Protein 4NPL (pdb70)

Radius of gyration: 24.99 Å; Cα contacts (8 Å, |Δi|>4): 958; chains: 2; bounding box: 68×62×47 Å

GO terms:
  GO:0035515 oxidative RNA demethylase activity (F, IDA)

Secondary structure (DSSP, 8-state):
-TTHHHHHHHHHHHHHHTEEEE--S-HHHHHHHHHHHHHHHHHHHTT-S-GGGEEEETTEEEEEES--B----BPPTTSSBPPPHHHIIIIIHHHHHTTSS-TT---EEEEEEE-TT--EEEE---TTTB-S-EEEEEESS-EEEEES--EETTTTEEPPPSEEEEE-TT-EEEE-HHHHHSS-EEE-GGG-SS-EEEEEEE-B-TT--B---/-HHHHHHHHTTEEEE--S-HHHHHHHHHHHHHHHHHHHTT-S-GGGEEEETTEEEEEES--EE----EEPPTTSSBPPPHHHIIIIIHHHHHTTSS-TT---EEEEEEEPTT--EEEE---TTTB-S-EEEEEESS-EEEEES--EETTTTEEPPPSEEEEE-TT-EEEE-HHHHHSS-EEE-GGG-SS-EEEEEEE-B-TT--B-

Structure (mmCIF, N/CA/C/O backbone):
data_4NPL
#
_entry.id   4NPL
#
_cell.length_a   65.948
_cell.length_b   68.595
_cell.length_c   114.909
_cell.angle_alpha   90.00
_cell.angle_beta   90.00
_cell.angle_gamma   90.00
#
_symmetry.space_group_name_H-M   'P 21 21 21'
#
loop_
_entity.id
_entity.type
_entity.pdbx_description
1 polymer 'RNA demethylase ALKBH5'
2 non-polymer 'MANGANESE (II) ION'
3 non-polymer '2-OXOGLUTARIC ACID'
4 water water
#
loop_
_atom_site.group_PDB
_atom_site.id
_atom_site.type_symbol
_atom_site.label_atom_id
_atom_site.label_alt_id
_atom_site.label_comp_id
_atom_site.label_asym_id
_atom_site.label_entity_id
_atom_site.label_seq_id
_atom_site.pdbx_PDB_ins_code
_atom_site.Cartn_x
_atom_site.Cartn_y
_atom_site.Cartn_z
_atom_site.occupancy
_atom_site.B_iso_or_equiv
_atom_site.auth_seq_id
_atom_site.auth_comp_id
_atom_site.auth_asym_id
_atom_site.auth_atom_id
_atom_site.pdbx_PDB_model_num
ATOM 1 N N . GLU A 1 2 ? -10.945 11.956 -29.067 1.00 52.41 2 GLU A N 1
ATOM 2 C CA . GLU A 1 2 ? -11.517 10.690 -29.510 1.00 48.81 2 GLU A CA 1
ATOM 3 C C . GLU A 1 2 ? -10.803 9.507 -28.853 1.00 46.60 2 GLU A C 1
ATOM 4 O O . GLU A 1 2 ? -9.653 9.613 -28.432 1.00 42.56 2 GLU A O 1
ATOM 10 N N . SER A 1 3 ? -11.511 8.389 -28.740 1.00 47.98 3 SER A N 1
ATOM 11 C CA . SER A 1 3 ? -10.889 7.113 -28.422 1.00 48.70 3 SER A CA 1
ATOM 12 C C . SER A 1 3 ? -10.860 6.279 -29.713 1.00 53.50 3 SER A C 1
ATOM 13 O O . SER A 1 3 ? -11.684 6.509 -30.598 1.00 63.08 3 SER A O 1
ATOM 16 N N . GLU A 1 4 ? -9.959 5.303 -29.842 1.00 45.99 4 GLU A N 1
ATOM 17 C CA . GLU A 1 4 ? -9.240 4.685 -28.737 1.00 42.23 4 GLU A CA 1
ATOM 18 C C . GLU A 1 4 ? -8.066 5.478 -28.162 1.00 37.18 4 GLU A C 1
ATOM 19 O O . GLU A 1 4 ? -7.500 5.058 -27.160 1.00 42.20 4 GLU A O 1
ATOM 25 N N . TYR A 1 5 ? -7.716 6.619 -28.762 1.00 30.16 5 TYR A N 1
ATOM 26 C CA . TYR A 1 5 ? -6.566 7.389 -28.279 1.00 24.51 5 TYR A CA 1
ATOM 27 C C . TYR A 1 5 ? -6.653 7.707 -26.784 1.00 25.30 5 TYR A C 1
ATOM 28 O O . TYR A 1 5 ? -5.762 7.357 -26.022 1.00 21.68 5 TYR A O 1
ATOM 37 N N . GLU A 1 6 ? -7.717 8.400 -26.390 1.00 24.81 6 GLU A N 1
ATOM 38 C CA . GLU A 1 6 ? -7.911 8.809 -25.005 1.00 25.78 6 GLU A CA 1
ATOM 39 C C . GLU A 1 6 ? -7.924 7.611 -24.061 1.00 22.48 6 GLU A C 1
ATOM 40 O O . GLU A 1 6 ? -7.297 7.633 -23.009 1.00 19.53 6 GLU A O 1
ATOM 46 N N . GLU A 1 7 ? -8.638 6.566 -24.457 1.00 24.13 7 GLU A N 1
ATOM 47 C CA . GLU A 1 7 ? -8.712 5.329 -23.692 1.00 24.66 7 GLU A CA 1
ATOM 48 C C . GLU A 1 7 ? -7.327 4.687 -23.518 1.00 22.51 7 GLU A C 1
ATOM 49 O O . GLU A 1 7 ? -6.951 4.270 -22.413 1.00 20.81 7 GLU A O 1
ATOM 55 N N . ARG A 1 8 ? -6.560 4.630 -24.603 1.00 17.32 8 ARG A N 1
ATOM 56 C CA . ARG A 1 8 ? -5.250 3.986 -24.556 1.00 17.92 8 ARG A CA 1
ATOM 57 C C . ARG A 1 8 ? -4.214 4.835 -23.830 1.00 20.11 8 ARG A C 1
ATOM 58 O O . ARG A 1 8 ? -3.361 4.295 -23.122 1.00 17.96 8 ARG A O 1
ATOM 66 N N . ARG A 1 9 ? -4.283 6.155 -24.003 1.00 15.69 9 ARG A N 1
ATOM 67 C CA . ARG A 1 9 ? -3.409 7.059 -23.254 1.00 17.04 9 ARG A CA 1
ATOM 68 C C . ARG A 1 9 ? -3.702 6.953 -21.767 1.00 14.44 9 ARG A C 1
ATOM 69 O O . ARG A 1 9 ? -2.793 6.898 -20.955 1.00 13.28 9 ARG A O 1
ATOM 77 N N . ASP A 1 10 ? -4.987 6.941 -21.424 1.00 14.69 10 ASP A N 1
ATOM 78 C CA . ASP A 1 10 ? -5.386 6.907 -20.023 1.00 16.32 10 ASP A CA 1
ATOM 79 C C . ASP A 1 10 ? -5.013 5.583 -19.383 1.00 15.14 10 ASP A C 1
ATOM 80 O O . ASP A 1 10 ? -4.598 5.553 -18.231 1.00 16.27 10 ASP A O 1
ATOM 85 N N . ALA A 1 11 ? -5.162 4.491 -20.133 1.00 12.95 11 ALA A N 1
ATOM 86 C CA . ALA A 1 11 ? -4.751 3.173 -19.663 1.00 14.88 11 ALA A CA 1
ATOM 87 C C . ALA A 1 11 ? -3.267 3.114 -19.333 1.00 15.59 11 ALA A C 1
ATOM 88 O O . ALA A 1 11 ? -2.889 2.588 -18.288 1.00 14.79 11 ALA A O 1
ATOM 90 N N . GLU A 1 12 ? -2.419 3.647 -20.204 1.00 11.36 12 GLU A N 1
ATOM 91 C CA . GLU A 1 12 ? -0.996 3.623 -19.880 1.00 11.32 12 GLU A CA 1
ATOM 92 C C . GLU A 1 12 ? -0.686 4.591 -18.744 1.00 16.36 12 GLU A C 1
ATOM 93 O O . GLU A 1 12 ? 0.154 4.310 -17.909 1.00 12.42 12 GLU A O 1
ATOM 99 N N . ALA A 1 13 ? -1.383 5.720 -18.700 1.00 14.45 13 ALA A N 1
ATOM 100 C CA . ALA A 1 13 ? -1.155 6.681 -17.620 1.00 12.58 13 ALA A CA 1
ATOM 101 C C . ALA A 1 13 ? -1.456 6.057 -16.255 1.00 13.15 13 ALA A C 1
ATOM 102 O O . ALA A 1 13 ? -0.748 6.325 -15.277 1.00 13.09 13 ALA A O 1
ATOM 104 N N . ARG A 1 14 ? -2.487 5.208 -16.198 1.00 16.64 14 ARG A N 1
ATOM 105 C CA . ARG A 1 14 ? -2.792 4.468 -14.966 1.00 11.54 14 ARG A CA 1
ATOM 106 C C . ARG A 1 14 ? -1.657 3.536 -14.578 1.00 10.59 14 ARG A C 1
ATOM 107 O O . ARG A 1 14 ? -1.350 3.379 -13.389 1.00 14.00 14 ARG A O 1
ATOM 115 N N . ARG A 1 15 ? -1.003 2.929 -15.571 1.00 11.54 15 ARG A N 1
ATOM 116 C CA . ARG A 1 15 ? 0.159 2.087 -15.294 1.00 10.83 15 ARG A CA 1
ATOM 117 C C . ARG A 1 15 ? 1.310 2.896 -14.710 1.00 9.42 15 ARG A C 1
ATOM 118 O O . ARG A 1 15 ? 1.968 2.469 -13.764 1.00 10.89 15 ARG A O 1
ATOM 126 N N . VAL A 1 16 ? 1.545 4.069 -15.286 1.00 11.04 16 VAL A N 1
ATOM 127 C CA . VAL A 1 16 ? 2.591 4.945 -14.791 1.00 11.67 16 VAL A CA 1
ATOM 128 C C . VAL A 1 16 ? 2.266 5.361 -13.365 1.00 13.61 16 VAL A C 1
ATOM 129 O O . VAL A 1 16 ? 3.116 5.287 -12.487 1.00 13.37 16 VAL A O 1
ATOM 133 N N . LYS A 1 17 ? 1.032 5.802 -13.130 1.00 11.74 17 LYS A N 1
ATOM 134 C CA . LYS A 1 17 ? 0.651 6.255 -11.792 1.00 12.10 17 LYS A CA 1
ATOM 135 C C . LYS A 1 17 ? 0.786 5.151 -10.745 1.00 12.30 17 LYS A C 1
ATOM 136 O O . LYS A 1 17 ? 1.059 5.437 -9.578 1.00 13.53 17 LYS A O 1
ATOM 142 N N . SER A 1 18 ? 0.618 3.894 -11.157 1.00 10.33 18 SER A N 1
ATOM 143 C CA . SER A 1 18 ? 0.726 2.774 -10.215 1.00 14.95 18 SER A CA 1
ATOM 144 C C . SER A 1 18 ? 2.128 2.672 -9.623 1.00 14.20 18 SER A C 1
ATOM 145 O O . SER A 1 18 ? 2.320 2.105 -8.554 1.00 14.55 18 SER A O 1
ATOM 148 N N . GLY A 1 19 ? 3.105 3.234 -10.319 1.00 12.77 19 GLY A N 1
ATOM 149 C CA . GLY A 1 19 ? 4.479 3.262 -9.835 1.00 11.74 19 GLY A CA 1
ATOM 150 C C . GLY A 1 19 ? 4.912 4.630 -9.326 1.00 8.89 19 GLY A C 1
ATOM 151 O O . GLY A 1 19 ? 6.114 4.915 -9.227 1.00 12.90 19 GLY A O 1
ATOM 152 N N . ILE A 1 20 ? 3.942 5.475 -8.989 1.00 9.20 20 ILE A N 1
ATOM 153 C CA . ILE A 1 20 ? 4.253 6.780 -8.404 1.00 9.38 20 ILE A CA 1
ATOM 154 C C . ILE A 1 20 ? 3.591 6.920 -7.043 1.00 14.73 20 ILE A C 1
ATOM 155 O O . ILE A 1 20 ? 2.377 6.760 -6.927 1.00 16.32 20 ILE A O 1
ATOM 160 N N . LYS A 1 21 ? 4.392 7.196 -6.017 1.00 10.90 21 LYS A N 1
ATOM 161 C CA . LYS A 1 21 ? 3.850 7.627 -4.733 1.00 13.10 21 LYS A CA 1
ATOM 162 C C . LYS A 1 21 ? 4.383 9.024 -4.440 1.00 13.53 21 LYS A C 1
ATOM 163 O O . LYS A 1 21 ? 5.542 9.327 -4.736 1.00 17.66 21 LYS A O 1
ATOM 169 N N . GLN A 1 22 ? 3.540 9.886 -3.884 1.00 10.47 22 GLN A N 1
ATOM 170 C CA . GLN A 1 22 ? 4.001 11.213 -3.519 1.00 12.86 22 GLN A CA 1
ATOM 171 C C . GLN A 1 22 ? 3.714 11.514 -2.065 1.00 16.44 22 GLN A C 1
ATOM 172 O O . GLN A 1 22 ? 2.739 11.022 -1.490 1.00 17.75 22 GLN A O 1
ATOM 178 N N . ALA A 1 23 ? 4.584 12.326 -1.483 1.00 14.80 23 ALA A N 1
ATOM 179 C CA . ALA A 1 23 ? 4.458 12.747 -0.094 1.00 16.62 23 ALA A CA 1
ATOM 180 C C . ALA A 1 23 ? 4.844 14.207 0.001 1.00 15.30 23 ALA A C 1
ATOM 181 O O . ALA A 1 23 ? 5.381 14.772 -0.948 1.00 15.23 23 ALA A O 1
ATOM 183 N N . SER A 1 24 ? 4.571 14.822 1.140 1.00 14.50 24 SER A N 1
ATOM 184 C CA . SER A 1 24 ? 5.048 16.178 1.368 1.00 14.67 24 SER A CA 1
ATOM 185 C C . SER A 1 24 ? 6.070 16.152 2.489 1.00 19.25 24 SER A C 1
ATOM 186 O O . SER A 1 24 ? 7.285 16.200 2.231 1.00 18.38 24 SER A O 1
ATOM 189 N N . ILE A 1 25 ? 5.568 16.050 3.720 1.00 13.60 25 ILE A N 1
ATOM 190 C CA . ILE A 1 25 ? 6.383 15.907 4.930 1.00 13.78 25 ILE A CA 1
ATOM 191 C C . ILE A 1 25 ? 7.137 17.195 5.268 1.00 15.21 25 ILE A C 1
ATOM 192 O O . ILE A 1 25 ? 6.940 17.775 6.343 1.00 16.38 25 ILE A O 1
ATOM 197 N N . PHE A 1 26 ? 7.983 17.662 4.356 1.00 14.57 26 PHE A N 1
ATOM 198 C CA . PHE A 1 26 ? 8.703 18.919 4.578 1.00 15.19 26 PHE A CA 1
ATOM 199 C C . PHE A 1 26 ? 7.770 20.134 4.577 1.00 15.94 26 PHE A C 1
ATOM 200 O O . PHE A 1 26 ? 6.997 20.335 3.645 1.00 16.09 26 PHE A O 1
ATOM 208 N N . THR A 1 27 ? 7.828 20.934 5.632 1.00 18.11 27 THR A N 1
ATOM 209 C CA . THR A 1 27 ? 7.124 22.218 5.617 1.00 18.85 27 THR A CA 1
ATOM 210 C C . THR A 1 27 ? 7.869 23.185 4.701 1.00 16.75 27 THR A C 1
ATOM 211 O O . THR A 1 27 ? 9.023 22.939 4.345 1.00 17.84 27 THR A O 1
ATOM 215 N N . LEU A 1 28 ? 7.229 24.287 4.314 1.00 19.14 28 LEU A N 1
ATOM 216 C CA . LEU A 1 28 ? 7.921 25.263 3.477 1.00 17.37 28 LEU A CA 1
ATOM 217 C C . LEU A 1 28 ? 9.105 25.894 4.208 1.00 17.70 28 LEU A C 1
ATOM 218 O O . LEU A 1 28 ? 10.129 26.196 3.591 1.00 18.47 28 LEU A O 1
ATOM 223 N N . GLU A 1 29 ? 8.986 26.077 5.519 1.00 18.19 29 GLU A N 1
ATOM 224 C CA . GLU A 1 29 ? 10.110 26.580 6.298 1.00 18.52 29 GLU A CA 1
ATOM 225 C C . GLU A 1 29 ? 11.267 25.566 6.297 1.00 19.74 29 GLU A C 1
ATOM 226 O O . GLU A 1 29 ? 12.439 25.942 6.183 1.00 20.36 29 GLU A O 1
ATOM 232 N N . GLU A 1 30 ? 10.938 24.281 6.386 1.00 19.00 30 GLU A N 1
ATOM 233 C CA . GLU A 1 30 ? 11.968 23.249 6.282 1.00 16.60 30 GLU A CA 1
ATOM 234 C C . GLU A 1 30 ? 12.560 23.232 4.868 1.00 22.05 30 GLU A C 1
ATOM 235 O O . GLU A 1 30 ? 13.759 22.980 4.696 1.00 20.12 30 GLU A O 1
ATOM 241 N N . CYS A 1 31 ? 11.747 23.555 3.861 1.00 21.29 31 CYS A N 1
ATOM 242 C CA . CYS A 1 31 ? 12.264 23.684 2.493 1.00 15.73 31 CYS A CA 1
ATOM 243 C C . CYS A 1 31 ? 13.239 24.840 2.329 1.00 19.75 31 CYS A C 1
ATOM 244 O O . CYS A 1 31 ? 14.273 24.694 1.673 1.00 17.63 31 CYS A O 1
ATOM 247 N N . ALA A 1 32 ? 12.920 25.991 2.918 1.00 21.11 32 ALA A N 1
ATOM 248 C CA . ALA A 1 32 ? 13.801 27.135 2.794 1.00 17.31 32 ALA A CA 1
ATOM 249 C C . ALA A 1 32 ? 15.166 26.812 3.403 1.00 18.25 32 ALA A C 1
ATOM 250 O O . ALA A 1 32 ? 16.192 27.267 2.912 1.00 19.80 32 ALA A O 1
ATOM 252 N N . ARG A 1 33 ? 15.171 26.004 4.460 1.00 18.03 33 ARG A N 1
ATOM 253 C CA . ARG A 1 33 ? 16.418 25.639 5.132 1.00 18.75 33 ARG A CA 1
ATOM 254 C C . ARG A 1 33 ? 17.287 24.776 4.232 1.00 23.44 33 ARG A C 1
ATOM 255 O O . ARG A 1 33 ? 18.491 24.999 4.116 1.00 23.22 33 ARG A O 1
ATOM 263 N N . ILE A 1 34 ? 16.669 23.780 3.613 1.00 15.88 34 ILE A N 1
ATOM 264 C CA . ILE A 1 34 ? 17.365 22.919 2.668 1.00 14.95 34 ILE A CA 1
ATOM 265 C C . ILE A 1 34 ? 17.817 23.716 1.447 1.00 16.98 34 ILE A C 1
ATOM 266 O O . ILE A 1 34 ? 18.916 23.505 0.929 1.00 16.80 34 ILE A O 1
ATOM 271 N N . GLU A 1 35 ? 16.976 24.642 1.002 1.00 16.25 35 GLU A N 1
ATOM 272 C CA . GLU A 1 35 ? 17.314 25.495 -0.140 1.00 15.54 35 GLU A CA 1
ATOM 273 C C . GLU A 1 35 ? 18.569 26.320 0.138 1.00 18.28 35 GLU A C 1
ATOM 274 O O . GLU A 1 35 ? 19.391 26.539 -0.754 1.00 15.86 35 GLU A O 1
ATOM 280 N N . ALA A 1 36 ? 18.726 26.764 1.380 1.00 16.96 36 ALA A N 1
ATOM 281 C CA . ALA A 1 36 ? 19.937 27.494 1.749 1.00 21.67 36 ALA A CA 1
ATOM 282 C C . ALA A 1 36 ? 21.172 26.598 1.645 1.00 19.74 36 ALA A C 1
ATOM 283 O O . ALA A 1 36 ? 22.252 27.052 1.266 1.00 16.95 36 ALA A O 1
ATOM 285 N N . LYS A 1 37 ? 21.021 25.328 1.990 1.00 16.88 37 LYS A N 1
ATOM 286 C CA . LYS A 1 37 ? 22.135 24.396 1.847 1.00 17.98 37 LYS A CA 1
ATOM 287 C C . LYS A 1 37 ? 22.443 24.111 0.380 1.00 17.81 37 LYS A C 1
ATOM 288 O O . LYS A 1 37 ? 23.608 23.941 0.010 1.00 14.89 37 LYS A O 1
ATOM 294 N N . ILE A 1 38 ? 21.403 24.043 -0.451 1.00 15.62 38 ILE A N 1
ATOM 295 C CA . ILE A 1 38 ? 21.619 23.825 -1.879 1.00 14.57 38 ILE A CA 1
ATOM 296 C C . ILE A 1 38 ? 22.394 24.996 -2.467 1.00 16.01 38 ILE A C 1
ATOM 297 O O . ILE A 1 38 ? 23.344 24.807 -3.240 1.00 17.08 38 ILE A O 1
ATOM 302 N N . ASP A 1 39 ? 22.030 26.209 -2.061 1.00 15.28 39 ASP A N 1
ATOM 303 C CA . ASP A 1 39 ? 22.772 27.379 -2.511 1.00 16.82 39 ASP A CA 1
ATOM 304 C C . ASP A 1 39 ? 24.238 27.280 -2.079 1.00 16.48 39 ASP A C 1
ATOM 305 O O . ASP A 1 39 ? 25.123 27.706 -2.814 1.00 17.77 39 ASP A O 1
ATOM 310 N N . GLU A 1 40 ? 24.499 26.715 -0.903 1.00 17.69 40 GLU A N 1
ATOM 311 C CA . GLU A 1 40 ? 25.882 26.587 -0.414 1.00 15.57 40 GLU A CA 1
ATOM 312 C C . GLU A 1 40 ? 26.697 25.641 -1.292 1.00 17.89 40 GLU A C 1
ATOM 313 O O . GLU A 1 40 ? 27.887 25.858 -1.533 1.00 17.40 40 GLU A O 1
ATOM 319 N N . VAL A 1 41 ? 26.042 24.589 -1.763 1.00 14.99 41 VAL A N 1
ATOM 320 C CA . VAL A 1 41 ? 26.676 23.624 -2.652 1.00 15.24 41 VAL A CA 1
ATOM 321 C C . VAL A 1 41 ? 27.044 24.283 -3.979 1.00 15.72 41 VAL A C 1
ATOM 322 O O . VAL A 1 41 ? 28.145 24.096 -4.493 1.00 15.31 41 VAL A O 1
ATOM 326 N N . VAL A 1 42 ? 26.109 25.049 -4.535 1.00 16.85 42 VAL A N 1
ATOM 327 C CA . VAL A 1 42 ? 26.347 25.778 -5.778 1.00 17.49 42 VAL A CA 1
ATOM 328 C C . VAL A 1 42 ? 27.541 26.717 -5.641 1.00 19.57 42 VAL A C 1
ATOM 329 O O . VAL A 1 42 ? 28.438 26.751 -6.499 1.00 18.15 42 VAL A O 1
ATOM 333 N N . ALA A 1 43 ? 27.556 27.472 -4.549 1.00 16.79 43 ALA A N 1
ATOM 334 C CA . ALA A 1 43 ? 28.661 28.401 -4.303 1.00 22.93 43 ALA A CA 1
ATOM 335 C C . ALA A 1 43 ? 30.009 27.679 -4.161 1.00 21.92 43 ALA A C 1
ATOM 336 O O . ALA A 1 43 ? 31.024 28.134 -4.691 1.00 21.77 43 ALA A O 1
ATOM 338 N N . LYS A 1 44 ? 30.013 26.557 -3.448 1.00 18.01 44 LYS A N 1
ATOM 339 C CA . LYS A 1 44 ? 31.233 25.791 -3.227 1.00 17.64 44 LYS A CA 1
ATOM 340 C C . LYS A 1 44 ? 31.779 25.237 -4.543 1.00 15.46 44 LYS A C 1
ATOM 341 O O . LYS A 1 44 ? 32.992 25.281 -4.796 1.00 17.77 44 LYS A O 1
ATOM 347 N N . ALA A 1 45 ? 30.874 24.728 -5.376 1.00 15.69 45 ALA A N 1
ATOM 348 C CA . ALA A 1 45 ? 31.233 24.244 -6.703 1.00 15.68 45 ALA A CA 1
ATOM 349 C C . ALA A 1 45 ? 31.794 25.358 -7.566 1.00 17.71 45 ALA A C 1
ATOM 350 O O . ALA A 1 45 ? 32.739 25.144 -8.329 1.00 21.65 45 ALA A O 1
ATOM 352 N N . ASP A 1 46 ? 31.208 26.545 -7.442 1.00 17.62 46 ASP A N 1
ATOM 353 C CA . ASP A 1 46 ? 31.626 27.694 -8.238 1.00 21.87 46 ASP A CA 1
ATOM 354 C C . ASP A 1 46 ? 33.043 28.108 -7.892 1.00 26.80 46 ASP A C 1
ATOM 355 O O . ASP A 1 46 ? 33.766 28.657 -8.728 1.00 26.55 46 ASP A O 1
ATOM 360 N N . LYS A 1 47 ? 33.432 27.847 -6.650 1.00 17.69 47 LYS A N 1
ATOM 361 C CA . LYS A 1 47 ? 34.776 28.169 -6.204 1.00 21.30 47 LYS A CA 1
ATOM 362 C C . LYS A 1 47 ? 35.757 27.039 -6.501 1.00 23.22 47 LYS A C 1
ATOM 363 O O . LYS A 1 47 ? 36.929 27.119 -6.130 1.00 27.79 47 LYS A O 1
ATOM 369 N N . GLY A 1 48 ? 35.278 25.992 -7.165 1.00 23.01 48 GLY A N 1
ATOM 370 C CA . GLY A 1 48 ? 36.133 24.891 -7.575 1.00 20.96 48 GLY A CA 1
ATOM 371 C C . GLY A 1 48 ? 36.655 24.056 -6.418 1.00 23.34 48 GLY A C 1
ATOM 372 O O . GLY A 1 48 ? 37.764 23.524 -6.473 1.00 25.38 48 GLY A O 1
ATOM 373 N N . LEU A 1 49 ? 35.838 23.913 -5.380 1.00 17.50 49 LEU A N 1
ATOM 374 C CA . LEU A 1 49 ? 36.263 23.254 -4.150 1.00 18.77 49 LEU A CA 1
ATOM 375 C C . LEU A 1 49 ? 35.858 21.786 -4.069 1.00 16.24 49 LEU A C 1
ATOM 376 O O . LEU A 1 49 ? 36.101 21.133 -3.059 1.00 19.15 49 LEU A O 1
ATOM 381 N N . TYR A 1 50 ? 35.224 21.279 -5.118 1.00 16.37 50 TYR A N 1
ATOM 382 C CA . TYR A 1 50 ? 34.835 19.870 -5.168 1.00 14.82 50 TYR A CA 1
ATOM 383 C C . TYR A 1 50 ? 35.765 19.064 -6.067 1.00 16.38 50 TYR A C 1
ATOM 384 O O . TYR A 1 50 ? 36.518 19.633 -6.856 1.00 16.65 50 TYR A O 1
ATOM 393 N N . ARG A 1 51 ? 35.694 17.741 -5.951 1.00 13.40 51 ARG A N 1
ATOM 394 C CA . ARG A 1 51 ? 36.289 16.856 -6.947 1.00 12.66 51 ARG A CA 1
ATOM 395 C C . ARG A 1 51 ? 35.669 17.127 -8.325 1.00 21.51 51 ARG A C 1
ATOM 396 O O . ARG A 1 51 ? 34.487 17.481 -8.432 1.00 17.60 51 ARG A O 1
ATOM 404 N N . GLU A 1 52 ? 36.476 16.962 -9.373 1.00 20.32 52 GLU A N 1
ATOM 405 C CA . GLU A 1 52 ? 36.048 17.220 -10.746 1.00 23.19 52 GLU A CA 1
ATOM 406 C C . GLU A 1 52 ? 34.701 16.590 -11.120 1.00 20.37 52 GLU A C 1
ATOM 407 O O . GLU A 1 52 ? 33.799 17.297 -11.572 1.00 19.56 52 GLU A O 1
ATOM 413 N N . HIS A 1 53 ? 34.550 15.281 -10.922 1.00 18.32 53 HIS A N 1
ATOM 414 C CA . HIS A 1 53 ? 33.364 14.571 -11.417 1.00 19.06 53 HIS A CA 1
ATOM 415 C C . HIS A 1 53 ? 32.103 14.849 -10.600 1.00 17.33 53 HIS A C 1
ATOM 416 O O . HIS A 1 53 ? 31.004 14.443 -10.975 1.00 17.59 53 HIS A O 1
ATOM 423 N N . THR A 1 54 ? 32.262 15.545 -9.485 1.00 17.65 54 THR A N 1
ATOM 424 C CA . THR A 1 54 ? 31.127 15.926 -8.660 1.00 14.90 54 THR A CA 1
ATOM 425 C C . THR A 1 54 ? 30.211 16.883 -9.417 1.00 14.96 54 THR A C 1
ATOM 426 O O . THR A 1 54 ? 28.990 16.841 -9.264 1.00 15.00 54 THR A O 1
ATOM 430 N N . VAL A 1 55 ? 30.805 17.742 -10.244 1.00 15.28 55 VAL A N 1
ATOM 431 C CA . VAL A 1 55 ? 30.062 18.829 -10.865 1.00 18.15 55 VAL A CA 1
ATOM 432 C C . VAL A 1 55 ? 29.974 18.688 -12.379 1.00 23.85 55 VAL A C 1
ATOM 433 O O . VAL A 1 55 ? 30.992 18.614 -13.062 1.00 21.41 55 VAL A O 1
ATOM 437 N N . ASP A 1 56 ? 28.751 18.641 -12.895 1.00 20.42 56 ASP A N 1
ATOM 438 C CA . ASP A 1 56 ? 28.529 18.583 -14.332 1.00 26.08 56 ASP A CA 1
ATOM 439 C C . ASP A 1 56 ? 27.707 19.792 -14.759 1.00 28.61 56 ASP A C 1
ATOM 440 O O . ASP A 1 56 ? 26.645 20.060 -14.198 1.00 27.90 56 ASP A O 1
ATOM 445 N N . ARG A 1 57 ? 28.208 20.532 -15.742 1.00 27.57 57 ARG A N 1
ATOM 446 C CA . ARG A 1 57 ? 27.573 21.779 -16.137 1.00 26.28 57 ARG A CA 1
ATOM 447 C C . ARG A 1 57 ? 27.016 21.720 -17.550 1.00 31.08 57 ARG A C 1
ATOM 448 O O . ARG A 1 57 ? 27.674 21.253 -18.478 1.00 35.54 57 ARG A O 1
ATOM 456 N N . ALA A 1 58 ? 25.782 22.190 -17.682 1.00 28.80 58 ALA A N 1
ATOM 457 C CA . ALA A 1 58 ? 25.075 22.253 -18.953 1.00 28.79 58 ALA A CA 1
ATOM 458 C C . ALA A 1 58 ? 24.458 23.650 -19.059 1.00 28.85 58 ALA A C 1
ATOM 459 O O . ALA A 1 58 ? 24.409 24.369 -18.059 1.00 30.24 58 ALA A O 1
ATOM 461 N N . PRO A 1 59 ? 24.024 24.063 -20.268 1.00 36.96 59 PRO A N 1
ATOM 462 C CA . PRO A 1 59 ? 23.550 25.441 -20.470 1.00 42.05 59 PRO A CA 1
ATOM 463 C C . PRO A 1 59 ? 22.634 26.013 -19.378 1.00 42.24 59 PRO A C 1
ATOM 464 O O . PRO A 1 59 ? 22.935 27.081 -18.842 1.00 50.70 59 PRO A O 1
ATOM 468 N N . LEU A 1 60 ? 21.553 25.321 -19.043 1.00 28.22 60 LEU A N 1
ATOM 469 C CA . LEU A 1 60 ? 20.600 25.856 -18.074 1.00 24.84 60 LEU A CA 1
ATOM 470 C C . LEU A 1 60 ? 20.406 24.916 -16.894 1.00 22.51 60 LEU A C 1
ATOM 471 O O . LEU A 1 60 ? 19.389 24.962 -16.203 1.00 22.71 60 LEU A O 1
ATOM 476 N N . ARG A 1 61 ? 21.406 24.079 -16.662 1.00 19.55 61 ARG A N 1
ATOM 477 C CA . ARG A 1 61 ? 21.283 23.019 -15.681 1.00 19.27 61 ARG A CA 1
ATOM 478 C C . ARG A 1 61 ? 22.641 22.554 -15.204 1.00 22.76 61 ARG A C 1
ATOM 479 O O . ARG A 1 61 ? 23.526 22.252 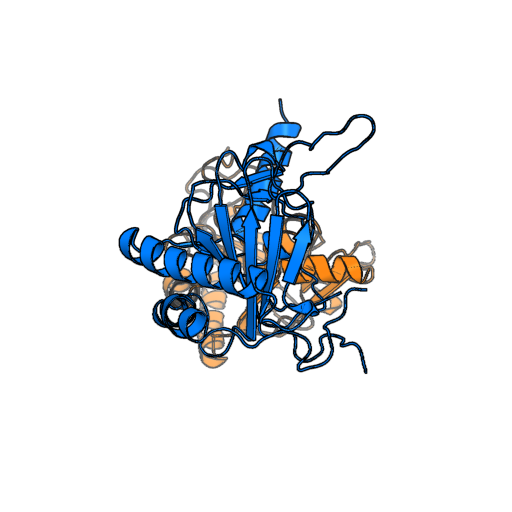-16.003 1.00 24.94 61 ARG A O 1
ATOM 487 N N . ASN A 1 62 ? 22.791 22.494 -13.892 1.00 18.64 62 ASN A N 1
ATOM 488 C CA . ASN A 1 62 ? 23.969 21.907 -13.290 1.00 19.45 62 ASN A CA 1
ATOM 489 C C . ASN A 1 62 ? 23.581 20.672 -12.504 1.00 18.59 62 ASN A C 1
ATOM 490 O O . ASN A 1 62 ? 22.517 20.635 -11.898 1.00 17.75 62 ASN A O 1
ATOM 495 N N . LYS A 1 63 ? 24.434 19.654 -12.525 1.00 16.86 63 LYS A N 1
ATOM 496 C CA . LYS A 1 63 ? 24.214 18.478 -11.689 1.00 15.85 63 LYS A CA 1
ATOM 497 C C . LYS A 1 63 ? 25.366 18.353 -10.706 1.00 18.89 63 LYS A C 1
ATOM 498 O O . LYS A 1 63 ? 26.519 18.609 -11.057 1.00 19.60 63 LYS A O 1
ATOM 504 N N . TYR A 1 64 ? 25.046 17.951 -9.483 1.00 13.63 64 TYR A N 1
ATOM 505 C CA . TYR A 1 64 ? 26.035 17.769 -8.430 1.00 13.81 64 TYR A CA 1
ATOM 506 C C . TYR A 1 64 ? 25.910 16.356 -7.886 1.00 15.08 64 TYR A C 1
ATOM 507 O O . TYR A 1 64 ? 24.909 16.024 -7.253 1.00 13.98 64 TYR A O 1
ATOM 516 N N . PHE A 1 65 ? 26.922 15.537 -8.146 1.00 11.36 65 PHE A N 1
ATOM 517 C CA . PHE A 1 65 ? 26.895 14.110 -7.808 1.00 13.54 65 PHE A CA 1
ATOM 518 C C . PHE A 1 65 ? 27.595 13.809 -6.490 1.00 14.98 65 PHE A C 1
ATOM 519 O O . PHE A 1 65 ? 28.780 14.138 -6.329 1.00 12.06 65 PHE A O 1
ATOM 527 N N . PHE A 1 66 ? 26.881 13.179 -5.555 1.00 11.22 66 PHE A N 1
ATOM 528 C CA . PHE A 1 66 ? 27.499 12.800 -4.286 1.00 12.45 66 PHE A CA 1
ATOM 529 C C . PHE A 1 66 ? 27.304 11.318 -3.983 1.00 12.54 66 PHE A C 1
ATOM 530 O O . PHE A 1 66 ? 26.268 10.728 -4.318 1.00 11.70 66 PHE A O 1
ATOM 538 N N . GLY A 1 67 ? 28.305 10.710 -3.346 1.00 12.12 67 GLY A N 1
ATOM 539 C CA . GLY A 1 67 ? 28.171 9.316 -2.962 1.00 15.47 67 GLY A CA 1
ATOM 540 C C . GLY A 1 67 ? 28.603 8.410 -4.094 1.00 15.16 67 GLY A C 1
ATOM 541 O O . GLY A 1 67 ? 29.550 7.645 -3.961 1.00 15.59 67 GLY A O 1
ATOM 542 N N . GLU A 1 68 ? 27.898 8.502 -5.217 1.00 18.69 68 GLU A N 1
ATOM 543 C CA . GLU A 1 68 ? 28.260 7.772 -6.422 1.00 18.71 68 GLU A CA 1
ATOM 544 C C . GLU A 1 68 ? 27.998 8.658 -7.636 1.00 22.28 68 GLU A C 1
ATOM 545 O O . GLU A 1 68 ? 27.080 9.478 -7.631 1.00 28.03 68 GLU A O 1
ATOM 551 N N . GLY A 1 69 ? 28.803 8.489 -8.673 1.00 29.24 69 GLY A N 1
ATOM 552 C CA . GLY A 1 69 ? 28.575 9.188 -9.923 1.00 32.75 69 GLY A CA 1
ATOM 553 C C . GLY A 1 69 ? 28.615 8.173 -11.044 1.00 28.85 69 GLY A C 1
ATOM 554 O O . GLY A 1 69 ? 29.131 7.077 -10.858 1.00 22.11 69 GLY A O 1
ATOM 555 N N . TYR A 1 70 ? 28.076 8.518 -12.205 1.00 33.21 70 TYR A N 1
ATOM 556 C CA . TYR A 1 70 ? 28.124 7.578 -13.314 1.00 34.04 70 TYR A CA 1
ATOM 557 C C . TYR A 1 70 ? 28.251 8.281 -14.650 1.00 38.18 70 TYR A C 1
ATOM 558 O O . TYR A 1 70 ? 27.665 9.345 -14.853 1.00 41.45 70 TYR A O 1
ATOM 567 N N . THR A 1 71 ? 29.040 7.665 -15.532 1.00 42.24 71 THR A N 1
ATOM 568 C CA . THR A 1 71 ? 29.332 8.135 -16.893 1.00 44.79 71 THR A CA 1
ATOM 569 C C . THR A 1 71 ? 29.068 9.617 -17.168 1.00 52.92 71 THR A C 1
ATOM 570 O O . THR A 1 71 ? 29.545 10.169 -18.161 1.00 58.54 71 THR A O 1
ATOM 574 N N . GLN A 1 83 ? 24.884 0.619 -20.840 1.00 33.86 83 GLN A N 1
ATOM 575 C CA . GLN A 1 83 ? 26.330 0.788 -20.919 1.00 33.98 83 GLN A CA 1
ATOM 576 C C . GLN A 1 83 ? 26.852 1.819 -19.914 1.00 33.38 83 GLN A C 1
ATOM 577 O O . GLN A 1 83 ? 28.049 2.091 -19.864 1.00 35.61 83 GLN A O 1
ATOM 583 N N . GLU A 1 84 ? 25.952 2.408 -19.130 1.00 29.41 84 GLU A N 1
ATOM 584 C CA . GLU A 1 84 ? 26.368 3.322 -18.074 1.00 24.98 84 GLU A CA 1
ATOM 585 C C . GLU A 1 84 ? 27.186 2.569 -17.031 1.00 20.12 84 GLU A C 1
ATOM 586 O O . GLU A 1 84 ? 26.965 1.383 -16.791 1.00 21.36 84 GLU A O 1
ATOM 592 N N . ARG A 1 85 ? 28.137 3.265 -16.423 1.00 19.63 85 ARG A N 1
ATOM 593 C CA . ARG A 1 85 ? 29.010 2.684 -15.413 1.00 21.22 85 ARG A CA 1
ATOM 594 C C . ARG A 1 85 ? 29.213 3.682 -14.281 1.00 23.58 85 ARG A C 1
ATOM 595 O O . ARG A 1 85 ? 29.266 4.885 -14.520 1.00 21.84 85 ARG A O 1
ATOM 603 N N . LEU A 1 86 ? 29.325 3.188 -13.054 1.00 20.65 86 LEU A N 1
ATOM 604 C CA . LEU A 1 86 ? 29.723 4.043 -11.934 1.00 16.04 86 LEU A CA 1
ATOM 605 C C . LEU A 1 86 ? 31.177 4.473 -12.078 1.00 16.30 86 LEU A C 1
ATOM 606 O O . LEU A 1 86 ? 31.991 3.721 -12.598 1.00 18.72 86 LEU A O 1
ATOM 611 N N . TYR A 1 87 ? 31.508 5.670 -11.601 1.00 18.16 87 TYR A N 1
ATOM 612 C CA . TYR A 1 87 ? 32.918 6.049 -11.458 1.00 18.83 87 TYR A CA 1
ATOM 613 C C . TYR A 1 87 ? 33.587 5.178 -10.398 1.00 21.48 87 TYR A C 1
ATOM 614 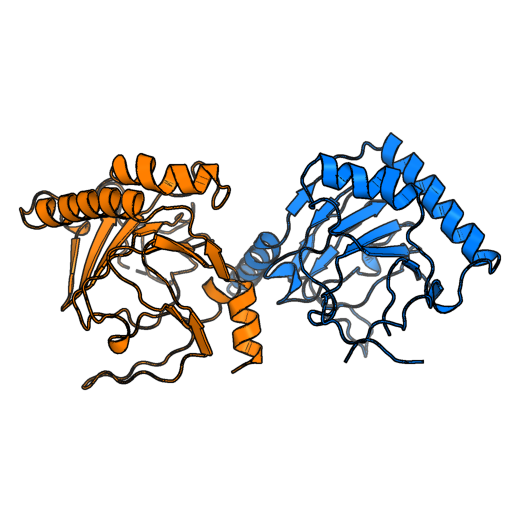O O . TYR A 1 87 ? 32.909 4.616 -9.535 1.00 20.81 87 TYR A O 1
ATOM 623 N N . SER A 1 88 ? 34.918 5.083 -10.441 1.00 22.50 88 SER A N 1
ATOM 624 C CA . SER A 1 88 ? 35.661 4.426 -9.362 1.00 22.40 88 SER A CA 1
ATOM 625 C C . SER A 1 88 ? 35.373 5.116 -8.034 1.00 18.22 88 SER A C 1
ATOM 626 O O . SER A 1 88 ? 34.978 6.283 -8.015 1.00 18.27 88 SER A O 1
ATOM 629 N N . LYS A 1 89 ? 35.532 4.393 -6.931 1.00 20.86 89 LYS A N 1
ATOM 630 C CA . LYS A 1 89 ? 35.244 4.954 -5.613 1.00 23.79 89 LYS A CA 1
ATOM 631 C C . LYS A 1 89 ? 36.146 6.157 -5.375 1.00 23.47 89 LYS A C 1
ATOM 632 O O . LYS A 1 89 ? 37.323 6.139 -5.751 1.00 24.82 89 LYS A O 1
ATOM 638 N N . GLY A 1 90 ? 35.580 7.207 -4.786 1.00 20.40 90 GLY A N 1
ATOM 639 C CA . GLY A 1 90 ? 36.347 8.391 -4.436 1.00 20.71 90 GLY A CA 1
ATOM 640 C C . GLY A 1 90 ? 36.508 9.416 -5.544 1.00 16.20 90 GLY A C 1
ATOM 641 O O . GLY A 1 90 ? 37.257 10.379 -5.393 1.00 16.98 90 GLY A O 1
ATOM 642 N N . GLU A 1 91 ? 35.809 9.217 -6.659 1.00 14.62 91 GLU A N 1
ATOM 643 C CA . GLU A 1 91 ? 35.875 10.153 -7.765 1.00 14.26 91 GLU A CA 1
ATOM 644 C C . GLU A 1 91 ? 34.917 11.314 -7.571 1.00 15.78 91 GLU A C 1
ATOM 645 O O . GLU A 1 91 ? 35.185 12.411 -8.045 1.00 18.18 91 GLU A O 1
ATOM 651 N N . VAL A 1 92 ? 33.800 11.069 -6.892 1.00 14.00 92 VAL A N 1
ATOM 652 C CA . VAL A 1 92 ? 32.878 12.150 -6.558 1.00 11.37 92 VAL A CA 1
ATOM 653 C C . VAL A 1 92 ? 32.897 12.406 -5.058 1.00 13.60 92 VAL A C 1
ATOM 654 O O . VAL A 1 92 ? 33.416 11.597 -4.290 1.00 13.85 92 VAL A O 1
ATOM 658 N N . ASP A 1 93 ? 32.326 13.531 -4.645 1.00 12.71 93 ASP A N 1
ATOM 659 C CA . ASP A 1 93 ? 32.318 13.911 -3.232 1.00 13.52 93 ASP A CA 1
ATOM 660 C C . ASP A 1 93 ? 31.329 13.095 -2.412 1.00 15.31 93 ASP A C 1
ATOM 661 O O . ASP A 1 93 ? 30.373 12.530 -2.941 1.00 17.71 93 ASP A O 1
ATOM 666 N N . ASP A 1 94 ? 31.574 13.026 -1.109 1.00 13.57 94 ASP A N 1
ATOM 667 C CA . ASP A 1 94 ? 30.684 12.308 -0.213 1.00 17.50 94 ASP A CA 1
ATOM 668 C C . ASP A 1 94 ? 29.368 13.072 -0.058 1.00 16.53 94 ASP A C 1
ATOM 669 O O . ASP A 1 94 ? 29.322 14.297 -0.221 1.00 15.20 94 ASP A O 1
ATOM 674 N N . ILE A 1 95 ? 28.296 12.342 0.235 1.00 13.23 95 ILE A N 1
ATOM 675 C CA . ILE A 1 95 ? 27.018 12.972 0.568 1.00 12.03 95 ILE A CA 1
ATOM 676 C C . ILE A 1 95 ? 27.223 13.936 1.735 1.00 14.00 95 ILE A C 1
ATOM 677 O O . ILE A 1 95 ? 27.722 13.541 2.788 1.00 16.87 95 ILE A O 1
ATOM 682 N N . PRO A 1 96 ? 26.875 15.217 1.541 1.00 14.98 96 PRO A N 1
ATOM 683 C CA . PRO A 1 96 ? 27.022 16.195 2.631 1.00 17.78 96 PRO A CA 1
ATOM 684 C C . PRO A 1 96 ? 26.222 15.804 3.871 1.00 20.10 96 PRO A C 1
ATOM 685 O O . PRO A 1 96 ? 25.151 15.202 3.752 1.00 16.16 96 PRO A O 1
ATOM 689 N N . ASP A 1 97 ? 26.741 16.139 5.052 1.00 17.15 97 ASP A N 1
ATOM 690 C CA . ASP A 1 97 ? 26.056 15.815 6.296 1.00 19.43 97 ASP A CA 1
ATOM 691 C C . ASP A 1 97 ? 24.623 16.350 6.314 1.00 17.44 97 ASP A C 1
ATOM 692 O O . ASP A 1 97 ? 23.720 15.678 6.811 1.00 17.79 97 ASP A O 1
ATOM 697 N N . TRP A 1 98 ? 24.402 17.536 5.754 1.00 17.81 98 TRP A N 1
ATOM 698 C CA . TRP A 1 98 ? 23.051 18.108 5.777 1.00 14.21 98 TRP A CA 1
ATOM 699 C C . TRP A 1 98 ? 22.065 17.318 4.931 1.00 14.17 98 TRP A C 1
ATOM 700 O O . TRP A 1 98 ? 20.871 17.314 5.223 1.00 16.92 98 TRP A O 1
ATOM 711 N N . VAL A 1 99 ? 22.538 16.656 3.880 1.00 13.09 99 VAL A N 1
ATOM 712 C CA . VAL A 1 99 ? 21.630 15.822 3.104 1.00 14.07 99 VAL A CA 1
ATOM 713 C C . VAL A 1 99 ? 21.156 14.662 3.984 1.00 17.28 99 VAL A C 1
ATOM 714 O O . VAL A 1 99 ? 19.980 14.312 3.971 1.00 13.42 99 VAL A O 1
ATOM 718 N N . HIS A 1 100 ? 22.062 14.082 4.769 1.00 18.43 100 HIS A N 1
ATOM 719 C CA . HIS A 1 100 ? 21.656 13.025 5.691 1.00 16.78 100 HIS A CA 1
ATOM 720 C C . HIS A 1 100 ? 20.703 13.570 6.744 1.00 21.83 100 HIS A C 1
ATOM 721 O O . HIS A 1 100 ? 19.619 13.041 6.939 1.00 23.71 100 HIS A O 1
ATOM 728 N N . GLU A 1 101 ? 21.125 14.634 7.422 1.00 17.34 101 GLU A N 1
ATOM 729 C CA . GLU A 1 101 ? 20.381 15.188 8.552 1.00 20.81 101 GLU A CA 1
ATOM 730 C C . GLU A 1 101 ? 19.008 15.754 8.187 1.00 21.51 101 GLU A C 1
ATOM 731 O O . GLU A 1 101 ? 18.018 15.481 8.870 1.00 24.87 101 GLU A O 1
ATOM 737 N N . LEU A 1 102 ? 18.947 16.548 7.124 1.00 15.55 102 LEU A N 1
ATOM 738 C CA . LEU A 1 102 ? 17.726 17.294 6.809 1.00 17.48 102 LEU A CA 1
ATOM 739 C C . LEU A 1 102 ? 16.789 16.589 5.838 1.00 18.79 102 LEU A C 1
ATOM 740 O O . LEU A 1 102 ? 15.609 16.933 5.764 1.00 18.38 102 LEU A O 1
ATOM 745 N N . VAL A 1 103 ? 17.321 15.656 5.057 1.00 14.27 103 VAL A N 1
ATOM 746 C CA . VAL A 1 103 ? 16.527 15.049 3.990 1.00 14.50 103 VAL A CA 1
ATOM 747 C C . VAL A 1 103 ? 16.411 13.538 4.178 1.00 16.20 103 VAL A C 1
ATOM 748 O O . VAL A 1 103 ? 15.314 13.035 4.452 1.00 16.77 103 VAL A O 1
ATOM 752 N N . ILE A 1 104 ? 17.524 12.811 4.071 1.00 14.03 104 ILE A N 1
ATOM 753 C CA . ILE A 1 104 ? 17.459 11.342 4.151 1.00 11.57 104 ILE A CA 1
ATOM 754 C C . ILE A 1 104 ? 16.895 10.869 5.488 1.00 16.02 104 ILE A C 1
ATOM 755 O O . ILE A 1 104 ? 16.001 10.018 5.527 1.00 15.73 104 ILE A O 1
ATOM 760 N N . ASP A 1 105 ? 17.381 11.431 6.588 1.00 15.33 105 ASP A N 1
ATOM 761 C CA . ASP A 1 105 ? 16.883 10.998 7.894 1.00 19.13 105 ASP A CA 1
ATOM 762 C C . ASP A 1 105 ? 15.379 11.232 8.052 1.00 19.59 105 ASP A C 1
ATOM 763 O O . ASP A 1 105 ? 14.688 10.396 8.649 1.00 22.90 105 ASP A O 1
ATOM 768 N N . ARG A 1 106 ? 14.873 12.347 7.516 1.00 18.42 106 ARG A N 1
ATOM 769 C CA . ARG A 1 106 ? 13.429 12.644 7.569 1.00 15.99 106 ARG A CA 1
ATOM 770 C C . ARG A 1 106 ? 12.612 11.575 6.858 1.00 17.09 106 ARG A C 1
ATOM 771 O O . ARG A 1 106 ? 11.573 11.132 7.358 1.00 18.84 106 ARG A O 1
ATOM 779 N N . LEU A 1 107 ? 13.065 11.193 5.667 1.00 14.75 107 LEU A N 1
ATOM 780 C CA . LEU A 1 107 ? 12.374 10.199 4.866 1.00 16.28 107 LEU A CA 1
ATOM 781 C C . LEU A 1 107 ? 12.444 8.818 5.518 1.00 16.89 107 LEU A C 1
ATOM 782 O O . LEU A 1 107 ? 11.505 8.030 5.427 1.00 17.72 107 LEU A O 1
ATOM 787 N N . VAL A 1 108 ? 13.560 8.527 6.182 1.00 15.91 108 VAL A N 1
ATOM 788 C CA . VAL A 1 108 ? 13.682 7.269 6.906 1.00 18.17 108 VAL A CA 1
ATOM 789 C C . VAL A 1 108 ? 12.721 7.217 8.093 1.00 16.94 108 VAL A C 1
ATOM 790 O O . VAL A 1 108 ? 12.027 6.217 8.290 1.00 22.02 108 VAL A O 1
ATOM 794 N N . THR A 1 109 ? 12.678 8.301 8.863 1.00 19.32 109 THR A N 1
ATOM 795 C CA . THR A 1 109 ? 11.796 8.399 10.028 1.00 22.37 109 THR A CA 1
ATOM 796 C C . THR A 1 109 ? 10.332 8.191 9.625 1.00 26.17 109 THR A C 1
ATOM 797 O O . THR A 1 109 ? 9.559 7.555 10.343 1.00 22.71 109 THR A O 1
ATOM 801 N N . HIS A 1 110 ? 9.969 8.707 8.457 1.00 24.18 110 HIS A N 1
ATOM 802 C CA . HIS A 1 110 ? 8.596 8.594 7.965 1.00 18.28 110 HIS A CA 1
ATOM 803 C C . HIS A 1 110 ? 8.341 7.338 7.148 1.00 20.87 110 HIS A C 1
ATOM 804 O O . HIS A 1 110 ? 7.260 7.171 6.576 1.00 22.82 110 HIS A O 1
ATOM 811 N N . GLY A 1 111 ? 9.329 6.452 7.104 1.00 18.56 111 GLY A N 1
ATOM 812 C CA . GLY A 1 111 ? 9.164 5.155 6.470 1.00 16.84 111 GLY A CA 1
ATOM 813 C C . GLY A 1 111 ? 9.071 5.152 4.953 1.00 17.81 111 GLY A C 1
ATOM 814 O O . GLY A 1 111 ? 8.601 4.179 4.358 1.00 20.66 111 GLY A O 1
ATOM 815 N N . VAL A 1 112 ? 9.537 6.228 4.319 1.00 15.35 112 VAL A N 1
ATOM 816 C CA . VAL A 1 112 ? 9.520 6.316 2.859 1.00 15.03 112 VAL A CA 1
ATOM 817 C C . VAL A 1 112 ? 10.591 5.402 2.267 1.00 17.86 112 VAL A C 1
ATOM 818 O O . VAL A 1 112 ? 10.366 4.731 1.264 1.00 17.00 112 VAL A O 1
ATOM 822 N N . ILE A 1 113 ? 11.741 5.373 2.929 1.00 20.49 113 ILE A N 1
ATOM 823 C CA . ILE A 1 113 ? 12.859 4.497 2.582 1.00 19.99 113 ILE A CA 1
ATOM 824 C C . ILE A 1 113 ? 13.441 3.909 3.859 1.00 17.63 113 ILE A C 1
ATOM 825 O O . ILE A 1 113 ? 13.319 4.505 4.934 1.00 18.15 113 ILE A O 1
ATOM 830 N N . PRO A 1 114 ? 14.076 2.736 3.757 1.00 19.86 114 PRO A N 1
ATOM 831 C CA . PRO A 1 114 ? 14.689 2.191 4.969 1.00 16.87 114 PRO A CA 1
ATOM 832 C C . PRO A 1 114 ? 16.029 2.846 5.280 1.00 16.08 114 PRO A C 1
ATOM 833 O O . PRO A 1 114 ? 16.661 3.432 4.401 1.00 16.46 114 PRO A O 1
ATOM 837 N N . GLU A 1 115 ? 16.444 2.752 6.536 1.00 18.55 115 GLU A N 1
ATOM 838 C CA . GLU A 1 115 ? 17.763 3.207 6.959 1.00 16.88 115 GLU A CA 1
ATOM 839 C C . GLU A 1 115 ? 18.874 2.505 6.175 1.00 20.33 115 GLU A C 1
ATOM 840 O O . GLU A 1 115 ? 18.853 1.286 6.018 1.00 22.32 115 GLU A O 1
ATOM 846 N N . GLY A 1 116 ? 19.832 3.279 5.671 1.00 18.99 116 GLY A N 1
ATOM 847 C CA . GLY A 1 116 ? 20.962 2.713 4.950 1.00 18.97 116 GLY A CA 1
ATOM 848 C C . GLY A 1 116 ? 20.715 2.418 3.480 1.00 17.30 116 GLY A C 1
ATOM 849 O O . GLY A 1 116 ? 21.587 1.893 2.796 1.00 24.24 116 GLY A O 1
ATOM 850 N N . PHE A 1 117 ? 19.526 2.746 2.991 1.00 14.29 117 PHE A N 1
ATOM 851 C CA . PHE A 1 117 ? 19.195 2.541 1.581 1.00 13.64 117 PHE A CA 1
ATOM 852 C C . PHE A 1 117 ? 20.003 3.489 0.688 1.00 13.61 117 PHE A C 1
ATOM 853 O O . PHE A 1 117 ? 20.672 3.070 -0.263 1.00 15.14 117 PHE A O 1
ATOM 861 N N . VAL A 1 118 ? 19.927 4.774 0.995 1.00 12.59 118 VAL A N 1
ATOM 862 C CA . VAL A 1 118 ? 20.501 5.792 0.128 1.00 13.69 118 VAL A CA 1
ATOM 863 C C . VAL A 1 118 ? 22.016 5.823 0.235 1.00 15.97 118 VAL A C 1
ATOM 864 O O . VAL A 1 118 ? 22.553 5.998 1.325 1.00 16.71 118 VAL A O 1
ATOM 868 N N . ASN A 1 119 ? 22.699 5.656 -0.897 1.00 12.88 119 ASN A N 1
ATOM 869 C CA . ASN A 1 119 ? 24.148 5.836 -0.928 1.00 12.06 119 ASN A CA 1
ATOM 870 C C . ASN A 1 119 ? 24.555 6.750 -2.080 1.00 12.08 119 ASN A C 1
ATOM 871 O O . ASN A 1 119 ? 25.737 7.001 -2.297 1.00 13.20 119 ASN A O 1
ATOM 876 N N . SER A 1 120 ? 23.558 7.279 -2.785 1.00 11.71 120 SER A N 1
ATOM 877 C CA . SER A 1 120 ? 23.765 8.214 -3.885 1.00 11.18 120 SER A CA 1
ATOM 878 C C . SER A 1 120 ? 22.803 9.390 -3.758 1.00 12.56 120 SER A C 1
ATOM 879 O O . SER A 1 120 ? 21.598 9.190 -3.636 1.00 11.76 120 SER A O 1
ATOM 882 N N . ALA A 1 121 ? 23.332 10.610 -3.771 1.00 10.25 121 ALA A N 1
ATOM 883 C CA . ALA A 1 121 ? 22.492 11.805 -3.810 1.00 13.27 121 ALA A CA 1
ATOM 884 C C . ALA A 1 121 ? 22.945 12.713 -4.942 1.00 14.49 121 ALA A C 1
ATOM 885 O O . ALA A 1 121 ? 24.109 13.109 -4.999 1.00 16.00 121 ALA A O 1
ATOM 887 N N . VAL A 1 122 ? 22.037 13.044 -5.845 1.00 10.75 122 VAL A N 1
ATOM 888 C CA . VAL A 1 122 ? 22.362 13.968 -6.928 1.00 10.89 122 VAL A CA 1
ATOM 889 C C . VAL A 1 122 ? 21.494 15.209 -6.824 1.00 14.78 122 VAL A C 1
ATOM 890 O O . VAL A 1 122 ? 20.280 15.100 -6.676 1.00 16.09 122 VAL A O 1
ATOM 894 N N . ILE A 1 123 ? 22.108 16.388 -6.860 1.00 11.36 123 ILE A N 1
ATOM 895 C CA . ILE A 1 123 ? 21.325 17.616 -6.915 1.00 11.76 123 ILE A CA 1
ATOM 896 C C . ILE A 1 123 ? 21.321 18.152 -8.345 1.00 14.14 123 ILE A C 1
ATOM 897 O O . ILE A 1 123 ? 22.384 18.405 -8.920 1.00 14.37 123 ILE A O 1
ATOM 902 N N . ASN A 1 124 ? 20.129 18.302 -8.925 1.00 11.95 124 ASN A N 1
ATOM 903 C CA . ASN A 1 124 ? 19.987 18.974 -10.213 1.00 14.51 124 ASN A CA 1
ATOM 904 C C . ASN A 1 124 ? 19.475 20.383 -9.961 1.00 20.37 124 ASN A C 1
ATOM 905 O O . ASN A 1 124 ? 18.465 20.558 -9.272 1.00 19.42 124 ASN A O 1
ATOM 910 N N . ASP A 1 125 ? 20.138 21.380 -10.533 1.00 13.12 125 ASP A N 1
ATOM 911 C CA . ASP A 1 125 ? 19.725 22.767 -10.360 1.00 13.67 125 ASP A CA 1
ATOM 912 C C . ASP A 1 125 ? 19.415 23.348 -11.729 1.00 14.37 125 ASP A C 1
ATOM 913 O O . ASP A 1 125 ? 20.319 23.500 -12.556 1.00 18.77 125 ASP A O 1
ATOM 918 N N . TYR A 1 126 ? 18.143 23.680 -11.954 1.00 18.53 126 TYR A N 1
ATOM 919 C CA . TYR A 1 126 ? 17.680 24.196 -13.239 1.00 21.32 126 TYR A CA 1
ATOM 920 C C . TYR A 1 126 ? 17.430 25.694 -13.234 1.00 21.74 126 TYR A C 1
ATOM 921 O O . TYR A 1 126 ? 16.721 26.193 -12.370 1.00 21.72 126 TYR A O 1
ATOM 930 N N . GLN A 1 127 ? 17.976 26.399 -14.222 1.00 22.74 127 GLN A N 1
ATOM 931 C CA . GLN A 1 127 ? 17.533 27.752 -14.513 1.00 23.77 127 GLN A CA 1
ATOM 932 C C . GLN A 1 127 ? 16.269 27.680 -15.372 1.00 23.16 127 GLN A C 1
ATOM 933 O O . GLN A 1 127 ? 15.967 26.624 -15.949 1.00 25.76 127 GLN A O 1
ATOM 939 N N . PRO A 1 128 ? 15.503 28.784 -15.437 1.00 28.29 128 PRO A N 1
ATOM 940 C CA . PRO A 1 128 ? 14.335 28.807 -16.320 1.00 23.98 128 PRO A CA 1
ATOM 941 C C . PRO A 1 128 ? 14.688 28.379 -17.736 1.00 25.93 128 PRO A C 1
ATOM 942 O O . PRO A 1 128 ? 15.715 28.803 -18.275 1.00 29.73 128 PRO A O 1
ATOM 946 N N . GLY A 1 129 ? 13.857 27.523 -18.318 1.00 27.62 129 GLY A N 1
ATOM 947 C CA . GLY A 1 129 ? 14.124 26.990 -19.639 1.00 29.33 129 GLY A CA 1
ATOM 948 C C . GLY A 1 129 ? 14.987 25.739 -19.621 1.00 30.03 129 GLY A C 1
ATOM 949 O O . GLY A 1 129 ? 15.157 25.088 -20.651 1.00 32.36 129 GLY A O 1
ATOM 950 N N . GLY A 1 130 ? 15.539 25.404 -18.456 1.00 24.04 130 GLY A N 1
ATOM 951 C CA . GLY A 1 130 ? 16.322 24.185 -18.311 1.00 16.84 130 GLY A CA 1
ATOM 952 C C . GLY A 1 130 ? 15.460 22.953 -18.466 1.00 17.74 130 GLY A C 1
ATOM 953 O O . GLY A 1 130 ? 14.234 23.041 -18.425 1.00 21.42 130 GLY A O 1
ATOM 954 N N . CYS A 1 131 ? 16.097 21.800 -18.639 1.00 14.82 131 CYS A N 1
ATOM 955 C CA . CYS A 1 131 ? 15.362 20.550 -18.837 1.00 14.41 131 CYS A CA 1
ATOM 956 C C . CYS A 1 131 ? 16.238 19.335 -18.559 1.00 19.33 131 CYS A C 1
ATOM 957 O O . CYS A 1 131 ? 17.439 19.465 -18.295 1.00 16.21 131 CYS A O 1
ATOM 960 N N . ILE A 1 132 ? 15.625 18.153 -18.594 1.00 15.37 132 ILE A N 1
ATOM 961 C CA . ILE A 1 132 ? 16.391 16.919 -18.672 1.00 17.02 132 ILE A CA 1
ATOM 962 C C . ILE A 1 132 ? 15.680 15.979 -19.633 1.00 15.58 132 ILE A C 1
ATOM 963 O O . ILE A 1 132 ? 14.470 15.769 -19.551 1.00 15.45 132 ILE A O 1
ATOM 968 N N . VAL A 1 133 ? 16.454 15.480 -20.588 0.93 15.98 133 VAL A N 1
ATOM 969 C CA A VAL A 1 133 ? 15.915 14.695 -21.686 0.31 14.94 133 VAL A CA 1
ATOM 970 C CA B VAL A 1 133 ? 15.938 14.685 -21.688 0.69 15.08 133 VAL A CA 1
ATOM 971 C C . VAL A 1 133 ? 15.418 13.344 -21.178 0.71 12.65 133 VAL A C 1
ATOM 972 O O . VAL A 1 133 ? 15.971 12.786 -20.233 1.00 14.98 133 VAL A O 1
ATOM 979 N N . SER A 1 134 ? 14.353 12.851 -21.805 1.00 12.98 134 SER A N 1
ATOM 980 C CA . SER A 1 134 ? 13.740 11.568 -21.480 1.00 12.30 134 SER A CA 1
ATOM 981 C C . SER A 1 134 ? 14.761 10.467 -21.307 1.00 14.51 134 SER A C 1
ATOM 982 O O . SER A 1 134 ? 15.602 10.237 -22.178 1.00 14.56 134 SER A O 1
ATOM 985 N N . HIS A 1 135 ? 14.655 9.771 -20.185 1.00 13.94 135 HIS A N 1
ATOM 986 C CA . HIS A 1 135 ? 15.565 8.678 -19.874 1.00 15.74 135 HIS A CA 1
ATOM 987 C C . HIS A 1 135 ? 14.911 7.737 -18.876 1.00 15.33 135 HIS A C 1
ATOM 988 O O . HIS A 1 135 ? 13.906 8.077 -18.249 1.00 12.84 135 HIS A O 1
ATOM 995 N N . VAL A 1 136 ? 15.524 6.564 -18.717 1.00 13.31 136 VAL A N 1
ATOM 996 C CA . VAL A 1 136 ? 15.218 5.618 -17.651 1.00 13.05 136 VAL A CA 1
ATOM 997 C C . VAL A 1 136 ? 16.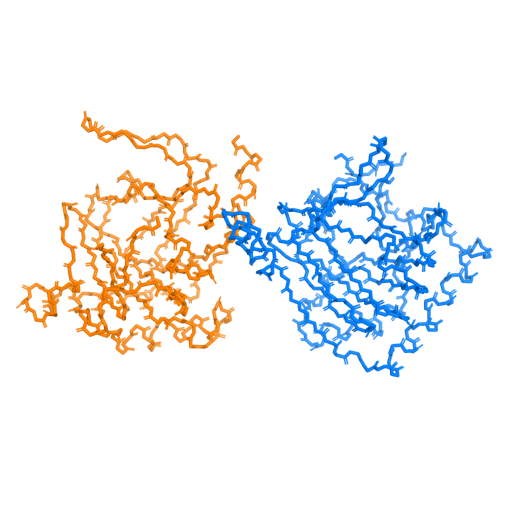440 5.583 -16.740 1.00 12.86 136 VAL A C 1
ATOM 998 O O . VAL A 1 136 ? 17.568 5.507 -17.232 1.00 16.05 136 VAL A O 1
ATOM 1002 N N . ASP A 1 137 ? 16.243 5.687 -15.430 1.00 11.53 137 ASP A N 1
ATOM 1003 C CA . ASP A 1 137 ? 17.385 5.594 -14.522 1.00 12.76 137 ASP A CA 1
ATOM 1004 C C . ASP A 1 137 ? 17.989 4.201 -14.694 1.00 13.00 137 ASP A C 1
ATOM 1005 O O . ASP A 1 137 ? 17.274 3.199 -14.631 1.00 14.96 137 ASP A O 1
ATOM 1010 N N . PRO A 1 138 ? 19.306 4.142 -14.951 1.00 14.70 138 PRO A N 1
ATOM 1011 C CA . PRO A 1 138 ? 19.984 2.908 -15.365 1.00 16.98 138 PRO A CA 1
ATOM 1012 C C . PRO A 1 138 ? 19.645 1.753 -14.436 1.00 16.98 138 PRO A C 1
ATOM 1013 O O . PRO A 1 138 ? 19.931 1.760 -13.239 1.00 13.60 138 PRO A O 1
ATOM 1017 N N . ILE A 1 139 ? 18.968 0.769 -15.002 1.00 19.69 139 ILE A N 1
ATOM 1018 C CA . ILE A 1 139 ? 18.424 -0.317 -14.217 1.00 15.72 139 ILE A CA 1
ATOM 1019 C C . ILE A 1 139 ? 19.526 -1.281 -13.752 1.00 14.64 139 ILE A C 1
ATOM 1020 O O . ILE A 1 139 ? 19.354 -1.994 -12.768 1.00 14.71 139 ILE A O 1
ATOM 1025 N N . HIS A 1 140 ? 20.669 -1.259 -14.433 1.00 15.72 140 HIS A N 1
ATOM 1026 C CA A HIS A 1 140 ? 21.788 -2.096 -14.005 0.60 14.65 140 HIS A CA 1
ATOM 1027 C CA B HIS A 1 140 ? 21.832 -2.065 -14.059 0.40 14.98 140 HIS A CA 1
ATOM 1028 C C . HIS A 1 140 ? 22.637 -1.391 -12.953 1.00 15.43 140 HIS A C 1
ATOM 1029 O O . HIS A 1 140 ? 23.482 -2.021 -12.297 1.00 16.13 140 HIS A O 1
ATOM 1042 N N . ILE A 1 141 ? 22.391 -0.096 -12.770 1.00 12.44 141 ILE A N 1
ATOM 1043 C CA . ILE A 1 141 ? 23.112 0.691 -11.781 1.00 11.40 141 ILE A CA 1
ATOM 1044 C C . ILE A 1 141 ? 22.323 0.895 -10.494 1.00 9.13 141 ILE A C 1
ATOM 1045 O O . ILE A 1 141 ? 22.872 0.759 -9.395 1.00 11.13 141 ILE A O 1
ATOM 1050 N N . PHE A 1 142 ? 21.044 1.249 -10.623 1.00 9.59 142 PHE A N 1
ATOM 1051 C CA . PHE A 1 142 ? 20.259 1.672 -9.470 1.00 11.22 142 PHE A CA 1
ATOM 1052 C C . PHE A 1 142 ? 19.145 0.704 -9.093 1.00 12.13 142 PHE A C 1
ATOM 1053 O O . PHE A 1 142 ? 18.372 0.250 -9.946 1.00 11.35 142 PHE A O 1
ATOM 1061 N N . GLU A 1 143 ? 19.065 0.399 -7.799 1.00 9.81 143 GLU A N 1
ATOM 1062 C CA . GLU A 1 143 ? 17.905 -0.281 -7.247 1.00 10.34 143 GLU A CA 1
ATOM 1063 C C . GLU A 1 143 ? 16.710 0.643 -7.331 1.00 12.86 143 GLU A C 1
ATOM 1064 O O . GLU A 1 143 ? 16.855 1.837 -7.592 1.00 11.12 143 GLU A O 1
ATOM 1070 N N . ARG A 1 144 ? 15.527 0.083 -7.106 1.00 10.38 144 ARG A N 1
ATOM 1071 C CA . ARG A 1 144 ? 14.328 0.881 -6.936 1.00 9.43 144 ARG A CA 1
ATOM 1072 C C . ARG A 1 144 ? 13.885 0.765 -5.481 1.00 12.98 144 ARG A C 1
ATOM 1073 O O . ARG A 1 144 ? 14.256 -0.192 -4.792 1.00 14.95 144 ARG A O 1
ATOM 1081 N N . PRO A 1 145 ? 13.107 1.739 -4.984 1.00 11.17 145 PRO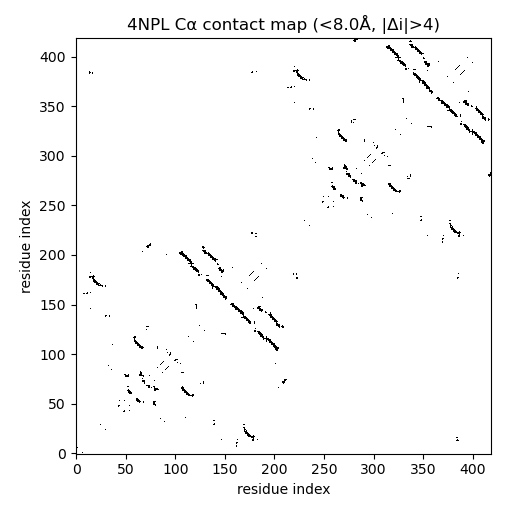 A N 1
ATOM 1082 C CA . PRO A 1 145 ? 12.554 2.919 -5.651 1.00 10.54 145 PRO A CA 1
ATOM 1083 C C . PRO A 1 145 ? 13.569 4.042 -5.829 1.00 11.10 145 PRO A C 1
ATOM 1084 O O . PRO A 1 145 ? 14.613 4.076 -5.179 1.00 13.68 145 PRO A O 1
ATOM 1088 N N . ILE A 1 146 ? 13.233 4.973 -6.713 1.00 10.39 146 ILE A N 1
ATOM 1089 C CA . ILE A 1 146 ? 14.005 6.191 -6.928 1.00 10.06 146 ILE A CA 1
ATOM 1090 C C . ILE A 1 146 ? 13.230 7.325 -6.271 1.00 12.90 146 ILE A C 1
ATOM 1091 O O . ILE A 1 146 ? 12.045 7.504 -6.542 1.00 13.89 146 ILE A O 1
ATOM 1096 N N . VAL A 1 147 ? 13.874 8.058 -5.375 1.00 10.99 147 VAL A N 1
ATOM 1097 C CA . VAL A 1 147 ? 13.188 9.082 -4.600 1.00 12.83 147 VAL A CA 1
ATOM 1098 C C . VAL A 1 147 ? 13.716 10.461 -4.954 1.00 15.36 147 VAL A C 1
ATOM 1099 O O . VAL A 1 147 ? 14.924 10.664 -5.014 1.00 17.17 147 VAL A O 1
ATOM 1103 N N . SER A 1 148 ? 12.823 11.411 -5.209 1.00 11.57 148 SER A N 1
ATOM 1104 C CA . SER A 1 148 ? 13.269 12.779 -5.456 1.00 13.69 148 SER A CA 1
ATOM 1105 C C . SER A 1 148 ? 12.520 13.732 -4.556 1.00 15.06 148 SER A C 1
ATOM 1106 O O . SER A 1 148 ? 11.359 13.503 -4.225 1.00 15.02 148 SER A O 1
ATOM 1109 N N . VAL A 1 149 ? 13.204 14.791 -4.146 1.00 11.46 149 VAL A N 1
ATOM 1110 C CA . VAL A 1 149 ? 12.574 15.860 -3.379 1.00 13.33 149 VAL A CA 1
ATOM 1111 C C . VAL A 1 149 ? 12.841 17.166 -4.113 1.00 11.96 149 VAL A C 1
ATOM 1112 O O . VAL A 1 149 ? 13.993 17.463 -4.457 1.00 13.24 149 VAL A O 1
ATOM 1116 N N . SER A 1 150 ? 11.778 17.927 -4.368 1.00 12.30 150 SER A N 1
ATOM 1117 C CA . SER A 1 150 ? 11.835 19.126 -5.215 1.00 12.94 150 SER A CA 1
ATOM 1118 C C . SER A 1 150 ? 11.885 20.408 -4.401 1.00 13.27 150 SER A C 1
ATOM 1119 O O . SER A 1 150 ? 11.265 20.492 -3.352 1.00 17.73 150 SER A O 1
ATOM 1122 N N . PHE A 1 151 ? 12.627 21.401 -4.893 1.00 16.60 151 PHE A N 1
ATOM 1123 C CA . PHE A 1 151 ? 12.833 22.636 -4.147 1.00 15.84 151 PHE A CA 1
ATOM 1124 C C . PHE A 1 151 ? 12.721 23.894 -5.005 1.00 18.43 151 PHE A C 1
ATOM 1125 O O . PHE A 1 151 ? 12.731 23.819 -6.234 1.00 15.23 151 PHE A O 1
ATOM 1133 N N . PHE A 1 152 ? 12.569 25.030 -4.315 1.00 15.30 152 PHE A N 1
ATOM 1134 C CA . PHE A 1 152 ? 12.548 26.398 -4.866 1.00 18.17 152 PHE A CA 1
ATOM 1135 C C . PHE A 1 152 ? 11.258 26.788 -5.581 1.00 18.60 152 PHE A C 1
ATOM 1136 O O . PHE A 1 152 ? 10.759 27.896 -5.382 1.00 21.41 152 PHE A O 1
ATOM 1144 N N . SER A 1 153 ? 10.715 25.900 -6.415 1.00 15.89 153 SER A N 1
ATOM 1145 C CA . SER A 1 153 ? 9.484 26.229 -7.138 1.00 16.23 153 SER A CA 1
ATOM 1146 C C . SER A 1 153 ? 8.715 24.996 -7.598 1.00 18.69 153 SER A C 1
ATOM 1147 O O . SER A 1 153 ? 9.197 23.867 -7.495 1.00 17.99 153 SER A O 1
ATOM 1150 N N . ASP A 1 154 ? 7.514 25.256 -8.104 1.00 20.77 154 ASP A N 1
ATOM 1151 C CA . ASP A 1 154 ? 6.614 24.235 -8.625 1.00 21.20 154 ASP A CA 1
ATOM 1152 C C . ASP A 1 154 ? 6.952 23.913 -10.067 1.00 19.45 154 ASP A C 1
ATOM 1153 O O . ASP A 1 154 ? 7.285 24.798 -10.856 1.00 19.56 154 ASP A O 1
ATOM 1158 N N . SER A 1 155 ? 6.809 22.644 -10.424 1.00 17.97 155 SER A N 1
ATOM 1159 C CA . SER A 1 155 ? 7.093 22.216 -11.778 1.00 19.37 155 SER A CA 1
ATOM 1160 C C . SER A 1 155 ? 6.288 20.965 -12.065 1.00 15.65 155 SER A C 1
ATOM 1161 O O . SER A 1 155 ? 5.236 20.738 -11.459 1.00 17.58 155 SER A O 1
ATOM 1164 N N . ALA A 1 156 ? 6.796 20.139 -12.973 1.00 15.25 156 ALA A N 1
ATOM 1165 C CA . ALA A 1 156 ? 6.094 18.930 -13.377 1.00 15.69 156 ALA A CA 1
ATOM 1166 C C . ALA A 1 156 ? 7.083 17.920 -13.924 1.00 17.97 156 ALA A C 1
ATOM 1167 O O . ALA A 1 156 ? 8.057 18.295 -14.577 1.00 19.14 156 ALA A O 1
ATOM 1169 N N . LEU A 1 157 ? 6.822 16.649 -13.638 1.00 14.96 157 LEU A N 1
ATOM 1170 C CA . LEU A 1 157 ? 7.598 15.532 -14.153 1.00 14.71 157 LEU A CA 1
ATOM 1171 C C . LEU A 1 157 ? 6.761 14.865 -15.238 1.00 18.97 157 LEU A C 1
ATOM 1172 O O . LEU A 1 157 ? 5.613 14.529 -14.986 1.00 20.35 157 LEU A O 1
ATOM 1177 N N . CYS A 1 158 ? 7.312 14.683 -16.434 1.00 12.32 158 CYS A N 1
ATOM 1178 C CA . CYS A 1 158 ? 6.536 14.055 -17.511 1.00 12.42 158 CYS A CA 1
ATOM 1179 C C . CYS A 1 158 ? 7.093 12.688 -17.863 1.00 14.61 158 CYS A C 1
ATOM 1180 O O . CYS A 1 158 ? 8.289 12.438 -17.685 1.00 13.71 158 CYS A O 1
ATOM 1183 N N . PHE A 1 159 ? 6.213 11.804 -18.336 1.00 12.07 159 PHE A N 1
ATOM 1184 C CA . PHE A 1 159 ? 6.576 10.443 -18.711 1.00 11.56 159 PHE A CA 1
ATOM 1185 C C . PHE A 1 159 ? 6.245 10.136 -20.167 1.00 13.18 159 PHE A C 1
ATOM 1186 O O . PHE A 1 159 ? 5.146 10.449 -20.652 1.00 14.42 159 PHE A O 1
ATOM 1194 N N . GLY A 1 160 ? 7.195 9.529 -20.872 1.00 11.87 160 GLY A N 1
ATOM 1195 C CA . GLY A 1 160 ? 6.915 9.053 -22.214 1.00 12.64 160 GLY A CA 1
ATOM 1196 C C . GLY A 1 160 ? 7.177 10.041 -23.335 1.00 18.20 160 GLY A C 1
ATOM 1197 O O . GLY A 1 160 ? 6.966 9.710 -24.498 1.00 17.56 160 GLY A O 1
ATOM 1198 N N . CYS A 1 161 ? 7.629 11.245 -23.000 1.00 14.82 161 CYS A N 1
ATOM 1199 C CA . CYS A 1 161 ? 7.932 12.246 -24.020 1.00 13.68 161 CYS A CA 1
ATOM 1200 C C . CYS A 1 161 ? 9.107 11.817 -24.890 1.00 13.80 161 CYS A C 1
ATOM 1201 O O . CYS A 1 161 ? 10.052 11.179 -24.403 1.00 15.72 161 CYS A O 1
ATOM 1204 N N . LYS A 1 162 ? 9.042 12.177 -26.171 1.00 20.44 162 LYS A N 1
ATOM 1205 C CA . LYS A 1 162 ? 10.209 12.086 -27.043 1.00 18.49 162 LYS A CA 1
ATOM 1206 C C . LYS A 1 162 ? 10.721 13.488 -27.332 1.00 20.34 162 LYS A C 1
ATOM 1207 O O . LYS A 1 162 ? 9.942 14.382 -27.672 1.00 18.92 162 LYS A O 1
ATOM 1213 N N . PHE A 1 163 ? 12.028 13.678 -27.191 1.00 17.78 163 PHE A N 1
ATOM 1214 C CA . PHE A 1 163 ? 12.666 14.937 -27.541 1.00 18.08 163 PHE A CA 1
ATOM 1215 C C . PHE A 1 163 ? 13.084 14.864 -28.999 1.00 25.55 163 PHE A C 1
ATOM 1216 O O . PHE A 1 163 ? 14.005 14.129 -29.362 1.00 26.62 163 PHE A O 1
ATOM 1224 N N . LEU A 1 164 ? 12.386 15.628 -29.834 1.00 17.05 164 LEU A N 1
ATOM 1225 C CA . LEU A 1 164 ? 12.517 15.508 -31.280 1.00 18.92 164 LEU A CA 1
ATOM 1226 C C . LEU A 1 164 ? 13.348 16.635 -31.873 1.00 18.43 164 LEU A C 1
ATOM 1227 O O . LEU A 1 164 ? 13.529 17.678 -31.250 1.00 20.01 164 LEU A O 1
ATOM 1232 N N . PHE A 1 165 ? 13.851 16.407 -33.078 1.00 21.98 165 PHE A N 1
ATOM 1233 C CA . PHE A 1 165 ? 14.613 17.418 -33.803 1.00 23.07 165 PHE A CA 1
ATOM 1234 C C . PHE A 1 165 ? 14.004 17.637 -35.186 1.00 26.55 165 PHE A C 1
ATOM 1235 O O . PHE A 1 165 ? 13.158 16.857 -35.627 1.00 26.76 165 PHE A O 1
ATOM 1243 N N . LYS A 1 166 ? 14.446 18.699 -35.855 1.00 28.04 166 LYS A N 1
ATOM 1244 C CA . LYS A 1 166 ? 14.000 19.037 -37.205 1.00 29.25 166 LYS A CA 1
ATOM 1245 C C . LYS A 1 166 ? 12.479 19.055 -37.386 1.00 23.00 166 LYS A C 1
ATOM 1246 O O . LYS A 1 166 ? 11.946 18.266 -38.159 1.00 28.59 166 LYS A O 1
ATOM 1252 N N . PRO A 1 167 ? 11.780 19.975 -36.699 1.00 22.80 167 PRO A N 1
ATOM 1253 C CA . PRO A 1 167 ? 12.312 20.996 -35.790 1.00 22.58 167 PRO A CA 1
ATOM 1254 C C . PRO A 1 167 ? 12.362 20.536 -34.329 1.00 21.74 167 PRO A C 1
ATOM 1255 O O . PRO A 1 167 ? 11.834 19.474 -33.997 1.00 20.86 167 PRO A O 1
ATOM 1259 N N . ILE A 1 168 ? 12.991 21.332 -33.471 1.00 24.20 168 ILE A N 1
ATOM 1260 C CA . ILE A 1 168 ? 13.061 21.015 -32.042 1.00 23.79 168 ILE A CA 1
ATOM 1261 C C . ILE A 1 168 ? 11.684 21.040 -31.405 1.00 23.94 168 ILE A C 1
ATOM 1262 O O . ILE A 1 168 ? 10.992 22.061 -31.456 1.00 25.23 168 ILE A O 1
ATOM 1267 N N . ARG A 1 169 ? 11.291 19.921 -30.802 1.00 19.34 169 ARG A N 1
ATOM 1268 C CA . ARG A 1 169 ? 10.015 19.842 -30.102 1.00 21.77 169 ARG A CA 1
ATOM 1269 C C . ARG A 1 169 ? 10.053 18.734 -29.052 1.00 23.55 169 ARG A C 1
ATOM 1270 O O . ARG A 1 169 ? 10.950 17.893 -29.050 1.00 27.96 169 ARG A O 1
ATOM 1278 N N . VAL A 1 170 ? 9.096 18.765 -28.131 1.00 20.40 170 VAL A N 1
ATOM 1279 C CA . VAL A 1 170 ? 8.916 17.668 -27.193 1.00 16.80 170 VAL A CA 1
ATOM 1280 C C . VAL A 1 170 ? 7.528 17.110 -27.420 1.00 16.84 170 VAL A C 1
ATOM 1281 O O . VAL A 1 170 ? 6.547 17.859 -27.508 1.00 23.75 170 VAL A O 1
ATOM 1285 N N . SER A 1 171 ? 7.437 15.798 -27.551 1.00 16.41 171 SER A N 1
ATOM 1286 C CA . SER A 1 171 ? 6.144 15.202 -27.835 1.00 16.46 171 SER A CA 1
ATOM 1287 C C . SER A 1 171 ? 5.274 15.120 -26.580 1.00 15.97 171 SER A C 1
ATOM 1288 O O . SER A 1 171 ? 5.738 15.370 -25.463 1.00 15.53 171 SER A O 1
ATOM 1291 N N . GLU A 1 172 ? 4.027 14.740 -26.784 1.00 16.07 172 GLU A N 1
ATOM 1292 C CA . GLU A 1 172 ? 2.971 14.753 -25.782 1.00 16.39 172 GLU A CA 1
ATOM 1293 C C . GLU A 1 172 ? 3.260 13.756 -24.669 1.00 14.92 172 GLU A C 1
ATOM 1294 O O . GLU A 1 172 ? 3.580 12.598 -24.939 1.00 17.58 172 GLU A O 1
ATOM 1300 N N . PRO A 1 173 ? 3.131 14.193 -23.407 1.00 14.62 173 PRO A N 1
ATOM 1301 C CA . PRO A 1 173 ? 3.323 13.263 -22.288 1.00 16.57 173 PRO A CA 1
ATOM 1302 C C . PRO A 1 173 ? 2.237 12.195 -22.194 1.00 15.55 173 PRO A C 1
ATOM 1303 O O . PRO A 1 173 ? 1.038 12.464 -22.395 1.00 14.03 173 PRO A O 1
ATOM 1307 N N . VAL A 1 174 ? 2.660 10.976 -21.882 1.00 13.14 174 VAL A N 1
ATOM 1308 C CA . VAL A 1 174 ? 1.715 9.938 -21.490 1.00 12.70 174 VAL A CA 1
ATOM 1309 C C . VAL A 1 174 ? 1.094 10.331 -20.146 1.00 13.82 174 VAL A C 1
ATOM 1310 O O . VAL A 1 174 ? -0.112 10.175 -19.919 1.00 14.19 174 VAL A O 1
ATOM 1314 N N . LEU A 1 175 ? 1.940 10.857 -19.265 1.00 12.44 175 LEU A N 1
ATOM 1315 C CA . LEU A 1 175 ? 1.500 11.380 -17.978 1.00 12.21 175 LEU A CA 1
ATOM 1316 C C . LEU A 1 175 ? 2.285 12.646 -17.636 1.00 13.20 175 LEU A C 1
ATOM 1317 O O . LEU A 1 175 ? 3.516 12.692 -17.779 1.00 14.79 175 LEU A O 1
ATOM 1322 N N . HIS A 1 176 ? 1.544 13.667 -17.210 1.00 14.00 176 HIS A N 1
ATOM 1323 C CA . HIS A 1 176 ? 2.071 14.916 -16.684 1.00 14.58 176 HIS A CA 1
ATOM 1324 C C . HIS A 1 176 ? 1.806 14.930 -15.174 1.00 16.67 176 HIS A C 1
ATOM 1325 O O . HIS A 1 176 ? 0.646 14.955 -14.744 1.00 19.74 176 HIS A O 1
ATOM 1332 N N . LEU A 1 177 ? 2.872 14.862 -14.377 1.00 13.18 177 LEU A N 1
ATOM 1333 C CA . LEU A 1 177 ? 2.769 14.798 -12.911 1.00 15.06 177 LEU A CA 1
ATOM 1334 C C . LEU A 1 177 ? 3.215 16.106 -12.258 1.00 14.46 177 LEU A C 1
ATOM 1335 O O . LEU A 1 177 ? 4.398 16.432 -12.275 1.00 15.85 177 LEU A O 1
ATOM 1340 N N . PRO A 1 178 ? 2.270 16.858 -11.678 1.00 14.83 178 PRO A N 1
ATOM 1341 C CA . PRO A 1 178 ? 2.666 18.094 -11.000 1.00 17.74 178 PRO A CA 1
ATOM 1342 C C . PRO A 1 178 ? 3.583 17.763 -9.838 1.00 19.26 178 PRO A C 1
ATOM 1343 O O . PRO A 1 178 ? 3.352 16.787 -9.120 1.00 18.74 178 PRO A O 1
ATOM 1347 N N A VAL A 1 179 ? 4.642 18.547 -9.679 0.57 19.23 179 VAL A N 1
ATOM 1348 N N B VAL A 1 179 ? 4.623 18.560 -9.649 0.43 19.05 179 VAL A N 1
ATOM 1349 C CA A VAL A 1 179 ? 5.539 18.376 -8.549 0.57 17.07 179 VAL A CA 1
ATOM 1350 C CA B VAL A 1 179 ? 5.489 18.360 -8.503 0.43 17.40 179 VAL A CA 1
ATOM 1351 C C A VAL A 1 179 ? 5.713 19.743 -7.880 0.57 17.67 179 VAL A C 1
ATOM 1352 C C B VAL A 1 179 ? 5.717 19.706 -7.818 0.43 17.83 179 VAL A C 1
ATOM 1353 O O A VAL A 1 179 ? 6.350 20.654 -8.413 0.57 19.64 179 VAL A O 1
ATOM 1354 O O B VAL A 1 179 ? 6.456 20.562 -8.304 0.43 19.96 179 VAL A O 1
ATOM 1361 N N A ARG A 1 180 ? 5.069 19.901 -6.731 0.57 18.92 180 ARG A N 1
ATOM 1362 N N B ARG A 1 180 ? 5.022 19.900 -6.704 0.43 19.21 180 ARG A N 1
ATOM 1363 C CA A ARG A 1 180 ? 5.151 21.150 -5.999 0.57 19.88 180 ARG A CA 1
ATOM 1364 C CA B ARG A 1 180 ? 5.116 21.144 -5.961 0.43 20.62 180 ARG A CA 1
ATOM 1365 C C A ARG A 1 180 ? 6.488 21.256 -5.306 0.57 19.32 180 ARG A C 1
ATOM 1366 C C B ARG A 1 180 ? 6.474 21.256 -5.296 0.43 19.17 180 ARG A C 1
ATOM 1367 O O A ARG A 1 180 ? 7.184 20.260 -5.104 0.57 17.19 180 ARG A O 1
ATOM 1368 O O B ARG A 1 180 ? 7.176 20.262 -5.114 0.43 17.49 180 ARG A O 1
ATOM 1383 N N . ARG A 1 181 ? 6.842 22.481 -4.947 1.00 14.82 181 ARG A N 1
ATOM 1384 C CA . ARG A 1 181 ? 7.975 22.715 -4.092 1.00 16.87 181 ARG A CA 1
ATOM 1385 C C . ARG A 1 181 ? 7.784 21.923 -2.805 1.00 17.10 181 ARG A C 1
ATOM 1386 O O . ARG A 1 181 ? 6.715 22.001 -2.185 1.00 16.67 181 ARG A O 1
ATOM 1394 N N . GLY A 1 182 ? 8.816 21.181 -2.411 1.00 14.94 182 GLY A N 1
ATOM 1395 C CA . GLY A 1 182 ? 8.773 20.338 -1.233 1.00 15.62 182 GLY A CA 1
ATOM 1396 C C . GLY A 1 182 ? 8.208 18.952 -1.468 1.00 16.94 182 GLY A C 1
ATOM 1397 O O . GLY A 1 182 ? 8.173 18.131 -0.542 1.00 18.90 182 GLY A O 1
ATOM 1398 N N . SER A 1 183 ? 7.769 18.666 -2.693 1.00 13.17 183 SER A N 1
ATOM 1399 C CA A SER A 1 183 ? 7.164 17.370 -2.998 0.31 16.30 183 SER A CA 1
ATOM 1400 C CA B SER A 1 183 ? 7.163 17.373 -2.997 0.31 16.30 183 SER A CA 1
ATOM 1401 C CA C SER A 1 183 ? 7.157 17.375 -2.974 0.38 16.22 183 SER A CA 1
ATOM 1402 C C . SER A 1 183 ? 8.186 16.247 -3.015 1.00 14.59 183 SER A C 1
ATOM 1403 O O . SER A 1 183 ? 9.294 16.415 -3.522 1.00 13.41 183 SER A O 1
ATOM 1410 N N . VAL A 1 184 ? 7.793 15.108 -2.459 1.00 13.61 184 VAL A N 1
ATOM 1411 C CA . VAL A 1 184 ? 8.582 13.882 -2.478 1.00 12.31 184 VAL A CA 1
ATOM 1412 C C . VAL A 1 184 ? 7.939 12.961 -3.504 1.00 13.75 184 VAL A C 1
ATOM 1413 O O . VAL A 1 184 ? 6.749 12.664 -3.420 1.00 13.45 184 VAL A O 1
ATOM 1417 N N . THR A 1 185 ? 8.724 12.525 -4.481 1.00 10.95 185 THR A N 1
ATOM 1418 C CA . THR A 1 185 ? 8.218 11.651 -5.529 1.00 12.50 185 THR A CA 1
ATOM 1419 C C . THR A 1 185 ? 8.975 10.333 -5.520 1.00 10.38 185 THR A C 1
ATOM 1420 O O . THR A 1 185 ? 10.210 10.307 -5.552 1.00 11.76 185 THR A O 1
ATOM 1424 N N . VAL A 1 186 ? 8.224 9.232 -5.468 1.00 9.76 186 VAL A N 1
ATOM 1425 C CA . VAL A 1 186 ? 8.823 7.919 -5.331 1.00 10.81 186 VAL A CA 1
ATOM 1426 C C . VAL A 1 186 ? 8.450 7.083 -6.550 1.00 9.22 186 VAL A C 1
ATOM 1427 O O . VAL A 1 186 ? 7.280 6.763 -6.751 1.00 13.83 186 VAL A O 1
ATOM 1431 N N A LEU A 1 187 ? 9.448 6.746 -7.360 0.63 10.78 187 LEU A N 1
ATOM 1432 N N B LEU A 1 187 ? 9.465 6.726 -7.334 0.37 11.00 187 LEU A N 1
ATOM 1433 C CA A LEU A 1 187 ? 9.234 5.995 -8.592 0.63 10.18 187 LEU A CA 1
ATOM 1434 C CA B LEU A 1 187 ? 9.289 5.973 -8.573 0.37 10.85 187 LEU A CA 1
ATOM 1435 C C A LEU A 1 187 ? 9.595 4.519 -8.430 0.63 11.15 187 LEU A C 1
ATOM 1436 C C B LEU A 1 187 ? 9.597 4.496 -8.397 0.37 11.08 187 LEU A C 1
ATOM 1437 O O A LEU A 1 187 ? 10.678 4.180 -7.950 0.63 11.44 187 LEU A O 1
ATOM 1438 O O B LEU A 1 187 ? 10.650 4.130 -7.877 0.37 11.32 187 LEU A O 1
ATOM 1447 N N . SER A 1 188 ? 8.693 3.653 -8.876 1.00 8.56 188 SER A N 1
ATOM 1448 C CA . SER A 1 188 ? 8.898 2.203 -8.844 1.00 12.15 188 SER A CA 1
ATOM 1449 C C . SER A 1 188 ? 8.176 1.567 -10.019 1.00 9.88 188 SER A C 1
ATOM 1450 O O . SER A 1 188 ? 7.460 2.245 -10.750 1.00 9.64 188 SER A O 1
ATOM 1453 N N . GLY A 1 189 ? 8.337 0.263 -10.170 1.00 9.69 189 GLY A N 1
ATOM 1454 C CA . GLY A 1 189 ? 7.541 -0.499 -11.122 1.00 8.58 189 GLY A CA 1
ATOM 1455 C C . GLY A 1 189 ? 7.554 0.094 -12.516 1.00 8.37 189 GLY A C 1
ATOM 1456 O O . GLY A 1 189 ? 8.601 0.450 -13.067 1.00 10.77 189 GLY A O 1
ATOM 1457 N N . TYR A 1 190 ? 6.364 0.206 -13.084 1.00 9.73 1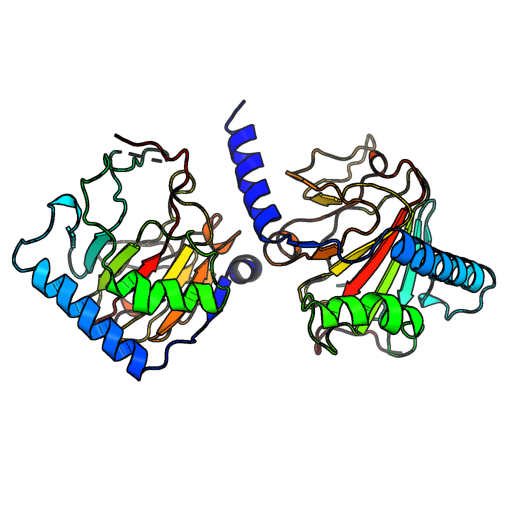90 TYR A N 1
ATOM 1458 C CA . TYR A 1 190 ? 6.210 0.675 -14.444 1.00 8.71 190 TYR A CA 1
ATOM 1459 C C . TYR A 1 190 ? 6.803 2.055 -14.652 1.00 9.73 190 TYR A C 1
ATOM 1460 O O . TYR A 1 190 ? 7.437 2.323 -15.675 1.00 9.16 190 TYR A O 1
ATOM 1469 N N . ALA A 1 191 ? 6.578 2.935 -13.689 1.00 9.37 191 ALA A N 1
ATOM 1470 C CA . ALA A 1 191 ? 7.003 4.324 -13.824 1.00 9.14 191 ALA A CA 1
ATOM 1471 C C . ALA A 1 191 ? 8.512 4.473 -13.788 1.00 10.72 191 ALA A C 1
ATOM 1472 O O . ALA A 1 191 ? 9.053 5.451 -14.316 1.00 13.33 191 ALA A O 1
ATOM 1474 N N . ALA A 1 192 ? 9.185 3.508 -13.168 1.00 11.01 192 ALA A N 1
ATOM 1475 C CA . ALA A 1 192 ? 10.642 3.535 -13.039 1.00 9.66 192 ALA A CA 1
ATOM 1476 C C . ALA A 1 192 ? 11.341 2.718 -14.109 1.00 10.18 192 ALA A C 1
ATOM 1477 O O . ALA A 1 192 ? 12.502 2.987 -14.433 1.00 12.54 192 ALA A O 1
ATOM 1479 N N . ASP A 1 193 ? 10.636 1.729 -14.664 1.00 8.85 193 ASP A N 1
ATOM 1480 C CA . ASP A 1 193 ? 11.292 0.702 -15.481 1.00 11.56 193 ASP A CA 1
ATOM 1481 C C . ASP A 1 193 ? 10.855 0.617 -16.947 1.00 14.46 193 ASP A C 1
ATOM 1482 O O . ASP A 1 193 ? 11.640 0.208 -17.810 1.00 15.65 193 ASP A O 1
ATOM 1487 N N . ASP A 1 194 ? 9.604 0.981 -17.230 1.00 10.83 194 ASP A N 1
ATOM 1488 C CA . ASP A 1 194 ? 8.989 0.653 -18.508 1.00 9.51 194 ASP A CA 1
ATOM 1489 C C . ASP A 1 194 ? 8.670 1.866 -19.376 1.00 9.88 194 ASP A C 1
ATOM 1490 O O . ASP A 1 194 ? 8.094 1.721 -20.453 1.00 12.84 194 ASP A O 1
ATOM 1495 N N . ILE A 1 195 ? 9.051 3.053 -18.912 1.00 9.98 195 ILE A N 1
ATOM 1496 C CA . ILE A 1 195 ? 8.775 4.291 -19.649 1.00 10.56 195 ILE A CA 1
ATOM 1497 C C . ILE A 1 195 ? 9.796 5.326 -19.194 1.00 11.82 195 ILE A C 1
ATOM 1498 O O . ILE A 1 195 ? 10.328 5.224 -18.091 1.00 10.29 195 ILE A O 1
ATOM 1503 N N . THR A 1 196 ? 10.119 6.285 -20.060 1.00 11.10 196 THR A N 1
ATOM 1504 C CA . THR A 1 196 ? 11.048 7.350 -19.692 1.00 12.28 196 THR A CA 1
ATOM 1505 C C . THR A 1 196 ? 10.375 8.407 -18.820 1.00 11.77 196 THR A C 1
ATOM 1506 O O . THR A 1 196 ? 9.143 8.512 -18.812 1.00 11.49 196 THR A O 1
ATOM 1510 N N . HIS A 1 197 ? 11.176 9.183 -18.094 1.00 10.83 197 HIS A N 1
ATOM 1511 C CA . HIS A 1 197 ? 10.676 10.443 -17.539 1.00 13.55 197 HIS A CA 1
ATOM 1512 C C . HIS A 1 197 ? 11.599 11.590 -17.939 1.00 11.38 197 HIS A C 1
ATOM 1513 O O . HIS A 1 197 ? 12.719 11.368 -18.407 1.00 11.40 197 HIS A O 1
ATOM 1520 N N . CYS A 1 198 ? 11.086 12.809 -17.816 1.00 11.73 198 CYS A N 1
ATOM 1521 C CA . CYS A 1 198 ? 11.816 13.989 -18.236 1.00 12.15 198 CYS A CA 1
ATOM 1522 C C . CYS A 1 198 ? 11.274 15.223 -17.532 1.00 12.41 198 CYS A C 1
ATOM 1523 O O . CYS A 1 198 ? 10.233 15.179 -16.876 1.00 14.10 198 CYS A O 1
ATOM 1526 N N . ILE A 1 199 ? 12.012 16.315 -17.675 1.00 12.77 199 ILE A N 1
ATOM 1527 C CA . ILE A 1 199 ? 11.536 17.644 -17.346 1.00 13.21 199 ILE A CA 1
ATOM 1528 C C . ILE A 1 199 ? 11.539 18.437 -18.638 1.00 15.85 199 ILE A C 1
ATOM 1529 O O . ILE A 1 199 ? 12.573 18.537 -19.295 1.00 14.97 199 ILE A O 1
ATOM 1534 N N . ARG A 1 200 ? 10.387 18.963 -19.026 1.00 15.63 200 ARG A N 1
ATOM 1535 C CA . ARG A 1 200 ? 10.307 19.752 -20.244 1.00 15.35 200 ARG A CA 1
ATOM 1536 C C . ARG A 1 200 ? 10.727 21.185 -19.977 1.00 17.04 200 ARG A C 1
ATOM 1537 O O . ARG A 1 200 ? 10.381 21.739 -18.935 1.00 20.42 200 ARG A O 1
ATOM 1545 N N . PRO A 1 201 ? 11.454 21.789 -20.924 1.00 19.91 201 PRO A N 1
ATOM 1546 C CA . PRO A 1 201 ? 11.840 23.198 -20.794 1.00 19.11 201 PRO A CA 1
ATOM 1547 C C . PRO A 1 201 ? 10.650 24.070 -20.393 1.00 19.03 201 PRO A C 1
ATOM 1548 O O . PRO A 1 201 ? 10.795 24.961 -19.556 1.00 24.10 201 PRO A O 1
ATOM 1552 N N . GLN A 1 202 ? 9.489 23.797 -20.984 1.00 21.20 202 GLN A N 1
ATOM 1553 C CA . GLN A 1 202 ? 8.292 24.595 -20.748 1.00 25.85 202 GLN A CA 1
ATOM 1554 C C . GLN A 1 202 ? 7.763 24.483 -19.314 1.00 27.96 202 GLN A C 1
ATOM 1555 O O . GLN A 1 202 ? 6.962 25.311 -18.887 1.00 30.14 202 GLN A O 1
ATOM 1561 N N . ASP A 1 203 ? 8.216 23.484 -18.560 1.00 24.92 203 ASP A N 1
ATOM 1562 C CA . ASP A 1 203 ? 7.735 23.320 -17.187 1.00 21.91 203 ASP A CA 1
ATOM 1563 C C . ASP A 1 203 ? 8.682 23.897 -16.141 1.00 20.61 203 ASP A C 1
ATOM 1564 O O . ASP A 1 203 ? 8.401 23.847 -14.945 1.00 24.16 203 ASP A O 1
ATOM 1569 N N . ILE A 1 204 ? 9.799 24.443 -16.598 1.00 20.43 204 ILE A N 1
ATOM 1570 C CA . ILE A 1 204 ? 10.708 25.165 -15.717 1.00 22.99 204 ILE A CA 1
ATOM 1571 C C . ILE A 1 204 ? 10.654 26.645 -16.072 1.00 25.42 204 ILE A C 1
ATOM 1572 O O . ILE A 1 204 ? 11.395 27.120 -16.938 1.00 25.56 204 ILE A O 1
ATOM 1577 N N . LYS A 1 205 ? 9.767 27.369 -15.398 1.00 28.43 205 LYS A N 1
ATOM 1578 C CA . LYS A 1 205 ? 9.580 28.790 -15.663 1.00 29.70 205 LYS A CA 1
ATOM 1579 C C . LYS A 1 205 ? 10.342 29.637 -14.657 1.00 30.13 205 LYS A C 1
ATOM 1580 O O . LYS A 1 205 ? 10.545 30.833 -14.860 1.00 33.74 205 LYS A O 1
ATOM 1586 N N . GLU A 1 206 ? 10.769 29.002 -13.571 1.00 26.35 206 GLU A N 1
ATOM 1587 C CA . GLU A 1 206 ? 11.623 29.651 -12.586 1.00 29.57 206 GLU A CA 1
ATOM 1588 C C . GLU A 1 206 ? 12.623 28.640 -12.044 1.00 26.01 206 GLU A C 1
ATOM 1589 O O . GLU A 1 206 ? 12.472 27.441 -12.272 1.00 22.55 206 GLU A O 1
ATOM 1595 N N . ARG A 1 207 ? 13.634 29.124 -11.330 1.00 21.07 207 ARG A N 1
ATOM 1596 C CA . ARG A 1 207 ? 14.660 28.239 -10.794 1.00 24.27 207 ARG A CA 1
ATOM 1597 C C . ARG A 1 207 ? 14.037 27.126 -9.982 1.00 21.78 207 ARG A C 1
ATOM 1598 O O . ARG A 1 207 ? 13.182 27.368 -9.130 1.00 20.16 207 ARG A O 1
ATOM 1606 N N . ARG A 1 208 ? 14.462 25.901 -10.265 1.00 19.41 208 ARG A N 1
ATOM 1607 C CA . ARG A 1 208 ? 14.006 24.747 -9.523 1.00 16.15 208 ARG A CA 1
ATOM 1608 C C . ARG A 1 208 ? 15.185 23.825 -9.271 1.00 19.54 208 ARG A C 1
ATOM 1609 O O . ARG A 1 208 ? 16.056 23.678 -10.128 1.00 19.15 208 ARG A O 1
ATOM 1617 N N . ALA A 1 209 ? 15.221 23.205 -8.099 1.00 16.69 209 ALA A N 1
ATOM 1618 C CA . ALA A 1 209 ? 16.265 22.230 -7.827 1.00 15.52 209 ALA A CA 1
ATOM 1619 C C . ALA A 1 209 ? 15.631 20.940 -7.349 1.00 15.67 209 ALA A C 1
ATOM 1620 O O . ALA A 1 209 ? 14.511 20.928 -6.836 1.00 18.67 209 ALA A O 1
ATOM 1622 N N . VAL A 1 210 ? 16.333 19.836 -7.542 1.00 12.99 210 VAL A N 1
ATOM 1623 C CA . VAL A 1 210 ? 15.806 18.560 -7.074 0.97 12.15 210 VAL A CA 1
ATOM 1624 C C . VAL A 1 210 ? 16.935 17.736 -6.472 1.00 15.13 210 VAL A C 1
ATOM 1625 O O . VAL A 1 210 ? 18.045 17.725 -6.991 1.00 16.15 210 VAL A O 1
ATOM 1629 N N . ILE A 1 211 ? 16.652 17.076 -5.354 1.00 12.90 211 ILE A N 1
ATOM 1630 C CA . ILE A 1 211 ? 17.584 16.124 -4.769 1.00 11.82 211 ILE A CA 1
ATOM 1631 C C . ILE A 1 211 ? 17.091 14.716 -5.085 1.00 15.52 211 ILE A C 1
ATOM 1632 O O . ILE A 1 211 ? 15.988 14.340 -4.696 1.00 13.98 211 ILE A O 1
ATOM 1637 N N . ILE A 1 212 ? 17.917 13.948 -5.792 1.00 10.67 212 ILE A N 1
ATOM 1638 C CA . ILE A 1 212 ? 17.558 12.587 -6.171 1.00 11.12 212 ILE A CA 1
ATOM 1639 C C . ILE A 1 212 ? 18.344 11.598 -5.328 1.00 10.12 212 ILE A C 1
ATOM 1640 O O . ILE A 1 212 ? 19.577 11.642 -5.288 1.00 11.27 212 ILE A O 1
ATOM 1645 N N . LEU A 1 213 ? 17.614 10.729 -4.647 1.00 9.95 213 LEU A N 1
ATOM 1646 C CA . LEU A 1 213 ? 18.184 9.824 -3.670 1.00 9.86 213 LEU A CA 1
ATOM 1647 C C . LEU A 1 213 ? 18.004 8.409 -4.169 1.00 12.66 213 LEU A C 1
ATOM 1648 O O . LEU A 1 213 ? 16.885 7.991 -4.446 1.00 11.45 213 LEU A O 1
ATOM 1653 N N . ARG A 1 214 ? 19.104 7.674 -4.273 1.00 9.46 214 ARG A N 1
ATOM 1654 C CA . ARG A 1 214 ? 19.066 6.358 -4.866 1.00 9.23 214 ARG A CA 1
ATOM 1655 C C . ARG A 1 214 ? 20.004 5.393 -4.164 1.00 9.23 214 ARG A C 1
ATOM 1656 O O . ARG A 1 214 ? 20.973 5.803 -3.510 1.00 10.24 214 ARG A O 1
ATOM 1664 N N . LYS A 1 215 ? 19.726 4.111 -4.343 1.00 10.22 215 LYS A N 1
ATOM 1665 C CA . LYS A 1 215 ? 20.606 3.042 -3.891 1.00 11.14 215 LYS A CA 1
ATOM 1666 C C . LYS A 1 215 ? 21.238 2.389 -5.096 1.00 12.11 215 LYS A C 1
ATOM 1667 O O . LYS A 1 215 ? 20.523 1.948 -5.990 1.00 10.41 215 LYS A O 1
ATOM 1673 N N . THR A 1 216 ? 22.568 2.327 -5.146 1.00 11.14 216 THR A N 1
ATOM 1674 C CA . THR A 1 216 ? 23.210 1.588 -6.232 1.00 10.65 216 THR A CA 1
ATOM 1675 C C . THR A 1 216 ? 23.167 0.083 -5.961 1.00 13.05 216 THR A C 1
ATOM 1676 O O . THR A 1 216 ? 23.268 -0.368 -4.811 1.00 12.97 216 THR A O 1
ATOM 1680 N N . ARG A 1 217 ? 23.004 -0.690 -7.032 1.00 10.79 217 ARG A N 1
ATOM 1681 C CA . ARG A 1 217 ? 23.070 -2.151 -6.925 1.00 11.11 217 ARG A CA 1
ATOM 1682 C C . ARG A 1 217 ? 24.465 -2.603 -6.493 1.00 10.73 217 ARG A C 1
ATOM 1683 O O . ARG A 1 217 ? 25.471 -2.063 -6.956 1.00 11.24 217 ARG A O 1
ATOM 1691 N N . ALA A 1 218 ? 24.517 -3.618 -5.635 1.00 10.65 218 ALA A N 1
ATOM 1692 C CA . ALA A 1 218 ? 25.795 -4.140 -5.185 1.00 12.04 218 ALA A CA 1
ATOM 1693 C C . ALA A 1 218 ? 26.638 -4.624 -6.363 1.00 12.83 218 ALA A C 1
ATOM 1694 O O . ALA A 1 218 ? 27.879 -4.563 -6.316 1.00 14.08 218 ALA A O 1
ATOM 1696 N N . ASP A 1 219 ? 25.972 -5.078 -7.428 1.00 10.66 219 ASP A N 1
ATOM 1697 C CA . ASP A 1 219 ? 26.665 -5.554 -8.622 1.00 11.89 219 ASP A CA 1
ATOM 1698 C C . ASP A 1 219 ? 26.669 -4.538 -9.775 1.00 12.16 219 ASP A C 1
ATOM 1699 O O . ASP A 1 219 ? 26.903 -4.897 -10.929 1.00 15.99 219 ASP A O 1
ATOM 1704 N N . ALA A 1 220 ? 26.443 -3.269 -9.461 1.00 13.99 220 ALA A N 1
ATOM 1705 C CA . ALA A 1 220 ? 26.518 -2.225 -10.485 1.00 18.18 220 ALA A CA 1
ATOM 1706 C C . ALA A 1 220 ? 27.913 -2.178 -11.084 1.00 13.84 220 ALA A C 1
ATOM 1707 O O . ALA A 1 220 ? 28.905 -2.144 -10.350 1.00 15.39 220 ALA A O 1
ATOM 1709 N N . PRO A 1 221 ? 28.006 -2.184 -12.422 1.00 20.31 221 PRO A N 1
ATOM 1710 C CA . PRO A 1 221 ? 29.332 -2.130 -13.053 1.00 21.64 221 PRO A CA 1
ATOM 1711 C C . PRO A 1 221 ? 30.056 -0.814 -12.783 1.00 17.18 221 PRO A C 1
ATOM 1712 O O . PRO A 1 221 ? 29.456 0.267 -12.789 1.00 16.76 221 PRO A O 1
ATOM 1716 N N . ARG A 1 222 ? 31.353 -0.915 -12.534 1.00 17.53 222 ARG A N 1
ATOM 1717 C CA . ARG A 1 222 ? 32.111 0.243 -12.113 1.00 25.59 222 ARG A CA 1
ATOM 1718 C C . ARG A 1 222 ? 33.385 0.348 -12.936 1.00 29.02 222 ARG A C 1
ATOM 1719 O O . ARG A 1 222 ? 34.052 -0.661 -13.191 1.00 28.77 222 ARG A O 1
ATOM 1727 N N . LEU A 1 223 ? 33.702 1.568 -13.361 1.00 25.81 223 LEU A N 1
ATOM 1728 C CA . LEU A 1 223 ? 34.968 1.845 -14.025 1.00 25.39 223 LEU A CA 1
ATOM 1729 C C . LEU A 1 223 ? 36.137 1.484 -13.130 1.00 29.36 223 LEU A C 1
ATOM 1730 O O . LEU A 1 223 ? 36.041 1.540 -11.906 1.00 28.44 223 LEU A O 1
ATOM 1735 N N . ASP A 1 224 ? 37.255 1.136 -13.747 1.00 41.28 224 ASP A N 1
ATOM 1736 C CA . ASP A 1 224 ? 38.480 1.008 -12.994 1.00 47.79 224 ASP A CA 1
ATOM 1737 C C . ASP A 1 224 ? 39.332 2.244 -13.204 1.00 48.41 224 ASP A C 1
ATOM 1738 O O . ASP A 1 224 ? 39.078 3.050 -14.100 1.00 55.79 224 ASP A O 1
ATOM 1743 N N . SER A 1 225 ? 40.346 2.383 -12.365 1.00 48.38 225 SER A N 1
ATOM 1744 C CA . SER A 1 225 ? 41.328 3.440 -12.518 1.00 49.55 225 SER A CA 1
ATOM 1745 C C . SER A 1 225 ? 42.207 3.185 -13.744 1.00 51.29 225 SER A C 1
ATOM 1746 O O . SER A 1 225 ? 42.136 3.901 -14.746 1.00 53.76 225 SER A O 1
ATOM 1749 N N . ARG B 1 9 ? 13.190 -12.134 -25.910 1.00 43.03 9 ARG B N 1
ATOM 1750 C CA . ARG B 1 9 ? 12.554 -12.860 -24.816 1.00 47.01 9 ARG B CA 1
ATOM 1751 C C . ARG B 1 9 ? 13.016 -12.350 -23.455 1.00 47.58 9 ARG B C 1
ATOM 1752 O O . ARG B 1 9 ? 12.205 -12.159 -22.548 1.00 40.97 9 ARG B O 1
ATOM 1760 N N . ASP B 1 10 ? 14.317 -12.116 -23.312 1.00 50.81 10 ASP B N 1
ATOM 1761 C CA . ASP B 1 10 ? 14.866 -11.743 -22.018 1.00 46.57 10 ASP B CA 1
ATOM 1762 C C . ASP B 1 10 ? 14.569 -10.301 -21.631 1.00 46.93 10 ASP B C 1
ATOM 1763 O O . ASP B 1 10 ? 14.255 -10.018 -20.479 1.00 50.01 10 ASP B O 1
ATOM 1768 N N . ALA B 1 11 ? 14.645 -9.388 -22.591 1.00 41.98 11 ALA B N 1
ATOM 1769 C CA . ALA B 1 11 ? 14.324 -7.991 -22.298 1.00 39.55 11 ALA B CA 1
ATOM 1770 C C . ALA B 1 11 ? 12.831 -7.831 -22.008 1.00 34.07 11 ALA B C 1
ATOM 1771 O O . ALA B 1 11 ? 12.430 -6.955 -21.236 1.00 34.73 11 ALA B O 1
ATOM 1773 N N . GLU B 1 12 ? 12.001 -8.671 -22.618 1.00 30.35 12 GLU B N 1
ATOM 1774 C CA . GLU B 1 12 ? 10.588 -8.624 -22.278 1.00 28.06 12 GLU B CA 1
ATOM 1775 C C . GLU B 1 12 ? 10.388 -9.204 -20.881 1.00 30.20 12 GLU B C 1
ATOM 1776 O O . GLU B 1 12 ? 9.585 -8.686 -20.109 1.00 24.72 12 GLU B O 1
ATOM 1782 N N . ALA B 1 13 ? 11.127 -10.264 -20.552 1.00 25.67 13 ALA B N 1
ATOM 1783 C CA . ALA B 1 13 ? 10.986 -10.904 -19.242 1.00 19.24 13 ALA B CA 1
ATOM 1784 C C . ALA B 1 13 ? 11.283 -9.889 -18.143 1.00 19.78 13 ALA B C 1
ATOM 1785 O O . ALA B 1 13 ? 10.668 -9.890 -17.076 1.00 18.09 13 ALA B O 1
ATOM 1787 N N . ARG B 1 14 ? 12.219 -9.000 -18.443 1.00 27.60 14 ARG B N 1
ATOM 1788 C CA . ARG B 1 14 ? 12.539 -7.878 -17.580 1.00 30.48 14 ARG B CA 1
ATOM 1789 C C . ARG B 1 14 ? 11.353 -6.960 -17.331 1.00 25.02 14 ARG B C 1
ATOM 1790 O O . ARG B 1 14 ? 11.071 -6.574 -16.195 1.00 23.70 14 ARG B O 1
ATOM 1798 N N . ARG B 1 15 ? 10.680 -6.594 -18.411 1.00 16.54 15 ARG B N 1
ATOM 1799 C CA . ARG B 1 15 ? 9.500 -5.767 -18.321 1.00 13.73 15 ARG B CA 1
ATOM 1800 C C . ARG B 1 15 ? 8.408 -6.507 -17.534 1.00 15.32 15 ARG B C 1
ATOM 1801 O O . ARG B 1 15 ? 7.695 -5.904 -16.736 1.00 17.37 15 ARG B O 1
ATOM 1809 N N . VAL B 1 16 ? 8.291 -7.816 -17.744 1.00 13.99 16 VAL B N 1
ATOM 1810 C CA . VAL B 1 16 ? 7.278 -8.582 -17.011 1.00 11.66 16 VAL B CA 1
ATOM 1811 C C . VAL B 1 16 ? 7.581 -8.578 -15.506 1.00 13.12 16 VAL B C 1
ATOM 1812 O O . VAL B 1 16 ? 6.695 -8.307 -14.693 1.00 11.84 16 VAL B O 1
ATOM 1816 N N . LYS B 1 17 ? 8.837 -8.818 -15.134 1.00 15.44 17 LYS B N 1
ATOM 1817 C CA . LYS B 1 17 ? 9.231 -8.786 -13.718 1.00 15.65 17 LYS B CA 1
ATOM 1818 C C . LYS B 1 17 ? 8.936 -7.452 -13.043 1.00 13.05 17 LYS B C 1
ATOM 1819 O O . LYS B 1 17 ? 8.647 -7.407 -11.857 1.00 12.39 17 LYS B O 1
ATOM 1825 N N . SER B 1 18 ? 9.030 -6.358 -13.797 1.00 11.38 18 SER B N 1
ATOM 1826 C CA . SER B 1 18 ? 8.747 -5.037 -13.243 1.00 11.76 18 SER B CA 1
ATOM 1827 C C . SER B 1 18 ? 7.313 -4.916 -12.716 1.00 14.76 18 SER B C 1
ATOM 1828 O O . SER B 1 18 ? 7.031 -4.050 -11.883 1.00 15.67 18 SER B O 1
ATOM 1831 N N . GLY B 1 19 ? 6.420 -5.789 -13.188 1.00 11.16 19 GLY B N 1
ATOM 1832 C CA . GLY B 1 19 ? 5.024 -5.749 -12.787 1.00 12.57 19 GLY B CA 1
ATOM 1833 C C . GLY B 1 19 ? 4.636 -6.924 -11.905 1.00 14.24 19 GLY B C 1
ATOM 1834 O O . GLY B 1 19 ? 3.465 -7.204 -11.715 1.00 11.58 19 GLY B O 1
ATOM 1835 N N . ILE B 1 20 ? 5.622 -7.612 -11.354 1.00 8.97 20 ILE B N 1
ATOM 1836 C CA . ILE B 1 20 ? 5.330 -8.711 -10.428 1.00 10.17 20 ILE B CA 1
ATOM 1837 C C . ILE B 1 20 ? 5.856 -8.443 -9.029 1.00 12.56 20 ILE B C 1
ATOM 1838 O O . ILE B 1 20 ? 7.034 -8.149 -8.849 1.00 15.67 20 ILE B O 1
ATOM 1843 N N . LYS B 1 21 ? 4.974 -8.544 -8.045 1.00 12.23 21 LYS B N 1
ATOM 1844 C CA . LYS B 1 21 ? 5.392 -8.599 -6.649 1.00 17.06 21 LYS B CA 1
ATOM 1845 C C . LYS B 1 21 ? 4.906 -9.913 -6.051 1.00 15.35 21 LYS B C 1
ATOM 1846 O O . LYS B 1 21 ? 3.779 -10.325 -6.308 1.00 15.21 21 LYS B O 1
ATOM 1852 N N . GLN B 1 22 ? 5.760 -10.587 -5.287 1.00 13.61 22 GLN B N 1
ATOM 1853 C CA . GLN B 1 22 ? 5.327 -11.775 -4.563 1.00 12.44 22 GLN B CA 1
ATOM 1854 C C . GLN B 1 22 ? 5.568 -11.661 -3.070 1.00 16.75 22 GLN B C 1
ATOM 1855 O O . GLN B 1 22 ? 6.528 -11.030 -2.622 1.00 16.57 22 GLN B O 1
ATOM 1861 N N . ALA B 1 23 ? 4.687 -12.298 -2.307 1.00 11.17 23 ALA B N 1
ATOM 1862 C CA . ALA B 1 23 ? 4.838 -12.382 -0.866 1.00 12.52 23 ALA B CA 1
ATOM 1863 C C . ALA B 1 23 ? 4.490 -13.789 -0.420 1.00 16.93 23 ALA B C 1
ATOM 1864 O O . ALA B 1 23 ? 3.956 -14.583 -1.207 1.00 13.07 23 ALA B O 1
ATOM 1866 N N . SER B 1 24 ? 4.827 -14.117 0.821 1.00 14.59 24 SER B N 1
ATOM 1867 C CA . SER B 1 24 ? 4.384 -15.385 1.377 1.00 11.17 24 SER B CA 1
ATOM 1868 C C . SER B 1 24 ? 3.359 -15.061 2.459 1.00 10.36 24 SER B C 1
ATOM 1869 O O . SER B 1 24 ? 2.166 -15.136 2.189 1.00 12.74 24 SER B O 1
ATOM 1872 N N . ILE B 1 25 ? 3.832 -14.663 3.641 1.00 10.82 25 ILE B N 1
ATOM 1873 C CA . ILE B 1 25 ? 3.005 -14.219 4.776 1.00 10.94 25 ILE B CA 1
ATOM 1874 C C . ILE B 1 25 ? 2.254 -15.374 5.445 1.00 10.16 25 ILE B C 1
ATOM 1875 O O . ILE B 1 25 ? 2.464 -15.656 6.630 1.00 12.61 25 ILE B O 1
ATOM 1880 N N . PHE B 1 26 ? 1.404 -16.051 4.684 1.00 12.52 26 PHE B N 1
ATOM 1881 C CA . PHE B 1 26 ? 0.677 -17.202 5.220 1.00 14.88 26 PHE B CA 1
ATOM 1882 C C . PHE B 1 26 ? 1.639 -18.350 5.545 1.00 13.39 26 PHE B C 1
ATOM 1883 O O . PHE B 1 26 ? 2.411 -18.764 4.686 1.00 13.64 26 PHE B O 1
ATOM 1891 N N . THR B 1 27 ? 1.592 -18.847 6.777 1.00 11.08 27 THR B N 1
ATOM 1892 C CA . THR B 1 27 ? 2.318 -20.068 7.150 1.00 11.49 27 THR B CA 1
ATOM 1893 C C . THR B 1 27 ? 1.571 -21.255 6.545 1.00 11.48 27 THR B C 1
ATOM 1894 O O . THR B 1 27 ? 0.414 -21.107 6.141 1.00 11.23 27 THR B O 1
ATOM 1898 N N . LEU B 1 28 ? 2.187 -22.430 6.488 1.00 11.79 28 LEU B N 1
ATOM 1899 C CA . LEU B 1 28 ? 1.463 -23.553 5.902 1.00 13.09 28 LEU B CA 1
ATOM 1900 C C . LEU B 1 28 ? 0.283 -23.969 6.787 1.00 12.46 28 LEU B C 1
ATOM 1901 O O . LEU B 1 28 ? -0.736 -24.418 6.264 1.00 11.96 28 LEU B O 1
ATOM 1906 N N . GLU B 1 29 ? 0.395 -23.786 8.102 1.00 12.53 29 GLU B N 1
ATOM 1907 C CA . GLU B 1 29 ? -0.720 -24.103 8.991 1.00 12.86 29 GLU B CA 1
ATOM 1908 C C . GLU B 1 29 ? -1.890 -23.169 8.706 1.00 12.80 29 GLU B C 1
ATOM 1909 O O . GLU B 1 29 ? -3.040 -23.603 8.684 1.00 12.97 29 GLU B O 1
ATOM 1915 N N . GLU B 1 30 ? -1.589 -21.895 8.462 1.00 12.09 30 GLU B N 1
ATOM 1916 C CA . GLU B 1 30 ? -2.619 -20.945 8.054 1.00 11.70 30 GLU B CA 1
ATOM 1917 C C . GLU B 1 30 ? -3.208 -21.318 6.687 1.00 13.92 30 GLU B C 1
ATOM 1918 O O . GLU B 1 30 ? -4.414 -21.163 6.463 1.00 14.61 30 GLU B O 1
ATOM 1924 N N . CYS B 1 31 ? -2.368 -21.815 5.777 1.00 12.20 31 CYS B N 1
ATOM 1925 C CA . CYS B 1 31 ? -2.857 -22.268 4.482 1.00 11.95 31 CYS B CA 1
ATOM 1926 C C . CYS B 1 31 ? -3.849 -23.419 4.651 1.00 12.01 31 CYS B C 1
ATOM 1927 O O . CYS B 1 31 ? -4.885 -23.454 3.996 1.00 11.99 31 CYS B O 1
ATOM 1930 N N . ALA B 1 32 ? -3.510 -24.355 5.527 1.00 13.95 32 ALA B N 1
ATOM 1931 C CA . ALA B 1 32 ? -4.355 -25.527 5.729 1.00 12.10 32 ALA B CA 1
ATOM 1932 C C . ALA B 1 32 ? -5.740 -25.129 6.236 1.00 12.16 32 ALA B C 1
ATOM 1933 O O . ALA B 1 32 ? -6.741 -25.737 5.869 1.00 12.04 32 ALA B O 1
ATOM 1935 N N . ARG B 1 33 ? -5.799 -24.096 7.069 1.00 11.88 33 ARG B N 1
ATOM 1936 C CA . ARG B 1 33 ? -7.087 -23.637 7.575 1.00 13.89 33 ARG B CA 1
ATOM 1937 C C . ARG B 1 33 ? -7.911 -22.981 6.466 1.00 11.84 33 ARG B C 1
ATOM 1938 O O . ARG B 1 33 ? -9.123 -23.180 6.379 1.00 12.28 33 ARG B O 1
ATOM 1946 N N . ILE B 1 34 ? -7.252 -22.223 5.596 1.00 12.21 34 ILE B N 1
ATOM 1947 C CA . ILE B 1 34 ? -7.937 -21.648 4.442 1.00 10.55 34 ILE B CA 1
ATOM 1948 C C . ILE B 1 34 ? -8.363 -22.733 3.463 1.00 10.97 34 ILE B C 1
ATOM 1949 O O . ILE B 1 34 ? -9.455 -22.669 2.890 1.00 10.56 34 ILE B O 1
ATOM 1954 N N . GLU B 1 35 ? -7.518 -23.748 3.305 1.00 10.63 35 GLU B N 1
ATOM 1955 C CA . GLU B 1 35 ? -7.829 -24.864 2.417 1.00 12.00 35 GLU B CA 1
ATOM 1956 C C . GLU B 1 35 ? -9.097 -25.602 2.884 1.00 11.23 35 GLU B C 1
ATOM 1957 O O . GLU B 1 35 ? -9.931 -26.010 2.062 1.00 10.78 35 GLU B O 1
ATOM 1963 N N . ALA B 1 36 ? -9.280 -25.726 4.198 1.00 11.27 36 ALA B N 1
ATOM 1964 C CA . ALA B 1 36 ? -10.499 -26.351 4.704 1.00 11.55 36 ALA B CA 1
ATOM 1965 C C . ALA B 1 36 ? -11.744 -25.510 4.370 1.00 11.75 36 ALA B C 1
ATOM 1966 O O . ALA B 1 36 ? -12.824 -26.064 4.145 1.00 11.35 36 ALA B O 1
ATOM 1968 N N . LYS B 1 37 ? -11.602 -24.183 4.348 1.00 11.38 37 LYS B N 1
ATOM 1969 C CA . LYS B 1 37 ? -12.707 -23.313 3.922 1.00 11.03 37 LYS B CA 1
ATOM 1970 C C . LYS B 1 37 ? -12.979 -23.436 2.422 1.00 10.50 37 LYS B C 1
ATOM 1971 O O . LYS B 1 37 ? -14.126 -23.372 1.996 1.00 12.27 37 LYS B O 1
ATOM 1977 N N . ILE B 1 38 ? -11.923 -23.592 1.617 1.00 10.23 38 ILE B N 1
ATOM 1978 C CA . ILE B 1 38 ? -12.112 -23.790 0.191 1.00 9.98 38 ILE B CA 1
ATOM 1979 C C . ILE B 1 38 ? -12.914 -25.077 -0.010 1.00 12.50 38 ILE B C 1
ATOM 1980 O O . ILE B 1 38 ? -13.842 -25.128 -0.828 1.00 11.80 38 ILE B O 1
ATOM 1985 N N . ASP B 1 39 ? -12.587 -26.097 0.777 1.00 10.79 39 ASP B N 1
ATOM 1986 C CA . ASP B 1 39 ? -13.348 -27.347 0.718 1.00 12.34 39 ASP B CA 1
ATOM 1987 C C . ASP B 1 39 ? -14.817 -27.145 1.124 1.00 11.44 39 ASP B C 1
ATOM 1988 O O . ASP B 1 39 ? -15.691 -27.834 0.591 1.00 11.90 39 ASP B O 1
ATOM 1993 N N . GLU B 1 40 ? -15.101 -26.203 2.030 1.00 12.38 40 GLU B N 1
ATOM 1994 C CA . GLU B 1 40 ? -16.503 -25.887 2.361 1.00 14.25 40 GLU B CA 1
ATOM 1995 C C . GLU B 1 40 ? -17.233 -25.345 1.134 1.00 13.90 40 GLU B C 1
ATOM 1996 O O . GLU B 1 40 ? -18.382 -25.683 0.882 1.00 14.05 40 GLU B O 1
ATOM 2002 N N . VAL B 1 41 ? -16.560 -24.483 0.376 1.00 11.23 41 VAL B N 1
ATOM 2003 C CA . VAL B 1 41 ? -17.152 -23.914 -0.835 1.00 13.39 41 VAL B CA 1
ATOM 2004 C C . VAL B 1 41 ? -17.447 -25.013 -1.849 1.00 11.47 41 VAL B C 1
ATOM 2005 O O . VAL B 1 41 ? -18.542 -25.080 -2.423 1.00 11.97 41 VAL B O 1
ATOM 2009 N N . VAL B 1 42 ? -16.473 -25.894 -2.050 1.00 10.16 42 VAL B N 1
ATOM 2010 C CA . VAL B 1 42 ? -16.644 -26.988 -3.000 1.00 10.36 42 VAL B CA 1
ATOM 2011 C C . VAL B 1 42 ? -17.820 -27.876 -2.580 1.00 16.44 42 VAL B C 1
ATOM 2012 O O . VAL B 1 42 ? -18.642 -28.256 -3.409 1.00 14.38 42 VAL B O 1
ATOM 2016 N N . ALA B 1 43 ? -17.910 -28.183 -1.288 1.00 11.75 43 ALA B N 1
ATOM 2017 C CA . ALA B 1 43 ? -19.002 -29.024 -0.786 1.00 15.04 43 ALA B CA 1
ATOM 2018 C C . ALA B 1 43 ? -20.373 -28.373 -0.989 1.00 19.63 43 ALA B C 1
ATOM 2019 O O . ALA B 1 43 ? -21.336 -29.039 -1.377 1.00 17.37 43 ALA B O 1
ATOM 2021 N N . LYS B 1 44 ? -20.454 -27.075 -0.715 1.00 13.67 44 LYS B N 1
ATOM 2022 C CA . LYS B 1 44 ? -21.696 -26.318 -0.869 1.00 13.65 44 LYS B CA 1
ATOM 2023 C C . LYS B 1 44 ? -22.141 -26.289 -2.332 1.00 14.02 44 LYS B C 1
ATOM 2024 O O . LYS B 1 44 ? -23.323 -26.498 -2.641 1.00 14.02 44 LYS B O 1
ATOM 2030 N N . ALA B 1 45 ? -21.196 -26.039 -3.233 1.00 11.98 45 ALA B N 1
ATOM 2031 C CA . ALA B 1 45 ? -21.481 -26.076 -4.663 1.00 12.54 45 ALA B CA 1
ATOM 2032 C C . ALA B 1 45 ? -21.941 -27.464 -5.111 1.00 15.88 45 ALA B C 1
ATOM 2033 O O . ALA B 1 45 ? -22.868 -27.577 -5.921 1.00 16.39 45 ALA B O 1
ATOM 2035 N N . ASP B 1 46 ? -21.316 -28.509 -4.570 1.00 15.66 46 ASP B N 1
ATOM 2036 C CA A ASP B 1 46 ? -21.663 -29.879 -4.941 0.44 16.59 46 ASP B CA 1
ATOM 2037 C CA B ASP B 1 46 ? -21.656 -29.887 -4.934 0.56 16.47 46 ASP B CA 1
ATOM 2038 C C . ASP B 1 46 ? -23.114 -30.186 -4.587 1.00 21.94 46 ASP B C 1
ATOM 2039 O O . ASP B 1 46 ? -23.769 -30.988 -5.253 1.00 23.93 46 ASP B O 1
ATOM 2048 N N . LYS B 1 47 ? -23.618 -29.538 -3.541 1.00 12.81 47 LYS B N 1
ATOM 2049 C CA . LYS B 1 47 ? -24.988 -29.774 -3.087 1.00 15.77 47 LYS B CA 1
ATOM 2050 C C . LYS B 1 47 ? -26.000 -28.887 -3.815 1.00 22.62 47 LYS B C 1
ATOM 2051 O O . LYS B 1 47 ? -27.200 -28.957 -3.540 1.00 18.18 47 LYS B O 1
ATOM 2057 N N . GLY B 1 48 ? -25.521 -28.042 -4.725 1.00 15.72 48 GLY B N 1
ATOM 2058 C CA . GLY B 1 48 ? -26.400 -27.175 -5.495 1.00 16.23 48 GLY B CA 1
ATOM 2059 C C . GLY B 1 48 ? -26.987 -26.035 -4.684 1.00 18.33 48 GLY B C 1
ATOM 2060 O O . GLY B 1 48 ? -28.106 -25.568 -4.943 1.00 17.01 48 GLY B O 1
ATOM 2061 N N . LEU B 1 49 ? -26.232 -25.565 -3.697 1.00 15.74 49 LEU B N 1
ATOM 2062 C CA . LEU B 1 49 ? -26.778 -24.598 -2.751 1.00 12.82 49 LEU B CA 1
ATOM 2063 C C . LEU B 1 49 ? -26.388 -23.162 -3.065 1.00 11.44 49 LEU B C 1
ATOM 2064 O O . LEU B 1 49 ? -26.726 -22.249 -2.311 1.00 14.28 49 LEU B O 1
ATOM 2069 N N . TYR B 1 50 ? -25.691 -22.955 -4.177 1.00 10.53 50 TYR B N 1
ATOM 2070 C CA . TYR B 1 50 ? -25.331 -21.600 -4.577 1.00 10.36 50 TYR B CA 1
ATOM 2071 C C . TYR B 1 50 ? -26.254 -21.068 -5.662 1.00 11.44 50 TYR B C 1
ATOM 2072 O O . TYR B 1 50 ? -26.995 -21.830 -6.280 1.00 12.89 50 TYR B O 1
ATOM 2081 N N . ARG B 1 51 ? -26.202 -19.755 -5.879 1.00 12.26 51 ARG B N 1
ATOM 2082 C CA . ARG B 1 51 ? -26.797 -19.145 -7.075 1.00 11.57 51 ARG B CA 1
ATOM 2083 C C . ARG B 1 51 ? -26.155 -19.742 -8.324 1.00 12.50 51 ARG B C 1
ATOM 2084 O O . ARG B 1 51 ? -24.964 -20.062 -8.328 1.00 12.40 51 ARG B O 1
ATOM 2092 N N . GLU B 1 52 ? -26.952 -19.901 -9.378 1.00 13.25 52 GLU B N 1
ATOM 2093 C CA . GLU B 1 52 ? -26.476 -20.565 -10.594 1.00 14.34 52 GLU B CA 1
ATOM 2094 C C . GLU B 1 52 ? -25.147 -20.031 -11.129 1.00 16.27 52 GLU B C 1
ATOM 2095 O O . GLU B 1 52 ? -24.225 -20.812 -11.396 1.00 21.84 52 GLU B O 1
ATOM 2101 N N . HIS B 1 53 ? -25.026 -18.713 -11.273 1.00 12.67 53 HIS B N 1
ATOM 2102 C CA . HIS B 1 53 ? -23.855 -18.157 -11.945 1.00 12.84 53 HIS B CA 1
ATOM 2103 C C . HIS B 1 53 ? -22.594 -18.102 -11.071 1.00 15.97 53 HIS B C 1
ATOM 2104 O O . HIS B 1 53 ? -21.524 -17.726 -11.541 1.00 15.12 53 HIS B O 1
ATOM 2111 N N . THR B 1 54 ? -22.720 -18.464 -9.801 1.00 9.75 54 THR B N 1
ATOM 2112 C CA . THR B 1 54 ? -21.560 -18.592 -8.926 1.00 11.71 54 THR B CA 1
ATOM 2113 C C . THR B 1 54 ? -20.588 -19.697 -9.383 1.00 14.37 54 THR B C 1
ATOM 2114 O O . THR B 1 54 ? -19.375 -19.575 -9.204 1.00 17.43 54 THR B O 1
ATOM 2118 N N . VAL B 1 55 ? -21.107 -20.763 -9.984 1.00 12.41 55 VAL B N 1
ATOM 2119 C CA . VAL B 1 55 ? -20.273 -21.933 -10.272 1.00 11.57 55 VAL B CA 1
ATOM 2120 C C . VAL B 1 55 ? -20.085 -22.150 -11.764 1.00 15.86 55 VAL B C 1
ATOM 2121 O O . VAL B 1 55 ? -21.056 -22.239 -12.523 1.00 19.04 55 VAL B O 1
ATOM 2125 N N . ASP B 1 56 ? -18.828 -22.231 -12.187 1.00 15.43 56 ASP B N 1
ATOM 2126 C CA . ASP B 1 56 ? -18.518 -22.557 -13.574 1.00 15.56 56 ASP B CA 1
ATOM 2127 C C . ASP B 1 56 ? -17.689 -23.822 -13.594 1.00 18.16 56 ASP B C 1
ATOM 2128 O O . ASP B 1 56 ? -16.602 -23.863 -13.030 1.00 19.72 56 ASP B O 1
ATOM 2133 N N . ARG B 1 57 ? -18.209 -24.864 -14.232 1.00 20.56 57 ARG B N 1
ATOM 2134 C CA . ARG B 1 57 ? -17.525 -26.148 -14.247 1.00 21.44 57 ARG B CA 1
ATOM 2135 C C . ARG B 1 57 ? -16.982 -26.443 -15.634 1.00 26.33 57 ARG B C 1
ATOM 2136 O O . ARG B 1 57 ? -17.687 -26.302 -16.628 1.00 24.85 57 ARG B O 1
ATOM 2144 N N . ALA B 1 58 ? -15.719 -26.848 -15.682 1.00 22.08 58 ALA B N 1
ATOM 2145 C CA . ALA B 1 58 ? -15.075 -27.263 -16.925 1.00 20.76 58 ALA B CA 1
ATOM 2146 C C . ALA B 1 58 ? -14.311 -28.540 -16.638 1.00 29.11 58 ALA B C 1
ATOM 2147 O O . ALA B 1 58 ? -14.158 -28.915 -15.470 1.00 28.56 58 ALA B O 1
ATOM 2149 N N . PRO B 1 59 ? -13.851 -29.234 -17.691 1.00 36.23 59 PRO B N 1
ATOM 2150 C CA . PRO B 1 59 ? -12.989 -30.387 -17.424 1.00 38.12 59 PRO B CA 1
ATOM 2151 C C . PRO B 1 59 ? -11.728 -29.986 -16.663 1.00 31.10 59 PRO B C 1
ATOM 2152 O O . PRO B 1 59 ? -11.015 -29.060 -17.057 1.00 35.33 59 PRO B O 1
ATOM 2156 N N . LEU B 1 60 ? -11.512 -30.673 -15.550 1.00 22.97 60 LEU B N 1
ATOM 2157 C CA . LEU B 1 60 ? -10.327 -30.526 -14.713 1.00 18.53 60 LEU B CA 1
ATOM 2158 C C . LEU B 1 60 ? -10.211 -29.171 -14.024 1.00 19.34 60 LEU B C 1
ATOM 2159 O O . LEU B 1 60 ? -9.178 -28.873 -13.419 1.00 18.93 60 LEU B O 1
ATOM 2164 N N . ARG B 1 61 ? -11.261 -28.359 -14.084 1.00 14.47 61 ARG B N 1
ATOM 2165 C CA . ARG B 1 61 ? -11.202 -27.057 -13.425 1.00 12.28 61 ARG B CA 1
ATOM 2166 C C . ARG B 1 61 ? -12.573 -26.506 -13.098 1.00 16.80 61 ARG B C 1
ATOM 2167 O O . ARG B 1 61 ? -13.433 -26.414 -13.967 1.00 19.85 61 ARG B O 1
ATOM 2175 N N . ASN B 1 62 ? -12.772 -26.134 -11.838 1.00 13.34 62 ASN B N 1
ATOM 2176 C CA . ASN B 1 62 ? -13.969 -25.416 -11.434 1.00 12.78 62 ASN B CA 1
ATOM 2177 C C . ASN B 1 62 ? -13.648 -23.994 -11.028 1.00 17.52 62 ASN B C 1
ATOM 2178 O O . ASN B 1 62 ? -12.585 -23.739 -10.478 1.00 14.18 62 ASN B O 1
ATOM 2183 N N . LYS B 1 63 ? -14.566 -23.073 -11.297 1.00 11.95 63 LYS B N 1
ATOM 2184 C CA . LYS B 1 63 ? -14.393 -21.700 -10.850 1.00 13.36 63 LYS B CA 1
ATOM 2185 C C . LYS B 1 63 ? -15.579 -21.323 -9.996 1.00 13.57 63 LYS B C 1
ATOM 2186 O O . LYS B 1 63 ? -16.722 -21.609 -10.350 1.00 13.38 63 LYS B O 1
ATOM 2192 N N . TYR B 1 64 ? -15.312 -20.663 -8.878 1.00 11.58 64 TYR B N 1
ATOM 2193 C CA . TYR B 1 64 ? -16.385 -20.211 -8.001 1.00 11.27 64 TYR B CA 1
ATOM 2194 C C . TYR B 1 64 ? -16.346 -18.692 -7.883 1.00 9.86 64 TYR B C 1
ATOM 2195 O O . TYR B 1 64 ? -15.391 -18.149 -7.338 1.00 10.83 64 TYR B O 1
ATOM 2204 N N . PHE B 1 65 ? -17.367 -18.015 -8.412 1.00 9.70 65 PHE B N 1
ATOM 2205 C CA . PHE B 1 65 ? -17.378 -16.549 -8.523 1.00 11.69 65 PHE B CA 1
ATOM 2206 C C . PHE B 1 65 ? -18.135 -15.873 -7.394 1.00 10.26 65 PHE B C 1
ATOM 2207 O O . PHE B 1 65 ? -19.324 -16.151 -7.202 1.00 12.97 65 PHE B O 1
ATOM 2215 N N . PHE B 1 66 ? -17.461 -14.993 -6.656 1.00 9.31 66 PHE B N 1
ATOM 2216 C CA . PHE B 1 66 ? -18.100 -14.263 -5.558 1.00 12.37 66 PHE B CA 1
ATOM 2217 C C . PHE B 1 66 ? -17.950 -12.758 -5.722 1.00 12.47 66 PHE B C 1
ATOM 2218 O O . PHE B 1 66 ? -16.937 -12.281 -6.217 1.00 12.19 66 PHE B O 1
ATOM 2226 N N . GLY B 1 67 ? -18.968 -12.010 -5.303 1.00 10.92 67 GLY B N 1
ATOM 2227 C CA . GLY B 1 67 ? -18.902 -10.558 -5.302 1.00 11.64 67 GLY B CA 1
ATOM 2228 C C . GLY B 1 67 ? -19.362 -9.987 -6.623 1.00 16.18 67 GLY B C 1
ATOM 2229 O O . GLY B 1 67 ? -20.308 -9.196 -6.666 1.00 16.94 67 GLY B O 1
ATOM 2230 N N . GLU B 1 68 ? -18.681 -10.370 -7.702 1.00 15.01 68 GLU B N 1
ATOM 2231 C CA . GLU B 1 68 ? -19.119 -10.022 -9.055 1.00 17.30 68 GLU B CA 1
ATOM 2232 C C . GLU B 1 68 ? -18.890 -11.220 -9.977 1.00 20.46 68 GLU B C 1
ATOM 2233 O O . GLU B 1 68 ? -18.118 -12.115 -9.647 1.00 16.98 68 GLU B O 1
ATOM 2239 N N . GLY B 1 69 ? -19.576 -11.246 -11.116 1.00 18.87 69 GLY B N 1
ATOM 2240 C CA . GLY B 1 69 ? -19.393 -12.294 -12.115 1.00 22.67 69 GLY B CA 1
ATOM 2241 C C . GLY B 1 69 ? -19.505 -11.668 -13.491 1.00 18.09 69 GLY B C 1
ATOM 2242 O O . GLY B 1 69 ? -19.888 -10.513 -13.589 1.00 15.86 69 GLY B O 1
ATOM 2243 N N . TYR B 1 70 ? -19.165 -12.409 -14.546 1.00 21.01 70 TYR B N 1
ATOM 2244 C CA . TYR B 1 70 ? -18.921 -11.795 -15.859 1.00 26.48 70 TYR B CA 1
ATOM 2245 C C . TYR B 1 70 ? -19.619 -12.506 -17.018 1.00 25.55 70 TYR B C 1
ATOM 2246 O O . TYR B 1 70 ? -19.650 -13.734 -17.073 1.00 35.48 70 TYR B O 1
ATOM 2255 N N . THR B 1 71 ? -20.170 -11.709 -17.935 1.00 20.28 71 THR B N 1
ATOM 2256 C CA . THR B 1 71 ? -20.940 -12.171 -19.106 1.00 26.80 71 THR B CA 1
ATOM 2257 C C . THR B 1 71 ? -20.836 -11.304 -20.360 1.00 28.49 71 THR B C 1
ATOM 2258 O O . THR B 1 71 ? -19.903 -10.519 -20.508 1.00 29.35 71 THR B O 1
ATOM 2262 N N . TYR B 1 72 ? -21.842 -11.467 -21.239 1.00 28.19 72 TYR B N 1
ATOM 2263 C CA . TYR B 1 72 ? -22.005 -10.739 -22.518 1.00 27.94 72 TYR B CA 1
ATOM 2264 C C . TYR B 1 72 ? -23.481 -10.459 -22.774 1.00 31.44 72 TYR B C 1
ATOM 2265 O O . TYR B 1 72 ? -23.837 -9.435 -23.357 1.00 35.78 72 TYR B O 1
ATOM 2274 N N . GLY B 1 82 ? -13.447 -6.463 -25.204 1.00 32.47 82 GLY B N 1
ATOM 2275 C CA . GLY B 1 82 ? -14.081 -5.437 -24.387 1.00 35.00 82 GLY B CA 1
ATOM 2276 C C . GLY B 1 82 ? -15.592 -5.562 -24.335 1.00 32.69 82 GLY B C 1
ATOM 2277 O O . GLY B 1 82 ? -16.299 -4.593 -24.046 1.00 34.33 82 GLY B O 1
ATOM 2278 N N . GLN B 1 83 ? -16.100 -6.757 -24.609 1.00 28.75 83 GLN B N 1
ATOM 2279 C CA . GLN B 1 83 ? -17.544 -6.954 -24.664 1.00 32.01 83 GLN B CA 1
ATOM 2280 C C . GLN B 1 83 ? -18.039 -7.695 -23.413 1.00 26.39 83 GLN B C 1
ATOM 2281 O O . GLN B 1 83 ? -19.241 -7.855 -23.195 1.00 30.18 83 GLN B O 1
ATOM 2287 N N . GLU B 1 84 ? -17.099 -8.115 -22.571 1.00 25.22 84 GLU B N 1
ATOM 2288 C CA . GLU B 1 84 ? -17.448 -8.658 -21.262 1.00 18.22 84 GLU B CA 1
ATOM 2289 C C . GLU B 1 84 ? -18.284 -7.654 -20.486 1.00 23.13 84 GLU B C 1
ATOM 2290 O O . GLU B 1 84 ? -18.037 -6.441 -20.546 1.00 18.65 84 GLU B O 1
ATOM 2296 N N . ARG B 1 85 ? -19.277 -8.167 -19.763 1.00 16.83 85 ARG B N 1
ATOM 2297 C CA . ARG B 1 85 ? -20.147 -7.346 -18.928 1.00 18.99 85 ARG B CA 1
ATOM 2298 C C . ARG B 1 85 ? -20.282 -7.965 -17.542 1.00 13.66 85 ARG B C 1
ATOM 2299 O O . ARG B 1 85 ? -20.297 -9.189 -17.405 1.00 21.09 85 ARG B O 1
ATOM 2307 N N . LEU B 1 86 ? -20.382 -7.120 -16.522 1.00 17.47 86 LEU B N 1
ATOM 2308 C CA . LEU B 1 86 ? -20.707 -7.616 -15.191 1.00 19.50 86 LEU B CA 1
ATOM 2309 C C . LEU B 1 86 ? -22.146 -8.119 -15.195 1.00 19.98 86 LEU B C 1
ATOM 2310 O O . LEU B 1 86 ? -23.020 -7.509 -15.813 1.00 20.03 86 LEU B O 1
ATOM 2315 N N . TYR B 1 87 ? -22.394 -9.248 -14.535 1.00 17.73 87 TYR B N 1
ATOM 2316 C CA . TYR B 1 87 ? -23.768 -9.631 -14.223 1.00 16.59 87 TYR B CA 1
ATOM 2317 C C . TYR B 1 87 ? -24.426 -8.517 -13.443 1.00 17.69 87 TYR B C 1
ATOM 2318 O O . TYR B 1 87 ? -23.750 -7.753 -12.740 1.00 21.68 87 TYR B O 1
ATOM 2327 N N . SER B 1 88 ? -25.752 -8.457 -13.542 1.00 18.35 88 SER B N 1
ATOM 2328 C CA . SER B 1 88 ? -26.546 -7.612 -12.667 1.00 25.75 88 SER B CA 1
ATOM 2329 C C . SER B 1 88 ? -26.204 -7.960 -11.225 1.00 21.73 88 SER B C 1
ATOM 2330 O O . SER B 1 88 ? -25.791 -9.085 -10.949 1.00 17.73 88 SER B O 1
ATOM 2333 N N . LYS B 1 89 ? -26.346 -6.995 -10.319 1.00 18.57 89 LYS B N 1
ATOM 2334 C CA . LYS B 1 89 ? -26.068 -7.227 -8.904 1.00 23.79 89 LYS B CA 1
ATOM 2335 C C . LYS B 1 89 ? -26.908 -8.365 -8.328 1.00 22.58 89 LYS B C 1
ATOM 2336 O O . LYS B 1 89 ? -28.111 -8.442 -8.584 1.00 24.00 89 LYS B O 1
ATOM 2342 N N . GLY B 1 90 ? -26.267 -9.249 -7.565 1.00 19.18 90 GLY B N 1
ATOM 2343 C CA . GLY B 1 90 ? -26.978 -10.324 -6.888 1.00 16.35 90 GLY B CA 1
ATOM 2344 C C . GLY B 1 90 ? -27.123 -11.600 -7.697 1.00 13.89 90 GLY B C 1
ATOM 2345 O O . GLY B 1 90 ? -27.878 -12.494 -7.306 1.00 13.26 90 GLY B O 1
ATOM 2346 N N . GLU B 1 91 ? -26.391 -11.696 -8.809 1.00 13.37 91 GLU B N 1
ATOM 2347 C CA . GLU B 1 91 ? -26.459 -12.887 -9.655 1.00 10.94 91 GLU B CA 1
ATOM 2348 C C . GLU B 1 91 ? -25.477 -13.960 -9.198 1.00 11.54 91 GLU B C 1
ATOM 2349 O O . GLU B 1 91 ? -25.733 -15.159 -9.371 1.00 13.50 91 GLU B O 1
ATOM 2355 N N . VAL B 1 92 ? -24.359 -13.530 -8.618 1.00 12.36 92 VAL B N 1
ATOM 2356 C CA . VAL B 1 92 ? -23.436 -14.462 -7.984 1.00 13.71 92 VAL B CA 1
ATOM 2357 C C . VAL B 1 92 ? -23.494 -14.261 -6.480 1.00 10.64 92 VAL B C 1
ATOM 2358 O O . VAL B 1 92 ? -24.041 -13.275 -6.000 1.00 11.28 92 VAL B O 1
ATOM 2362 N N . ASP B 1 93 ? -22.909 -15.199 -5.752 1.00 9.86 93 ASP B N 1
ATOM 2363 C CA . ASP B 1 93 ? -22.918 -15.134 -4.300 1.00 9.96 93 ASP B CA 1
ATOM 2364 C C . ASP B 1 93 ? -21.949 -14.101 -3.756 1.00 9.89 93 ASP B C 1
ATOM 2365 O O . ASP B 1 93 ? -21.016 -13.684 -4.433 1.00 12.16 93 ASP B O 1
ATOM 2370 N N . ASP B 1 94 ? -22.198 -13.670 -2.527 1.00 10.95 94 ASP B N 1
ATOM 2371 C CA . ASP B 1 94 ? -21.330 -12.705 -1.884 1.00 15.28 94 ASP B CA 1
ATOM 2372 C C . ASP B 1 94 ? -20.010 -13.348 -1.488 1.00 11.59 94 ASP B C 1
ATOM 2373 O O . ASP B 1 94 ? -19.937 -14.561 -1.270 1.00 12.88 94 ASP B O 1
ATOM 2378 N N . ILE B 1 95 ? -18.970 -12.526 -1.389 1.00 11.69 95 ILE B N 1
ATOM 2379 C CA . ILE B 1 95 ? -17.688 -13.008 -0.877 1.00 13.40 95 ILE B CA 1
ATOM 2380 C C . ILE B 1 95 ? -17.885 -13.564 0.533 1.00 13.02 95 ILE B C 1
ATOM 2381 O O . ILE B 1 95 ? -18.416 -12.867 1.403 1.00 12.31 95 ILE B O 1
ATOM 2386 N N . PRO B 1 96 ? -17.511 -14.839 0.749 1.00 10.84 96 PRO B N 1
ATOM 2387 C CA . PRO B 1 96 ? -17.708 -15.434 2.079 1.00 15.46 96 PRO B CA 1
ATOM 2388 C C . PRO B 1 96 ? -16.967 -14.661 3.164 1.00 12.06 96 PRO B C 1
ATOM 2389 O O . PRO B 1 96 ? -15.908 -14.091 2.891 1.00 10.59 96 PRO B O 1
ATOM 2393 N N . ASP B 1 97 ? -17.503 -14.657 4.381 1.00 12.44 97 ASP B N 1
ATOM 2394 C CA . ASP B 1 97 ? -16.859 -13.957 5.479 1.00 14.36 97 ASP B CA 1
ATOM 2395 C C . ASP B 1 97 ? -15.409 -14.414 5.664 1.00 12.34 97 ASP B C 1
ATOM 2396 O O . ASP B 1 97 ? -14.521 -13.597 5.935 1.00 12.94 97 ASP B O 1
ATOM 2401 N N . TRP B 1 98 ? -15.158 -15.709 5.513 1.00 11.95 98 TRP B N 1
ATOM 2402 C CA . TRP B 1 98 ? -13.813 -16.214 5.783 1.00 11.98 98 TRP B CA 1
ATOM 2403 C C . TRP B 1 98 ? -12.774 -15.684 4.796 1.00 13.36 98 TRP B C 1
ATOM 2404 O O . TRP B 1 98 ? -11.605 -15.561 5.144 1.00 13.49 98 TRP B O 1
ATOM 2415 N N . VAL B 1 99 ? -13.186 -15.372 3.568 1.00 11.61 99 VAL B N 1
ATOM 2416 C CA . VAL B 1 99 ? -12.253 -14.812 2.586 1.00 10.21 99 VAL B CA 1
ATOM 2417 C C . VAL B 1 99 ? -11.828 -13.439 3.099 1.00 15.08 99 VAL B C 1
ATOM 2418 O O . VAL B 1 99 ? -10.660 -13.068 3.030 1.00 12.14 99 VAL B O 1
ATOM 2422 N N . HIS B 1 100 ? -12.777 -12.689 3.646 1.00 15.49 100 HIS B N 1
ATOM 2423 C CA . HIS B 1 100 ? -12.418 -11.402 4.231 1.00 14.08 100 HIS B CA 1
ATOM 2424 C C . HIS B 1 100 ? -11.501 -11.569 5.439 1.00 15.32 100 HIS B C 1
ATOM 2425 O O . HIS B 1 100 ? -10.460 -10.930 5.530 1.00 18.61 100 HIS B O 1
ATOM 2432 N N . GLU B 1 101 ? -11.895 -12.431 6.367 1.00 13.29 101 GLU B N 1
ATOM 2433 C CA . GLU B 1 101 ? -11.220 -12.530 7.652 1.00 15.08 101 GLU B CA 1
ATOM 2434 C C . GLU B 1 101 ? -9.831 -13.151 7.540 1.00 15.20 101 GLU B C 1
ATOM 2435 O O . GLU B 1 101 ? -8.883 -12.645 8.131 1.00 17.72 101 GLU B O 1
ATOM 2441 N N . LEU B 1 102 ? -9.712 -14.229 6.764 1.00 12.72 102 LEU B N 1
ATOM 2442 C CA . LEU B 1 102 ? -8.477 -15.017 6.722 1.00 11.90 102 LEU B CA 1
ATOM 2443 C C . LEU B 1 102 ? -7.533 -14.607 5.612 1.00 11.87 102 LEU B C 1
ATOM 2444 O O . LEU B 1 102 ? -6.342 -14.933 5.663 1.00 12.65 102 LEU B O 1
ATOM 2449 N N . VAL B 1 103 ? -8.062 -13.951 4.581 1.00 12.77 103 VAL B N 1
ATOM 2450 C CA . VAL B 1 103 ? -7.247 -13.669 3.399 1.00 11.63 103 VAL B CA 1
ATOM 2451 C C . VAL B 1 103 ? -7.125 -12.178 3.140 1.00 15.23 103 VAL B C 1
ATOM 2452 O O . VAL B 1 103 ? -6.042 -11.612 3.314 1.00 14.22 103 VAL B O 1
ATOM 2456 N N . ILE B 1 104 ? -8.221 -11.543 2.732 1.00 12.67 104 ILE B N 1
ATOM 2457 C CA . ILE B 1 104 ? -8.174 -10.127 2.377 1.00 14.33 104 ILE B CA 1
ATOM 2458 C C . ILE B 1 104 ? -7.630 -9.266 3.516 1.00 16.01 104 ILE B C 1
ATOM 2459 O O . ILE B 1 104 ? -6.760 -8.414 3.304 1.00 13.53 104 ILE B O 1
ATOM 2464 N N . ASP B 1 105 ? -8.099 -9.517 4.731 1.00 12.47 105 ASP B N 1
ATOM 2465 C CA . ASP B 1 105 ? -7.661 -8.704 5.862 1.00 17.74 105 ASP B CA 1
ATOM 2466 C C . ASP B 1 105 ? -6.161 -8.810 6.126 1.00 17.73 105 ASP B C 1
ATOM 2467 O O . ASP B 1 105 ? -5.531 -7.795 6.444 1.00 19.12 105 ASP B O 1
ATOM 2472 N N . ARG B 1 106 ? -5.594 -10.015 5.990 1.00 15.89 106 ARG B N 1
ATOM 2473 C CA . ARG B 1 106 ? -4.139 -10.215 6.146 1.00 14.64 106 ARG B CA 1
ATOM 2474 C C . ARG B 1 106 ? -3.388 -9.391 5.118 1.00 14.13 106 ARG B C 1
ATOM 2475 O O . ARG B 1 106 ? -2.409 -8.728 5.444 1.00 16.99 106 ARG B O 1
ATOM 2483 N N . LEU B 1 107 ? -3.833 -9.455 3.865 1.00 12.30 107 LEU B N 1
ATOM 2484 C CA . LEU B 1 107 ? -3.177 -8.717 2.783 1.00 12.29 107 LEU B CA 1
ATOM 2485 C C . LEU B 1 107 ? -3.237 -7.208 3.016 1.00 15.33 107 LEU B C 1
ATOM 2486 O O . LEU B 1 107 ? -2.292 -6.485 2.712 1.00 17.58 107 LEU B O 1
ATOM 2491 N N . VAL B 1 108 ? -4.349 -6.738 3.560 1.00 13.87 108 VAL B N 1
ATOM 2492 C CA . VAL B 1 108 ? -4.519 -5.315 3.836 1.00 16.46 108 VAL B CA 1
ATOM 2493 C C . VAL B 1 108 ? -3.571 -4.890 4.963 1.00 18.03 108 VAL B C 1
ATOM 2494 O O . VAL B 1 108 ? -2.881 -3.875 4.851 1.00 20.70 108 VAL B O 1
ATOM 2498 N N . THR B 1 109 ? -3.511 -5.689 6.026 1.00 17.23 109 THR B N 1
ATOM 2499 C CA . THR B 1 109 ? -2.610 -5.406 7.147 1.00 17.03 109 THR B CA 1
ATOM 2500 C C . THR B 1 109 ? -1.153 -5.315 6.699 1.00 19.11 109 THR B C 1
ATOM 2501 O O . THR B 1 109 ? -0.377 -4.501 7.212 1.00 18.69 109 THR B O 1
ATOM 2505 N N . HIS B 1 110 ? -0.784 -6.157 5.740 1.00 17.21 110 HIS B N 1
ATOM 2506 C CA . HIS B 1 110 ? 0.585 -6.189 5.239 1.00 19.82 110 HIS B CA 1
ATOM 2507 C C . HIS B 1 110 ? 0.803 -5.210 4.084 1.00 19.18 110 HIS B C 1
ATOM 2508 O O . HIS B 1 110 ? 1.846 -5.225 3.434 1.00 22.82 110 HIS B O 1
ATOM 2515 N N . GLY B 1 111 ? -0.185 -4.360 3.833 1.00 15.58 111 GLY B N 1
ATOM 2516 C CA . GLY B 1 111 ? -0.052 -3.303 2.839 1.00 22.11 111 GLY B CA 1
ATOM 2517 C C . GLY B 1 111 ? 0.072 -3.758 1.398 1.00 20.36 111 GLY B C 1
ATOM 2518 O O . GLY B 1 111 ? 0.609 -3.053 0.543 1.00 24.11 111 GLY B O 1
ATOM 2519 N N . VAL B 1 112 ? -0.441 -4.947 1.114 1.00 20.18 112 VAL B N 1
ATOM 2520 C CA . VAL B 1 112 ? -0.403 -5.472 -0.243 1.00 15.88 112 VAL B CA 1
ATOM 2521 C C . VAL B 1 112 ? -1.451 -4.784 -1.116 1.00 20.02 112 VAL B C 1
ATOM 2522 O O . VAL B 1 112 ? -1.217 -4.502 -2.298 1.00 21.39 112 VAL B O 1
ATOM 2526 N N . ILE B 1 113 ? -2.604 -4.502 -0.514 1.00 14.17 113 ILE B N 1
ATOM 2527 C CA . ILE B 1 113 ? -3.706 -3.820 -1.179 1.00 18.49 113 ILE B CA 1
ATOM 2528 C C . ILE B 1 113 ? -4.395 -2.910 -0.167 1.00 18.38 113 ILE B C 1
ATOM 2529 O O . ILE B 1 113 ? -4.325 -3.162 1.046 1.00 18.33 113 ILE B O 1
ATOM 2534 N N . PRO B 1 114 ? -5.068 -1.853 -0.652 1.00 18.98 114 PRO B N 1
ATOM 2535 C CA . PRO B 1 114 ? -5.793 -0.958 0.257 1.00 18.83 114 PRO B CA 1
ATOM 2536 C C . PRO B 1 114 ? -6.992 -1.629 0.922 1.00 19.64 114 PRO B C 1
ATOM 2537 O O . PRO B 1 114 ? -7.575 -2.554 0.352 1.00 17.72 114 PRO B O 1
ATOM 2541 N N . GLU B 1 115 ? -7.357 -1.160 2.113 1.00 22.69 115 GLU B N 1
ATOM 2542 C CA . GLU B 1 115 ? -8.601 -1.585 2.741 1.00 19.64 115 GLU B CA 1
ATOM 2543 C C . GLU B 1 115 ? -9.761 -1.205 1.822 1.00 21.39 115 GLU B C 1
ATOM 2544 O O . GLU B 1 115 ? -9.775 -0.105 1.258 1.00 21.47 115 GLU B O 1
ATOM 2550 N N . GLY B 1 116 ? -10.710 -2.121 1.641 1.00 16.53 116 GLY B N 1
ATOM 2551 C CA . GLY B 1 116 ? -11.865 -1.874 0.791 1.00 19.69 116 GLY B CA 1
ATOM 2552 C C . GLY B 1 116 ? -11.681 -2.081 -0.708 1.00 20.31 116 GLY B C 1
ATOM 2553 O O . GLY B 1 116 ? -12.649 -1.971 -1.466 1.00 22.04 116 GLY B O 1
ATOM 2554 N N . PHE B 1 117 ? -10.450 -2.380 -1.136 1.00 16.23 117 PHE B N 1
ATOM 2555 C CA . PHE B 1 117 ? -10.126 -2.572 -2.554 1.00 15.00 117 PHE B CA 1
ATOM 2556 C C . PHE B 1 117 ? -10.865 -3.761 -3.163 1.00 13.43 117 PHE B C 1
ATOM 2557 O O . PHE B 1 117 ? -11.539 -3.636 -4.186 1.00 16.00 117 PHE B O 1
ATOM 2565 N N . VAL B 1 118 ? -10.744 -4.919 -2.534 1.00 15.52 118 VAL B N 1
ATOM 2566 C CA . VAL B 1 118 ? -11.336 -6.121 -3.097 1.00 13.45 118 VAL B CA 1
ATOM 2567 C C . VAL B 1 118 ? -12.873 -6.135 -3.022 1.00 14.31 118 VAL B C 1
ATOM 2568 O O . VAL B 1 118 ? -13.456 -6.024 -1.933 1.00 17.22 118 VAL B O 1
ATOM 2572 N N . ASN B 1 119 ? -13.524 -6.287 -4.176 1.00 10.94 119 ASN B N 1
ATOM 2573 C CA . ASN B 1 119 ? -14.969 -6.512 -4.194 1.00 11.70 119 ASN B CA 1
ATOM 2574 C C . ASN B 1 119 ? -15.358 -7.724 -5.034 1.00 15.95 119 ASN B C 1
ATOM 2575 O O . ASN B 1 119 ? -16.542 -8.012 -5.233 1.00 15.79 119 ASN B O 1
ATOM 2580 N N . SER B 1 120 ? -14.353 -8.454 -5.506 1.00 12.36 120 SER B N 1
ATOM 2581 C CA A SER B 1 120 ? -14.565 -9.667 -6.293 0.41 13.96 120 SER B CA 1
ATOM 2582 C CA B SER B 1 120 ? -14.617 -9.691 -6.217 0.59 12.76 120 SER B CA 1
ATOM 2583 C C . SER B 1 120 ? -13.563 -10.722 -5.861 1.00 13.68 120 SER B C 1
ATOM 2584 O O . SER B 1 120 ? -12.389 -10.406 -5.694 1.00 13.81 120 SER B O 1
ATOM 2589 N N . ALA B 1 121 ? -14.020 -11.959 -5.690 1.00 11.32 121 ALA B N 1
ATOM 2590 C CA . ALA B 1 121 ? -13.123 -13.064 -5.366 1.00 12.36 121 ALA B CA 1
ATOM 2591 C C . ALA B 1 121 ? -13.539 -14.262 -6.179 1.00 16.39 121 ALA B C 1
ATOM 2592 O O . ALA B 1 121 ? -14.687 -14.683 -6.110 1.00 18.82 121 ALA B O 1
ATOM 2594 N N . VAL B 1 122 ? -12.607 -14.819 -6.942 1.00 10.04 122 VAL B N 1
ATOM 2595 C CA . VAL B 1 122 ? -12.875 -16.058 -7.641 1.00 9.31 122 VAL B CA 1
ATOM 2596 C C . VAL B 1 122 ? -11.958 -17.141 -7.108 1.00 13.28 122 VAL B C 1
ATOM 2597 O O . VAL B 1 122 ? -10.755 -16.917 -6.987 1.00 13.41 122 VAL B O 1
ATOM 2601 N N . ILE B 1 123 ? -12.521 -18.298 -6.779 1.00 9.86 123 ILE B N 1
ATOM 2602 C CA . ILE B 1 123 ? -11.701 -19.452 -6.436 1.00 8.64 123 ILE B CA 1
ATOM 2603 C C . ILE B 1 123 ? -11.630 -20.391 -7.633 1.00 14.25 123 ILE B C 1
ATOM 2604 O O . ILE B 1 123 ? -12.666 -20.886 -8.093 1.00 10.74 123 ILE B O 1
ATOM 2609 N N . ASN B 1 124 ? -10.415 -20.610 -8.150 1.00 9.94 124 ASN B N 1
ATOM 2610 C CA . ASN B 1 124 ? -10.165 -21.634 -9.175 1.00 8.85 124 ASN B CA 1
ATOM 2611 C C . ASN B 1 124 ? -9.691 -22.921 -8.519 1.00 11.98 124 ASN B C 1
ATOM 2612 O O . ASN B 1 124 ? -8.711 -22.905 -7.777 1.00 12.48 124 ASN B O 1
ATOM 2617 N N . ASP B 1 125 ? -10.348 -24.040 -8.808 1.00 9.24 125 ASP B N 1
ATOM 2618 C CA . ASP B 1 125 ? -9.939 -25.317 -8.222 1.00 10.73 125 ASP B CA 1
ATOM 2619 C C . ASP B 1 125 ? -9.566 -26.268 -9.356 1.00 14.44 125 ASP B C 1
ATOM 2620 O O . ASP B 1 125 ? -10.421 -26.674 -10.143 1.00 13.16 125 ASP B O 1
ATOM 2625 N N . TYR B 1 126 ? -8.277 -26.596 -9.446 1.00 11.47 126 TYR B N 1
ATOM 2626 C CA . TYR B 1 126 ? -7.751 -27.421 -10.532 1.00 12.17 126 TYR B CA 1
ATOM 2627 C C . TYR B 1 126 ? -7.510 -28.856 -10.125 1.00 16.47 126 TYR B C 1
ATOM 2628 O O . TYR B 1 126 ? -6.874 -29.107 -9.100 1.00 16.99 126 TYR B O 1
ATOM 2637 N N . GLN B 1 127 ? -7.989 -29.788 -10.947 1.00 14.05 127 GLN B N 1
ATOM 2638 C CA . GLN B 1 127 ? -7.564 -31.184 -10.850 1.00 21.05 127 GLN B CA 1
ATOM 2639 C C . GLN B 1 127 ? -6.237 -31.331 -11.582 1.00 21.67 127 GLN B C 1
ATOM 2640 O O . GLN B 1 127 ? -5.906 -30.491 -12.410 1.00 18.63 127 GLN B O 1
ATOM 2646 N N . PRO B 1 128 ? -5.472 -32.399 -11.288 1.00 18.41 128 PRO B N 1
ATOM 2647 C CA . PRO B 1 128 ? -4.225 -32.642 -12.021 1.00 19.84 128 PRO B CA 1
ATOM 2648 C C . PRO B 1 128 ? -4.415 -32.566 -13.531 1.00 20.77 128 PRO B C 1
ATOM 2649 O O . PRO B 1 128 ? -5.356 -33.161 -14.062 1.00 26.16 128 PRO B O 1
ATOM 2653 N N . GLY B 1 129 ? -3.552 -31.818 -14.207 1.00 20.48 129 GLY B N 1
ATOM 2654 C CA . GLY B 1 129 ? -3.667 -31.671 -15.644 1.00 23.55 129 GLY B CA 1
ATOM 2655 C C . GLY B 1 129 ? -4.597 -30.560 -16.087 1.00 21.87 129 GLY B C 1
ATOM 2656 O O . GLY B 1 129 ? -4.727 -30.303 -17.284 1.00 23.54 129 GLY B O 1
ATOM 2657 N N . GLY B 1 130 ? -5.244 -29.898 -15.131 1.00 21.49 130 GLY B N 1
ATOM 2658 C CA . GLY B 1 130 ? -6.078 -28.747 -15.441 1.00 17.43 130 GLY B CA 1
ATOM 2659 C C . GLY B 1 130 ? -5.200 -27.577 -15.828 1.00 15.21 130 GLY B C 1
ATOM 2660 O O . GLY B 1 130 ? -3.996 -27.608 -15.611 1.00 15.66 130 GLY B O 1
ATOM 2661 N N . CYS B 1 131 ? -5.787 -26.545 -16.417 1.00 14.94 131 CYS B N 1
ATOM 2662 C CA . CYS B 1 131 ? -4.982 -25.407 -16.833 1.00 13.10 131 CYS B CA 1
ATOM 2663 C C . CYS B 1 131 ? -5.845 -24.161 -16.968 1.00 14.19 131 CYS B C 1
ATOM 2664 O O . CYS B 1 131 ? -7.064 -24.211 -16.762 1.00 12.78 131 CYS B O 1
ATOM 2667 N N . ILE B 1 132 ? -5.209 -23.041 -17.293 1.00 13.30 132 ILE B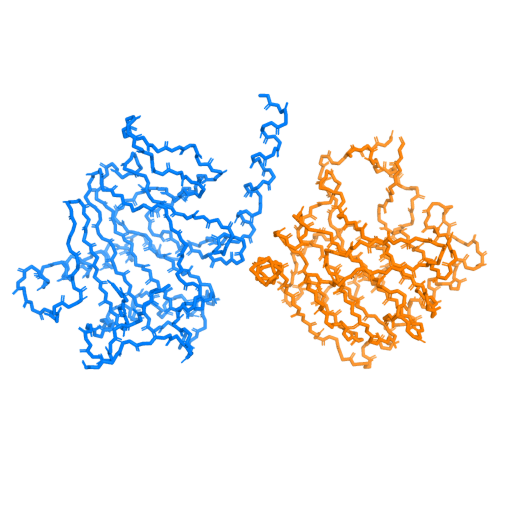 N 1
ATOM 2668 C CA . ILE B 1 132 ? -5.955 -21.872 -17.753 1.00 14.73 132 ILE B CA 1
ATOM 2669 C C . ILE B 1 132 ? -5.190 -21.268 -18.932 1.00 16.52 132 ILE B C 1
ATOM 2670 O O . ILE B 1 132 ? -3.990 -20.992 -18.842 1.00 14.51 132 ILE B O 1
ATOM 2675 N N . VAL B 1 133 ? -5.869 -21.158 -20.069 1.00 10.81 133 VAL B N 1
ATOM 2676 C CA . VAL B 1 133 ? -5.237 -20.726 -21.302 1.00 11.30 133 VAL B CA 1
ATOM 2677 C C . VAL B 1 133 ? -4.913 -19.247 -21.214 1.00 16.44 133 VAL B C 1
ATOM 2678 O O . VAL B 1 133 ? -5.671 -18.481 -20.624 1.00 15.92 133 VAL B O 1
ATOM 2682 N N . SER B 1 134 ? -3.785 -18.872 -21.807 1.00 12.66 134 SER B N 1
ATOM 2683 C CA . SER B 1 134 ? -3.299 -17.493 -21.876 1.00 10.87 134 SER B CA 1
ATOM 2684 C C . SER B 1 134 ? -4.392 -16.461 -22.037 1.00 15.71 134 SER B C 1
ATOM 2685 O O . SER B 1 134 ? -5.235 -16.577 -22.931 1.00 14.05 134 SER B O 1
ATOM 2688 N N . HIS B 1 135 ? -4.338 -15.433 -21.197 1.00 12.39 135 HIS B N 1
ATOM 2689 C CA . HIS B 1 135 ? -5.288 -14.342 -21.267 1.00 10.24 135 HIS B CA 1
ATOM 2690 C C . HIS B 1 135 ? -4.738 -13.114 -20.565 1.00 14.50 135 HIS B C 1
ATOM 2691 O O . HIS B 1 135 ? -3.745 -13.175 -19.825 1.00 11.69 135 HIS B O 1
ATOM 2698 N N . VAL B 1 136 ? -5.425 -12.004 -20.784 1.00 11.75 136 VAL B N 1
ATOM 2699 C CA . VAL B 1 136 ? -5.236 -10.792 -19.999 1.00 11.30 136 VAL B CA 1
ATOM 2700 C C . VAL B 1 136 ? -6.548 -10.576 -19.246 1.00 9.45 136 VAL B C 1
ATOM 2701 O O . VAL B 1 136 ? -7.615 -10.679 -19.859 1.00 13.90 136 VAL B O 1
ATOM 2705 N N . ASP B 1 137 ? -6.489 -10.313 -17.946 1.00 9.69 137 ASP B N 1
ATOM 2706 C CA . ASP B 1 137 ? -7.709 -10.020 -17.196 1.00 11.84 137 ASP B CA 1
ATOM 2707 C C . ASP B 1 137 ? -8.258 -8.704 -17.764 1.00 16.66 137 ASP B C 1
ATOM 2708 O O . ASP B 1 137 ? -7.528 -7.707 -17.794 1.00 15.29 137 ASP B O 1
ATOM 2713 N N . PRO B 1 138 ? -9.529 -8.690 -18.216 1.00 17.16 138 PRO B N 1
ATOM 2714 C CA . PRO B 1 138 ? -10.075 -7.545 -18.965 1.00 16.38 138 PRO B CA 1
ATOM 2715 C C . PRO B 1 138 ? -9.841 -6.187 -18.314 1.00 15.57 138 PRO B C 1
ATOM 2716 O O . PRO B 1 138 ? -10.203 -5.951 -17.164 1.00 18.69 138 PRO B O 1
ATOM 2720 N N . ILE B 1 139 ? -9.223 -5.300 -19.090 1.00 21.76 139 ILE B N 1
ATOM 2721 C CA . ILE B 1 139 ? -8.839 -3.962 -18.656 1.00 22.71 139 ILE B CA 1
ATOM 2722 C C . ILE B 1 139 ? -10.054 -3.094 -18.388 1.00 14.22 139 ILE B C 1
ATOM 2723 O O . ILE B 1 139 ? -10.015 -2.208 -17.533 1.00 19.64 139 ILE B O 1
ATOM 2728 N N . HIS B 1 140 ? -11.131 -3.351 -19.121 1.00 18.41 140 HIS B N 1
ATOM 2729 C CA . HIS B 1 140 ? -12.335 -2.540 -18.985 1.00 19.68 140 HIS B CA 1
ATOM 2730 C C . HIS B 1 140 ? -13.199 -3.026 -17.828 1.00 21.30 140 HIS B C 1
ATOM 2731 O O . HIS B 1 140 ? -14.178 -2.379 -17.467 1.00 20.80 140 HIS B O 1
ATOM 2738 N N . ILE B 1 141 ? -12.838 -4.165 -17.245 1.00 15.34 141 ILE B N 1
ATOM 2739 C CA . ILE B 1 141 ? -13.598 -4.690 -16.113 1.00 19.96 141 ILE B CA 1
ATOM 2740 C C . ILE B 1 141 ? -12.843 -4.532 -14.794 1.00 18.80 141 ILE B C 1
ATOM 2741 O O . ILE B 1 141 ? -13.406 -4.063 -13.804 1.00 16.79 141 ILE B O 1
ATOM 2746 N N . PHE B 1 142 ? -11.566 -4.903 -14.783 1.00 14.00 142 PHE B N 1
ATOM 2747 C CA . PHE B 1 142 ? -10.825 -4.975 -13.528 1.00 12.46 142 PHE B CA 1
ATOM 2748 C C . PHE B 1 142 ? -9.783 -3.879 -13.383 1.00 16.57 142 PHE B C 1
ATOM 2749 O O . PHE B 1 142 ? -8.946 -3.684 -14.268 1.00 15.61 142 PHE B O 1
ATOM 2757 N N . GLU B 1 143 ? -9.827 -3.180 -12.252 1.00 14.33 143 GLU B N 1
ATOM 2758 C CA . GLU B 1 143 ? -8.706 -2.353 -11.827 1.00 12.90 143 GLU B CA 1
ATOM 2759 C C . GLU B 1 143 ? -7.485 -3.226 -11.591 1.00 17.70 143 GLU B C 1
ATOM 2760 O O . GLU B 1 143 ? -7.580 -4.460 -11.509 1.00 14.56 143 GLU B O 1
ATOM 2766 N N . ARG B 1 144 ? -6.331 -2.587 -11.470 1.00 15.30 144 ARG B N 1
ATOM 2767 C CA . ARG B 1 144 ? -5.136 -3.280 -11.026 1.00 12.59 144 ARG B CA 1
ATOM 2768 C C . ARG B 1 144 ? -4.771 -2.770 -9.633 1.00 14.40 144 ARG B C 1
ATOM 2769 O O . ARG B 1 144 ? -5.187 -1.676 -9.250 1.00 20.17 144 ARG B O 1
ATOM 2777 N N . PRO B 1 145 ? -3.994 -3.547 -8.868 1.00 12.79 145 PRO B N 1
ATOM 2778 C CA . PRO B 1 145 ? -3.346 -4.814 -9.223 1.00 13.61 145 PRO B CA 1
ATOM 2779 C C . PRO B 1 145 ? -4.303 -5.979 -9.150 1.00 14.03 145 PRO B C 1
ATOM 2780 O O . PRO B 1 145 ? -5.394 -5.860 -8.578 1.00 12.54 145 PRO B O 1
ATOM 2784 N N . ILE B 1 146 ? -3.874 -7.084 -9.747 1.00 13.14 146 ILE B N 1
ATOM 2785 C CA . ILE B 1 146 ? -4.581 -8.355 -9.676 1.00 13.30 146 ILE B CA 1
ATOM 2786 C C . ILE B 1 146 ? -3.843 -9.251 -8.688 1.00 10.94 146 ILE B C 1
ATOM 2787 O O . ILE B 1 146 ? -2.649 -9.490 -8.847 1.00 14.00 146 ILE B O 1
ATOM 2792 N N . VAL B 1 147 ? -4.536 -9.730 -7.657 1.00 11.73 147 VAL B N 1
ATOM 2793 C CA . VAL B 1 147 ? -3.873 -10.471 -6.595 1.00 9.67 147 VAL B CA 1
ATOM 2794 C C . VAL B 1 147 ? -4.351 -11.910 -6.573 1.00 14.99 147 VAL B C 1
ATOM 2795 O O . VAL B 1 147 ? -5.546 -12.189 -6.704 1.00 16.17 147 VAL B O 1
ATOM 2799 N N . SER B 1 148 ? -3.414 -12.831 -6.419 1.00 9.33 148 SER B N 1
ATOM 2800 C CA . SER B 1 148 ? -3.792 -14.222 -6.303 1.00 11.01 148 SER B CA 1
ATOM 2801 C C . SER B 1 148 ? -3.088 -14.839 -5.111 1.00 11.88 148 SER B C 1
ATOM 2802 O O . SER B 1 148 ? -1.951 -14.491 -4.795 1.00 14.44 148 SER B O 1
ATOM 2805 N N . VAL B 1 149 ? -3.767 -15.757 -4.437 1.00 8.46 149 VAL B N 1
ATOM 2806 C CA . VAL B 1 149 ? -3.130 -16.503 -3.361 1.00 10.85 149 VAL B CA 1
ATOM 2807 C C . VAL B 1 149 ? -3.352 -17.981 -3.651 1.00 12.52 149 VAL B C 1
ATOM 2808 O O . VAL B 1 149 ? -4.484 -18.396 -3.878 1.00 13.36 149 VAL B O 1
ATOM 2812 N N . SER B 1 150 ? -2.270 -18.750 -3.665 1.00 9.51 150 SER B N 1
ATOM 2813 C CA . SER B 1 150 ? -2.291 -20.141 -4.110 1.00 10.96 150 SER B CA 1
ATOM 2814 C C . SER B 1 150 ? -2.348 -21.112 -2.951 1.00 11.54 150 SER B C 1
ATOM 2815 O O . SER B 1 150 ? -1.762 -20.863 -1.896 1.00 11.45 150 SER B O 1
ATOM 2818 N N . PHE B 1 151 ? -3.037 -22.231 -3.162 1.00 9.29 151 PHE B N 1
ATOM 2819 C CA . PHE B 1 151 ? -3.260 -23.216 -2.113 1.00 9.87 151 PHE B CA 1
ATOM 2820 C C . PHE B 1 151 ? -3.103 -24.656 -2.589 1.00 9.90 151 PHE B C 1
ATOM 2821 O O . PHE B 1 151 ? -3.095 -24.923 -3.789 1.00 10.54 151 PHE B O 1
ATOM 2829 N N . PHE B 1 152 ? -2.941 -25.547 -1.610 1.00 10.94 152 PHE B N 1
ATOM 2830 C CA . PHE B 1 152 ? -2.872 -27.014 -1.736 1.00 10.63 152 PHE B CA 1
ATOM 2831 C C . PHE B 1 152 ? -1.546 -27.554 -2.271 1.00 12.83 152 PHE B C 1
ATOM 2832 O O . PHE B 1 152 ? -1.034 -28.547 -1.751 1.00 13.15 152 PHE B O 1
ATOM 2840 N N . SER B 1 153 ? -0.982 -26.912 -3.285 1.00 12.86 153 SER B N 1
ATOM 2841 C CA . SER B 1 153 ? 0.263 -27.417 -3.852 1.00 15.08 153 SER B CA 1
ATOM 2842 C C . SER B 1 153 ? 1.029 -26.325 -4.567 1.00 15.29 153 SER B C 1
ATOM 2843 O O . SER B 1 153 ? 0.500 -25.246 -4.781 1.00 15.38 153 SER B O 1
ATOM 2846 N N . ASP B 1 154 ? 2.276 -26.629 -4.927 1.00 17.21 154 ASP B N 1
ATOM 2847 C CA . ASP B 1 154 ? 3.138 -25.718 -5.682 1.00 18.17 154 ASP B CA 1
ATOM 2848 C C . ASP B 1 154 ? 2.883 -25.821 -7.175 1.00 15.20 154 ASP B C 1
ATOM 2849 O O . ASP B 1 154 ? 2.515 -26.875 -7.698 1.00 19.40 154 ASP B O 1
ATOM 2854 N N . SER B 1 155 ? 3.121 -24.721 -7.877 1.00 16.35 155 SER B N 1
ATOM 2855 C CA . SER B 1 155 ? 2.917 -24.681 -9.315 1.00 12.99 155 SER B CA 1
ATOM 2856 C C . SER B 1 155 ? 3.732 -23.523 -9.881 1.00 12.27 155 SER B C 1
ATOM 2857 O O . SER B 1 155 ? 4.717 -23.078 -9.266 1.00 13.45 155 SER B O 1
ATOM 2860 N N . ALA B 1 156 ? 3.329 -23.041 -11.044 1.00 13.07 156 ALA B N 1
ATOM 2861 C CA . ALA B 1 156 ? 4.032 -21.945 -11.700 1.00 15.37 156 ALA B CA 1
ATOM 2862 C C . ALA B 1 156 ? 3.039 -21.133 -12.510 1.00 15.96 156 ALA B C 1
ATOM 2863 O O . ALA B 1 156 ? 2.099 -21.680 -13.083 1.00 18.65 156 ALA B O 1
ATOM 2865 N N . LEU B 1 157 ? 3.242 -19.823 -12.538 1.00 11.79 157 LEU B N 1
ATOM 2866 C CA . LEU B 1 157 ? 2.461 -18.931 -13.389 1.00 12.26 157 LEU B CA 1
ATOM 2867 C C . LEU B 1 157 ? 3.345 -18.539 -14.562 1.00 14.35 157 LEU B C 1
ATOM 2868 O O . LEU B 1 157 ? 4.464 -18.065 -14.363 1.00 14.02 157 LEU B O 1
ATOM 2873 N N . CYS B 1 158 ? 2.869 -18.730 -15.785 1.00 11.28 158 CYS B N 1
ATOM 2874 C CA . CYS B 1 158 ? 3.711 -18.448 -16.939 1.00 10.44 158 CYS B CA 1
ATOM 2875 C C . CYS B 1 158 ? 3.154 -17.273 -17.736 1.00 13.14 158 CYS B C 1
ATOM 2876 O O . CYS B 1 158 ? 1.942 -17.014 -17.720 1.00 11.43 158 CYS B O 1
ATOM 2879 N N . PHE B 1 159 ? 4.047 -16.560 -18.412 1.00 11.38 159 PHE B N 1
ATOM 2880 C CA . PHE B 1 159 ? 3.673 -15.379 -19.177 1.00 11.16 159 PHE B CA 1
ATOM 2881 C C . PHE B 1 159 ? 4.081 -15.505 -20.629 1.00 14.57 159 PHE B C 1
ATOM 2882 O O . PHE B 1 159 ? 5.177 -15.967 -20.930 1.00 14.58 159 PHE B O 1
ATOM 2890 N N . GLY B 1 160 ? 3.199 -15.069 -21.523 1.00 10.92 160 GLY B N 1
ATOM 2891 C CA . GLY B 1 160 ? 3.535 -14.971 -22.932 1.00 13.86 160 GLY B CA 1
ATOM 2892 C C . GLY B 1 160 ? 3.544 -16.286 -23.697 1.00 14.37 160 GLY B C 1
ATOM 2893 O O . GLY B 1 160 ? 4.231 -16.394 -24.719 1.00 18.89 160 GLY B O 1
ATOM 2894 N N . CYS B 1 161 ? 2.806 -17.283 -23.207 1.00 11.95 161 CYS B N 1
ATOM 2895 C CA . CYS B 1 161 ? 2.746 -18.587 -23.855 1.00 13.37 161 CYS B CA 1
ATOM 2896 C C . CYS B 1 161 ? 1.675 -18.631 -24.940 1.00 15.64 161 CYS B C 1
ATOM 2897 O O . CYS B 1 161 ? 0.616 -17.984 -24.822 1.00 12.35 161 CYS B O 1
ATOM 2900 N N . LYS B 1 162 ? 1.935 -19.425 -25.975 1.00 14.54 162 LYS B N 1
ATOM 2901 C CA . LYS B 1 162 ? 0.889 -19.776 -26.928 1.00 12.95 162 LYS B CA 1
ATOM 2902 C C . LYS B 1 162 ? 0.425 -21.190 -26.645 1.00 17.29 162 LYS B C 1
ATOM 2903 O O . LYS B 1 162 ? 1.238 -22.055 -26.314 1.00 15.14 162 LYS B O 1
ATOM 2909 N N . PHE B 1 163 ? -0.882 -21.412 -26.776 1.00 15.87 163 PHE B N 1
ATOM 2910 C CA . PHE B 1 163 ? -1.472 -22.734 -26.620 1.00 18.11 163 PHE B CA 1
ATOM 2911 C C . PHE B 1 163 ? -1.964 -23.280 -27.941 1.00 19.87 163 PHE B C 1
ATOM 2912 O O . PHE B 1 163 ? -2.660 -22.584 -28.675 1.00 16.34 163 PHE B O 1
ATOM 2920 N N . LEU B 1 164 ? -1.613 -24.527 -28.227 1.00 14.39 164 LEU B N 1
ATOM 2921 C CA . LEU B 1 164 ? -2.323 -25.316 -29.238 1.00 15.27 164 LEU B CA 1
ATOM 2922 C C . LEU B 1 164 ? -3.144 -26.385 -28.522 1.00 20.66 164 LEU B C 1
ATOM 2923 O O . LEU B 1 164 ? -2.904 -26.677 -27.349 1.00 20.88 164 LEU B O 1
ATOM 2928 N N . PHE B 1 165 ? -4.102 -26.971 -29.230 1.00 15.33 165 PHE B N 1
ATOM 2929 C CA . PHE B 1 165 ? -4.973 -27.988 -28.654 1.00 15.28 165 PHE B CA 1
ATOM 2930 C C . PHE B 1 165 ? -5.033 -29.236 -29.527 1.00 21.31 165 PHE B C 1
ATOM 2931 O O . PHE B 1 165 ? -4.588 -29.227 -30.681 1.00 19.99 165 PHE B O 1
ATOM 2939 N N . LYS B 1 166 ? -5.579 -30.306 -28.957 1.00 23.06 166 LYS B N 1
ATOM 2940 C CA . LYS B 1 166 ? -5.695 -31.600 -29.627 1.00 25.43 166 LYS B CA 1
ATOM 2941 C C . LYS B 1 166 ? -4.399 -32.082 -30.275 1.00 24.97 166 LYS B C 1
ATOM 2942 O O . LYS B 1 166 ? -4.335 -32.261 -31.502 1.00 24.54 166 LYS B O 1
ATOM 2948 N N . PRO B 1 167 ? -3.362 -32.333 -29.455 1.00 25.58 167 PRO B N 1
ATOM 2949 C CA . PRO B 1 167 ? -3.320 -32.223 -27.993 1.00 25.60 167 PRO B CA 1
ATOM 2950 C C . PRO B 1 167 ? -2.808 -30.863 -27.539 1.00 25.65 167 PRO B C 1
ATOM 2951 O O . PRO B 1 167 ? -2.262 -30.110 -28.349 1.00 26.67 167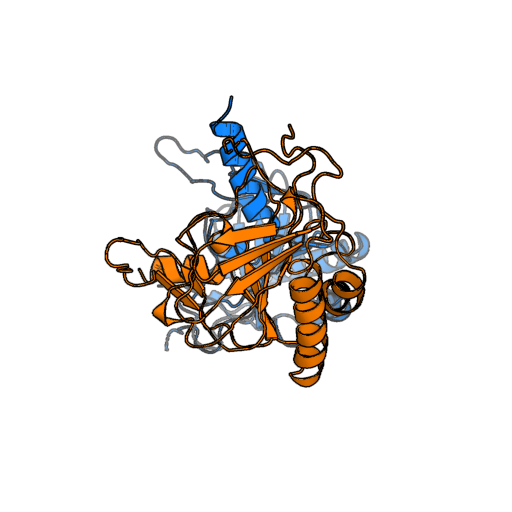 PRO B O 1
ATOM 2955 N N . ILE B 1 168 ? -2.980 -30.550 -26.260 1.00 22.90 168 ILE B N 1
ATOM 2956 C CA . ILE B 1 168 ? -2.467 -29.302 -25.729 1.00 21.69 168 ILE B CA 1
ATOM 2957 C C . ILE B 1 168 ? -0.949 -29.243 -25.875 1.00 25.85 168 ILE B C 1
ATOM 2958 O O . ILE B 1 168 ? -0.226 -30.172 -25.505 1.00 27.67 168 ILE B O 1
ATOM 2963 N N . ARG B 1 169 ? -0.480 -28.151 -26.457 1.00 18.85 169 ARG B N 1
ATOM 2964 C CA . ARG B 1 169 ? 0.947 -27.921 -26.637 1.00 21.29 169 ARG B CA 1
ATOM 2965 C C . ARG B 1 169 ? 1.177 -26.468 -26.269 1.00 19.96 169 ARG B C 1
ATOM 2966 O O . ARG B 1 169 ? 0.398 -25.597 -26.660 1.00 21.92 169 ARG B O 1
ATOM 2974 N N . VAL B 1 170 ? 2.212 -26.195 -25.480 1.00 17.97 170 VAL B N 1
ATOM 2975 C CA . VAL B 1 170 ? 2.401 -24.844 -24.967 1.00 16.52 170 VAL B CA 1
ATOM 2976 C C . VAL B 1 170 ? 3.816 -24.349 -25.265 1.00 15.83 170 VAL B C 1
ATOM 2977 O O . VAL B 1 170 ? 4.796 -25.070 -25.058 1.00 19.75 170 VAL B O 1
ATOM 2981 N N . SER B 1 171 ? 3.916 -23.132 -25.783 1.00 13.49 171 SER B N 1
ATOM 2982 C CA . SER B 1 171 ? 5.203 -22.590 -26.219 1.00 13.69 171 SER B CA 1
ATOM 2983 C C . SER B 1 171 ? 6.047 -22.185 -25.009 1.00 16.26 171 SER B C 1
ATOM 2984 O O . SER B 1 171 ? 5.549 -22.153 -23.882 1.00 17.42 171 SER B O 1
ATOM 2987 N N . GLU B 1 172 ? 7.319 -21.874 -25.229 1.00 14.25 172 GLU B N 1
ATOM 2988 C CA . GLU B 1 172 ? 8.181 -21.506 -24.107 1.00 15.41 172 GLU B CA 1
ATOM 2989 C C . GLU B 1 172 ? 7.754 -20.183 -23.479 1.00 17.54 172 GLU B C 1
ATOM 2990 O O . GLU B 1 172 ? 7.548 -19.199 -24.190 1.00 15.24 172 GLU B O 1
ATOM 2996 N N . PRO B 1 173 ? 7.620 -20.150 -22.142 1.00 15.94 173 PRO B N 1
ATOM 2997 C CA . PRO B 1 173 ? 7.251 -18.910 -21.464 1.00 15.21 173 PRO B CA 1
ATOM 2998 C C . PRO B 1 173 ? 8.271 -17.822 -21.667 1.00 18.74 173 PRO B C 1
ATOM 2999 O O . PRO B 1 173 ? 9.479 -18.087 -21.672 1.00 16.95 173 PRO B O 1
ATOM 3003 N N . VAL B 1 174 ? 7.782 -16.604 -21.849 1.00 15.70 174 VAL B N 1
ATOM 3004 C CA . VAL B 1 174 ? 8.630 -15.438 -21.766 1.00 12.83 174 VAL B CA 1
ATOM 3005 C C . VAL B 1 174 ? 9.162 -15.338 -20.345 1.00 14.60 174 VAL B C 1
ATOM 3006 O O . VAL B 1 174 ? 10.331 -15.030 -20.126 1.00 16.23 174 VAL B O 1
ATOM 3010 N N . LEU B 1 175 ? 8.285 -15.603 -19.379 1.00 13.54 175 LEU B N 1
ATOM 3011 C CA . LEU B 1 175 ? 8.690 -15.670 -17.984 1.00 15.30 175 LEU B CA 1
ATOM 3012 C C . LEU B 1 175 ? 7.961 -16.803 -17.285 1.00 14.86 175 LEU B C 1
ATOM 3013 O O . LEU B 1 175 ? 6.745 -16.964 -17.439 1.00 13.05 175 LEU B O 1
ATOM 3018 N N . HIS B 1 176 ? 8.727 -17.580 -16.524 1.00 14.35 176 HIS B N 1
ATOM 3019 C CA . HIS B 1 176 ? 8.221 -18.673 -15.702 1.00 12.97 176 HIS B CA 1
ATOM 3020 C C . HIS B 1 176 ? 8.362 -18.259 -14.240 1.00 11.78 176 HIS B C 1
ATOM 3021 O O . HIS B 1 176 ? 9.469 -18.051 -13.754 1.00 16.77 176 HIS B O 1
ATOM 3028 N N . LEU B 1 177 ? 7.239 -18.121 -13.550 1.00 11.50 177 LEU B N 1
ATOM 3029 C CA . LEU B 1 177 ? 7.235 -17.659 -12.170 1.00 12.90 177 LEU B CA 1
ATOM 3030 C C . LEU B 1 177 ? 6.785 -18.776 -11.239 1.00 16.36 177 LEU B C 1
ATOM 3031 O O . LEU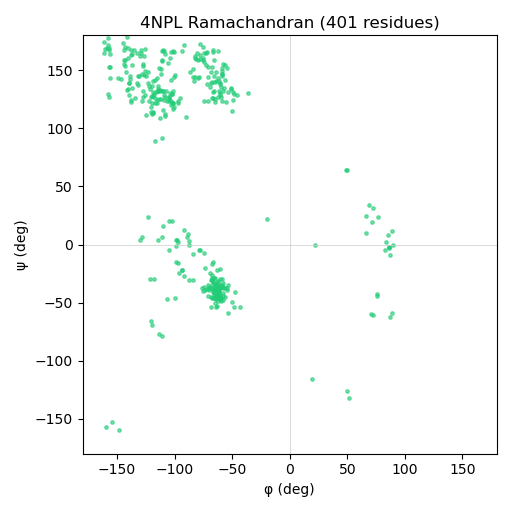 B 1 177 ? 5.618 -19.152 -11.244 1.00 13.61 177 LEU B O 1
ATOM 3036 N N . PRO B 1 178 ? 7.713 -19.327 -10.446 1.00 15.84 178 PRO B N 1
ATOM 3037 C CA . PRO B 1 178 ? 7.264 -20.334 -9.475 1.00 13.18 178 PRO B CA 1
ATOM 3038 C C . PRO B 1 178 ? 6.250 -19.746 -8.506 1.00 13.26 178 PRO B C 1
ATOM 3039 O O . PRO B 1 178 ? 6.399 -18.601 -8.060 1.00 12.67 178 PRO B O 1
ATOM 3043 N N . VAL B 1 179 ? 5.201 -20.499 -8.213 0.90 13.02 179 VAL B N 1
ATOM 3044 C CA A VAL B 1 179 ? 4.199 -20.061 -7.256 0.64 12.08 179 VAL B CA 1
ATOM 3045 C CA B VAL B 1 179 ? 4.210 -20.053 -7.248 0.36 12.33 179 VAL B CA 1
ATOM 3046 C C . VAL B 1 179 ? 3.948 -21.190 -6.268 0.90 10.64 179 VAL B C 1
ATOM 3047 O O . VAL B 1 179 ? 3.206 -22.123 -6.546 1.00 15.16 179 VAL B O 1
ATOM 3054 N N . ARG B 1 180 ? 4.602 -21.104 -5.123 1.00 12.86 180 ARG B N 1
ATOM 3055 C CA . ARG B 1 180 ? 4.485 -22.147 -4.131 1.00 19.06 180 ARG B CA 1
ATOM 3056 C C . ARG B 1 180 ? 3.153 -22.060 -3.430 1.00 14.25 180 ARG B C 1
ATOM 3057 O O . ARG B 1 180 ? 2.487 -21.031 -3.474 1.00 14.05 180 ARG B O 1
ATOM 3065 N N . ARG B 1 181 ? 2.766 -23.164 -2.807 1.00 15.79 181 ARG B N 1
ATOM 3066 C CA . ARG B 1 181 ? 1.629 -23.155 -1.901 1.00 12.27 181 ARG B CA 1
ATOM 3067 C C . ARG B 1 181 ? 1.761 -21.993 -0.926 1.00 10.51 181 ARG B C 1
ATOM 3068 O O . ARG B 1 181 ? 2.812 -21.820 -0.296 1.00 14.12 181 ARG B O 1
ATOM 3076 N N . GLY B 1 182 ? 0.695 -21.205 -0.803 1.00 10.57 182 GLY B N 1
ATOM 3077 C CA . GLY B 1 182 ? 0.681 -20.058 0.086 1.00 13.19 182 GLY B CA 1
ATOM 3078 C C . GLY B 1 182 ? 1.226 -18.786 -0.536 1.00 13.79 182 GLY B C 1
ATOM 3079 O O . GLY B 1 182 ? 1.222 -17.729 0.099 1.00 14.96 182 GLY B O 1
ATOM 3080 N N . SER B 1 183 ? 1.683 -18.874 -1.780 1.00 10.50 183 SER B N 1
ATOM 3081 C CA . SER B 1 183 ? 2.250 -17.699 -2.441 1.00 10.47 183 SER B CA 1
ATOM 3082 C C . SER B 1 183 ? 1.208 -16.640 -2.754 1.00 12.88 183 SER B C 1
ATOM 3083 O O . SER B 1 183 ? 0.113 -16.941 -3.230 1.00 13.85 183 SER B O 1
ATOM 3086 N N . VAL B 1 184 ? 1.557 -15.387 -2.477 1.00 9.43 184 VAL B N 1
ATOM 3087 C CA . VAL B 1 184 ? 0.759 -14.253 -2.894 1.00 10.42 184 VAL B CA 1
ATOM 3088 C C . VAL B 1 184 ? 1.400 -13.634 -4.127 1.00 13.90 184 VAL B C 1
ATOM 3089 O O . VAL B 1 184 ? 2.557 -13.241 -4.082 1.00 14.09 184 VAL B O 1
ATOM 3093 N N . THR B 1 185 ? 0.669 -13.556 -5.230 1.00 8.62 185 THR B N 1
ATOM 3094 C CA . THR B 1 185 ? 1.262 -13.001 -6.444 1.00 11.08 185 THR B CA 1
ATOM 3095 C C . THR B 1 185 ? 0.471 -11.765 -6.851 1.00 14.31 185 THR B C 1
ATOM 3096 O O . THR B 1 185 ? -0.759 -11.808 -6.944 1.00 11.99 185 THR B O 1
ATOM 3100 N N . VAL B 1 186 ? 1.178 -10.656 -7.065 1.00 9.86 186 VAL B N 1
ATOM 3101 C CA . VAL B 1 186 ? 0.530 -9.375 -7.360 1.00 7.70 186 VAL B CA 1
ATOM 3102 C C . VAL B 1 186 ? 0.958 -8.866 -8.732 1.00 10.76 186 VAL B C 1
ATOM 3103 O O . VAL B 1 186 ? 2.132 -8.571 -8.942 1.00 12.38 186 VAL B O 1
ATOM 3107 N N . LEU B 1 187 ? 0.013 -8.804 -9.665 1.00 12.03 187 LEU B N 1
ATOM 3108 C CA . LEU B 1 187 ? 0.312 -8.382 -11.034 1.00 8.08 187 LEU B CA 1
ATOM 3109 C C . LEU B 1 187 ? -0.133 -6.948 -11.263 1.00 9.70 187 LEU B C 1
ATOM 3110 O O . LEU B 1 187 ? -1.274 -6.569 -10.967 1.00 11.69 187 LEU B O 1
ATOM 3115 N N . SER B 1 188 ? 0.783 -6.145 -11.791 1.00 9.25 188 SER B N 1
ATOM 3116 C CA . SER B 1 188 ? 0.472 -4.786 -12.176 1.00 12.37 188 SER B CA 1
ATOM 3117 C C . SER B 1 188 ? 1.189 -4.431 -13.465 1.00 9.39 188 SER B C 1
ATOM 3118 O O . SER B 1 188 ? 1.938 -5.237 -14.021 1.00 12.93 188 SER B O 1
ATOM 3121 N N . GLY B 1 189 ? 0.966 -3.210 -13.939 1.00 11.79 189 GLY B N 1
ATOM 3122 C CA . GLY B 1 189 ? 1.733 -2.681 -15.057 1.00 12.62 189 GLY B CA 1
ATOM 3123 C C . GLY B 1 189 ? 1.830 -3.601 -16.261 1.00 14.24 189 GLY B C 1
ATOM 3124 O O . GLY B 1 189 ? 0.817 -4.091 -16.767 1.00 11.87 189 GLY B O 1
ATOM 3125 N N . TYR B 1 190 ? 3.069 -3.852 -16.690 1.00 11.78 190 TYR B N 1
ATOM 3126 C CA . TYR B 1 190 ? 3.350 -4.640 -17.883 1.00 11.91 190 TYR B CA 1
ATOM 3127 C C . TYR B 1 190 ? 2.847 -6.073 -17.727 1.00 13.06 190 TYR B C 1
ATOM 3128 O O . TYR B 1 190 ? 2.284 -6.647 -18.663 1.00 11.17 190 TYR B O 1
ATOM 3137 N N . ALA B 1 191 ? 3.073 -6.647 -16.549 1.00 12.54 191 ALA B N 1
ATOM 3138 C CA . ALA B 1 191 ? 2.733 -8.056 -16.312 1.00 11.64 191 ALA B CA 1
ATOM 3139 C C . ALA B 1 191 ? 1.219 -8.279 -16.330 1.00 11.29 191 ALA B C 1
ATOM 3140 O O . ALA B 1 191 ? 0.747 -9.385 -16.626 1.00 11.77 191 ALA B O 1
ATOM 3142 N N . ALA B 1 192 ? 0.470 -7.234 -16.003 1.00 11.11 192 ALA B N 1
ATOM 3143 C CA . ALA B 1 192 ? -0.991 -7.312 -15.945 1.00 11.24 192 ALA B CA 1
ATOM 3144 C C . ALA B 1 192 ? -1.665 -6.940 -17.252 1.00 15.37 192 ALA B C 1
ATOM 3145 O O . ALA B 1 192 ? -2.790 -7.386 -17.518 1.00 13.81 192 ALA B O 1
ATOM 3147 N N . ASP B 1 193 ? -1.010 -6.110 -18.059 1.00 13.41 193 ASP B N 1
ATOM 3148 C CA . ASP B 1 193 ? -1.698 -5.471 -19.188 1.00 12.57 193 ASP B CA 1
ATOM 3149 C C . ASP B 1 193 ? -1.105 -5.755 -20.563 1.00 17.37 193 ASP B C 1
ATOM 3150 O O . ASP B 1 193 ? -1.818 -5.721 -21.569 1.00 18.14 193 ASP B O 1
ATOM 3155 N N . ASP B 1 194 ? 0.201 -5.983 -20.620 1.00 13.56 194 ASP B N 1
ATOM 3156 C CA . ASP B 1 194 ? 0.908 -5.978 -21.899 1.00 11.53 194 ASP B CA 1
ATOM 3157 C C . ASP B 1 194 ? 1.396 -7.352 -22.330 1.00 16.81 194 ASP B C 1
ATOM 3158 O O . ASP B 1 194 ? 2.119 -7.489 -23.323 1.00 17.18 194 ASP B O 1
ATOM 3163 N N . ILE B 1 195 ? 1.001 -8.367 -21.578 1.00 12.11 195 ILE B N 1
ATOM 3164 C CA . ILE B 1 195 ? 1.383 -9.733 -21.890 1.00 11.84 195 ILE B CA 1
ATOM 3165 C C . ILE B 1 195 ? 0.346 -10.649 -21.262 1.00 12.67 195 ILE B C 1
ATOM 3166 O O . ILE B 1 195 ? -0.298 -10.277 -20.302 1.00 13.87 195 ILE B O 1
ATOM 3171 N N . THR B 1 196 ? 0.160 -11.826 -21.834 1.00 12.78 196 THR B N 1
ATOM 3172 C CA . THR B 1 196 ? -0.758 -12.789 -21.260 1.00 13.52 196 THR B CA 1
ATOM 3173 C C . THR B 1 196 ? -0.128 -13.564 -20.125 1.00 10.56 196 THR B C 1
ATOM 3174 O O . THR B 1 196 ? 1.106 -13.651 -20.031 1.00 10.91 196 THR B O 1
ATOM 3178 N N . HIS B 1 197 ? -0.973 -14.148 -19.283 1.00 9.43 197 HIS B N 1
ATOM 3179 C CA . HIS B 1 197 ? -0.497 -15.174 -18.350 1.00 10.61 197 HIS B CA 1
ATOM 3180 C C . HIS B 1 197 ? -1.369 -16.413 -18.448 1.00 14.42 197 HIS B C 1
ATOM 3181 O O . HIS B 1 197 ? -2.459 -16.366 -19.007 1.00 13.28 197 HIS B O 1
ATOM 3188 N N . CYS B 1 198 ? -0.872 -17.518 -17.900 1.00 14.39 198 CYS B N 1
ATOM 3189 C CA . CYS B 1 198 ? -1.511 -18.818 -18.066 1.00 15.87 198 CYS B CA 1
ATOM 3190 C C . CYS B 1 198 ? -1.007 -19.766 -16.991 1.00 16.66 198 CYS B C 1
ATOM 3191 O O . CYS B 1 198 ? -0.002 -19.495 -16.330 1.00 13.55 198 CYS B O 1
ATOM 3194 N N . ILE B 1 199 ? -1.717 -20.876 -16.823 1.00 14.39 199 ILE B N 1
ATOM 3195 C CA . ILE B 1 199 ? -1.224 -22.005 -16.055 1.00 11.48 199 ILE B CA 1
ATOM 3196 C C . ILE B 1 199 ? -1.173 -23.172 -17.025 1.00 13.33 199 ILE B C 1
ATOM 3197 O O . ILE B 1 199 ? -2.183 -23.492 -17.655 1.00 12.18 199 ILE B O 1
ATOM 3202 N N . ARG B 1 200 ? 0.014 -23.751 -17.194 1.00 13.79 200 ARG B N 1
ATOM 3203 C CA . ARG B 1 200 ? 0.209 -24.918 -18.052 1.00 11.07 200 ARG B CA 1
ATOM 3204 C C . ARG B 1 200 ? -0.214 -26.213 -17.369 1.00 11.23 200 ARG B C 1
ATOM 3205 O O . ARG B 1 200 ? 0.022 -26.385 -16.179 1.00 14.56 200 ARG B O 1
ATOM 3213 N N . PRO B 1 201 ? -0.796 -27.151 -18.127 1.00 11.89 201 PRO B N 1
ATOM 3214 C CA . PRO B 1 201 ? -1.189 -28.448 -17.556 1.00 15.92 201 PRO B CA 1
ATOM 3215 C C . PRO B 1 201 ? -0.048 -29.168 -16.837 1.00 19.73 201 PRO B C 1
ATOM 3216 O O . PRO B 1 201 ? -0.274 -29.833 -15.823 1.00 15.87 201 PRO B O 1
ATOM 3220 N N . GLN B 1 202 ? 1.166 -29.020 -17.353 1.00 17.30 202 GLN B N 1
ATOM 3221 C CA . GLN B 1 202 ? 2.331 -29.714 -16.810 1.00 15.68 202 GLN B CA 1
ATOM 3222 C C . GLN B 1 202 ? 2.683 -29.199 -15.428 1.00 16.30 202 GLN B C 1
ATOM 3223 O O . GLN B 1 202 ? 3.412 -29.855 -14.684 1.00 20.89 202 GLN B O 1
ATOM 3229 N N . ASP B 1 203 ? 2.156 -28.025 -15.084 1.00 13.93 203 ASP B N 1
ATOM 3230 C CA . ASP B 1 203 ? 2.463 -27.405 -13.801 1.00 15.00 203 ASP B CA 1
ATOM 3231 C C . ASP B 1 203 ? 1.393 -27.650 -12.747 1.00 17.90 203 ASP B C 1
ATOM 3232 O O . ASP B 1 203 ? 1.487 -27.143 -11.632 1.00 18.58 203 ASP B O 1
ATOM 3237 N N . ILE B 1 204 ? 0.389 -28.437 -13.106 1.00 15.42 204 ILE B N 1
ATOM 3238 C CA . ILE B 1 204 ? -0.607 -28.890 -12.148 1.00 14.67 204 ILE B CA 1
ATOM 3239 C C . ILE B 1 204 ? -0.531 -30.418 -12.057 1.00 16.89 204 ILE B C 1
ATOM 3240 O O . ILE B 1 204 ? -1.192 -31.130 -12.801 1.00 16.86 204 ILE B O 1
ATOM 3245 N N . LYS B 1 205 ? 0.308 -30.916 -11.154 1.00 21.78 205 LYS B N 1
ATOM 3246 C CA . LYS B 1 205 ? 0.485 -32.359 -11.013 1.00 22.01 205 LYS B CA 1
ATOM 3247 C C . LYS B 1 205 ? -0.368 -32.931 -9.893 1.00 25.04 205 LYS B C 1
ATOM 3248 O O . LYS B 1 205 ? -0.575 -34.137 -9.804 1.00 25.18 205 LYS B O 1
ATOM 3254 N N . GLU B 1 206 ? -0.863 -32.054 -9.031 1.00 20.48 206 GLU B N 1
ATOM 3255 C CA . GLU B 1 206 ? -1.834 -32.464 -8.027 1.00 20.19 206 GLU B CA 1
ATOM 3256 C C . GLU B 1 206 ? -2.797 -31.316 -7.833 1.00 16.82 206 GLU B C 1
ATOM 3257 O O . GLU B 1 206 ? -2.585 -30.245 -8.386 1.00 13.79 206 GLU B O 1
ATOM 3263 N N . ARG B 1 207 ? -3.843 -31.544 -7.050 1.00 15.39 207 ARG B N 1
ATOM 3264 C CA . ARG B 1 207 ? -4.840 -30.499 -6.824 1.00 13.29 207 ARG B CA 1
ATOM 3265 C C . ARG B 1 207 ? -4.193 -29.188 -6.398 1.00 12.20 207 ARG B C 1
ATOM 3266 O O . ARG B 1 207 ? -3.310 -29.161 -5.542 1.00 16.16 207 ARG B O 1
ATOM 3274 N N . ARG B 1 208 ? -4.641 -28.108 -7.027 1.00 12.88 208 ARG B N 1
ATOM 3275 C CA . ARG B 1 208 ? -4.205 -26.774 -6.678 1.00 10.11 208 ARG B CA 1
ATOM 3276 C C . ARG B 1 208 ? -5.420 -25.874 -6.730 1.00 10.13 208 ARG B C 1
ATOM 3277 O O . ARG B 1 208 ? -6.262 -26.016 -7.617 1.00 13.99 208 ARG B O 1
ATOM 3285 N N . ALA B 1 209 ? -5.546 -24.968 -5.768 1.00 9.55 209 ALA B N 1
ATOM 3286 C CA . ALA B 1 209 ? -6.606 -23.976 -5.842 1.00 9.90 209 ALA B CA 1
ATOM 3287 C C . ALA B 1 209 ? -5.995 -22.607 -5.683 1.00 9.68 209 ALA B C 1
ATOM 3288 O O . ALA B 1 209 ? -4.931 -22.465 -5.099 1.00 13.58 209 ALA B O 1
ATOM 3290 N N . VAL B 1 210 ? -6.659 -21.600 -6.235 1.00 9.38 210 VAL B N 1
ATOM 3291 C CA A VAL B 1 210 ? -6.165 -20.231 -6.144 0.36 9.96 210 VAL B CA 1
ATOM 3292 C CA B VAL B 1 210 ? -6.155 -20.235 -6.143 0.64 9.48 210 VAL B CA 1
ATOM 3293 C C . VAL B 1 210 ? -7.322 -19.305 -5.861 1.00 10.79 210 VAL B C 1
ATOM 3294 O O . VAL B 1 210 ? -8.396 -19.460 -6.435 1.00 13.53 210 VAL B O 1
ATOM 3301 N N . ILE B 1 211 ? -7.097 -18.351 -4.967 1.00 8.91 211 ILE B N 1
ATOM 3302 C CA . ILE B 1 211 ? -8.082 -17.322 -4.720 1.00 9.74 211 ILE B CA 1
ATOM 3303 C C . ILE B 1 211 ? -7.621 -16.074 -5.449 1.00 13.48 211 ILE B C 1
ATOM 3304 O O . ILE B 1 211 ? -6.564 -15.541 -5.138 1.00 12.40 211 ILE B O 1
ATOM 3309 N N . ILE B 1 212 ? -8.400 -15.629 -6.429 1.00 9.86 212 ILE B N 1
ATOM 3310 C CA . ILE B 1 212 ? -8.063 -14.417 -7.165 1.00 9.96 212 ILE B CA 1
ATOM 3311 C C . ILE B 1 212 ? -8.902 -13.245 -6.661 1.00 10.99 212 ILE B C 1
ATOM 3312 O O . ILE B 1 212 ? -10.138 -13.272 -6.704 1.00 12.00 212 ILE B O 1
ATOM 3317 N N . LEU B 1 213 ? -8.205 -12.208 -6.209 1.00 8.97 213 LEU B N 1
ATOM 3318 C CA . LEU B 1 213 ? -8.839 -11.068 -5.571 1.00 9.35 213 LEU B CA 1
ATOM 3319 C C . LEU B 1 213 ? -8.700 -9.845 -6.456 1.00 10.09 213 LEU B C 1
ATOM 3320 O O . LEU B 1 213 ? -7.586 -9.495 -6.844 1.00 11.86 213 LEU B O 1
ATOM 3325 N N . ARG B 1 214 ? -9.815 -9.202 -6.794 1.00 9.52 214 ARG B N 1
ATOM 3326 C CA . ARG B 1 214 ? -9.763 -8.093 -7.738 1.00 10.40 214 ARG B CA 1
ATOM 3327 C C . ARG B 1 214 ? -10.759 -7.005 -7.386 1.00 12.14 214 ARG B C 1
ATOM 3328 O O . ARG B 1 214 ? -11.740 -7.237 -6.674 1.00 10.80 214 ARG B O 1
ATOM 3336 N N . LYS B 1 215 ? -10.491 -5.808 -7.898 1.00 9.64 215 LYS B N 1
ATOM 3337 C CA . LYS B 1 215 ? -11.438 -4.708 -7.808 1.00 12.13 215 LYS B CA 1
ATOM 3338 C C . LYS B 1 215 ? -12.016 -4.463 -9.178 1.00 12.73 215 LYS B C 1
ATOM 3339 O O . LYS B 1 215 ? -11.273 -4.289 -10.143 1.00 15.36 215 LYS B O 1
ATOM 3345 N N . THR B 1 216 ? -13.340 -4.445 -9.275 1.00 14.75 216 THR B N 1
ATOM 3346 C CA . THR B 1 216 ? -13.960 -4.082 -10.540 1.00 20.00 216 THR B CA 1
ATOM 3347 C C . THR B 1 216 ? -13.998 -2.560 -10.624 1.00 23.65 216 THR B C 1
ATOM 3348 O O . THR B 1 216 ? -14.156 -1.868 -9.616 1.00 20.69 216 THR B O 1
ATOM 3352 N N . ARG B 1 217 ? -13.804 -2.049 -11.829 1.00 19.61 217 ARG B N 1
ATOM 3353 C CA . ARG B 1 217 ? -13.878 -0.615 -12.069 1.00 25.96 217 ARG B CA 1
ATOM 3354 C C . ARG B 1 217 ? -15.272 -0.100 -11.765 1.00 24.79 217 ARG B C 1
ATOM 3355 O O . ARG B 1 217 ? -16.259 -0.785 -12.032 1.00 20.43 217 ARG B O 1
ATOM 3363 N N . ALA B 1 218 ? -15.340 1.105 -11.209 1.00 22.71 218 ALA B N 1
ATOM 3364 C CA . ALA B 1 218 ? -16.613 1.762 -10.962 1.00 24.63 218 ALA B CA 1
ATOM 3365 C C . ALA B 1 218 ? -17.412 1.874 -12.257 1.00 26.82 218 ALA B C 1
ATOM 3366 O O . ALA B 1 218 ? -18.629 1.701 -12.262 1.00 27.85 218 ALA B O 1
ATOM 3368 N N . ASP B 1 219 ? -16.716 2.137 -13.360 1.00 24.39 219 ASP B N 1
ATOM 3369 C CA . ASP B 1 219 ? -17.377 2.326 -14.644 1.00 23.94 219 ASP B CA 1
ATOM 3370 C C . ASP B 1 219 ? -17.506 1.039 -15.458 1.00 25.89 219 ASP B C 1
ATOM 3371 O O . ASP B 1 219 ? -17.825 1.087 -16.644 1.00 28.66 219 ASP B O 1
ATOM 3376 N N . ALA B 1 220 ? -17.262 -0.114 -14.831 1.00 20.36 220 ALA B N 1
ATOM 3377 C CA . ALA B 1 220 ? -17.412 -1.379 -15.543 1.00 22.51 220 ALA B CA 1
ATOM 3378 C C . ALA B 1 220 ? -18.854 -1.569 -16.007 1.00 27.05 220 ALA B C 1
ATOM 3379 O O . ALA B 1 220 ? -19.793 -1.369 -15.233 1.00 28.06 220 ALA B O 1
ATOM 3381 N N . PRO B 1 221 ? -19.039 -1.949 -17.278 1.00 23.81 221 PRO B N 1
ATOM 3382 C CA . PRO B 1 221 ? -20.396 -2.109 -17.814 1.00 21.98 221 PRO B CA 1
ATOM 3383 C C . PRO B 1 221 ? -21.122 -3.337 -17.262 1.00 27.66 221 PRO B C 1
ATOM 3384 O O . PRO B 1 221 ? -20.517 -4.400 -17.124 1.00 24.91 221 PRO B O 1
ATOM 3388 N N . ARG B 1 222 ? -22.405 -3.183 -16.939 1.00 27.76 222 ARG B N 1
ATOM 3389 C CA . ARG B 1 222 ? -23.239 -4.317 -16.542 1.00 26.63 222 ARG B CA 1
ATOM 3390 C C . ARG B 1 222 ? -24.276 -4.681 -17.585 1.00 32.06 222 ARG B C 1
ATOM 3391 O O . ARG B 1 222 ? -24.545 -3.917 -18.514 1.00 39.90 222 ARG B O 1
ATOM 3399 N N . LEU B 1 223 ? -24.872 -5.852 -17.406 1.00 32.32 223 LEU B N 1
ATOM 3400 C CA . LEU B 1 223 ? -26.126 -6.169 -18.069 1.00 31.82 223 LEU B CA 1
ATOM 3401 C C . LEU B 1 223 ? -27.257 -5.470 -17.326 1.00 36.13 223 LEU B C 1
ATOM 3402 O O . LEU B 1 223 ? -28.229 -5.020 -17.935 1.00 48.18 223 LEU B O 1
#

Foldseek 3Di:
DPPVVVVLVVVQVQLVVFKDKDFQQDVVLQVVVVVVVVVVVVCVVVVNWQPQQWDDDDFKIKGKALWDWDVTAIEDPPRGHHDDPCCVVSPVVSCCVVPVDPPPFFRIKMKMKGAQLDKWAWDADPPLWFDDWKKKFKADFKFWKFKAWHQDPPPTDIDDGSDIGIAGHSMMMIGDDCNRPVITMMGGSVRRRHMMMMMMTTGTDPRGHHDDD/DQVLQVVLVVFKDKDFQQDVVLQVVVVVVVVVVVVCVVVVNWQPQQWDDDVQKIKGKAQWGWDELRIAIEDPPRGHHDDPCCVVSPVVSCCVVVVDPPPFFRIKMKMKGAQLDKWAWDADDPLWFDDWKKKFKADFKFWKFKAWHWDPPPTDIDDGPDIGIAGHRMMMIGDDCNRPVIIIMGGSVRRRGIMMMMMTTGTDPPGHHD

Sequence (419 aa):
ESEYEERRDAEARRVKSGIKQASIFTLEECARIEAKIDEVVAKADKGLYREHTVDRAPLRNKYFFGEGYTQERLYSKGEVDDIPDWVHELVIDRLVTHGVIPEGFVNSAVINDYQPGGCIVVSHVDPIHHIFERPIVSVSFFSDSALCFGCKFLFKPIRVSEPVLHLPVVRRRGSSSVTVLLSGYAADDITHCIRPQDIKERRAVIILRKTRADAPRLDSRDAEARRVKSGIKQASIFTLEECARIEAKIDEVVAKADDKGLYREHTVDRAPLRNKYFFGEGYTYGQERLYSKGEVDDIPDWVHELVIDRLVTHGVIPEGFVNSSAVINDYQPGGCIVSHVDPIHIFERPIVSVSFFSDSALCFGCKFLFKPIRVSEPVLHLPVVRRGSVTVLSGYAADDITHCIRPQDIKERRAVVIILRKTRADAPRL

CATH classification: 2.60.120.590

Nearest PDB structures (foldseek):
  4npl-assembly2_B  TM=9.933E-01  e=1.820E-42  Danio rerio
  4npm-assembly2_B  TM=9.930E-01  e=7.341E-42  Danio rerio
  7wl0-assembly2_C  TM=9.901E-01  e=8.814E-39  Homo sapiens
  4o7x-assembly1_A  TM=9.677E-01  e=1.520E-37  Homo sapiens
  4o61-assembly1_A  TM=9.667E-01  e=5.461E-37  Homo sapiens

InterPro domains:
  IPR027450 Alpha-ketoglutarate-dependent dioxygenase AlkB-like [PF13532] (107-240)
  IPR032860 RNA demethylase ALKBH5 [PTHR32074] (130-352)
  IPR037151 Alpha-ketoglutarate-dependent dioxygenase AlkB-like superfamily [G3DSA:2.60.120.590] (31-260)

Organism: Danio rerio (NCBI:txid7955)

Solvent-accessible surface area: 20418 Å² total; per-residue (Å²): 184,62,112,124,59,112,166,75,58,12,43,11,98,35,0,118,73,3,27,107,83,30,58,41,12,73,106,135,47,0,51,122,2,14,53,60,0,63,102,5,31,43,92,5,100,150,60,112,33,112,145,60,0,27,63,137,28,135,77,47,36,42,0,19,0,29,23,1,47,96,185,62,91,1,39,23,159,50,71,8,28,112,21,25,107,23,0,71,106,44,0,11,64,63,0,31,114,101,63,22,4,87,140,62,22,13,56,0,0,4,0,4,4,2,75,67,34,2,35,22,84,24,52,50,2,10,56,46,0,2,52,44,35,4,0,18,0,1,0,50,11,92,16,4,17,0,0,22,2,144,43,58,146,200,95,136,105,39,36,117,16,32,15,86,15,83,3,134,57,3,7,0,1,6,6,43,23,13,0,2,45,14,16,40,17,0,5,30,48,100,14,4,159,101,62,8,0,7,0,26,0,6,72,11,81,118,100,14,42,77,82,135,143,160,97,78,56,15,132,96,0,137,23,3,32,100,78,30,78,42,12,74,102,129,43,0,48,139,2,13,57,67,0,63,94,4,42,44,96,6,112,140,62,110,33,112,145,64,0,34,61,133,34,128,86,50,29,40,0,30,1,29,20,1,43,29,150,86,123,46,70,4,30,53,169,49,73,8,29,112,19,25,104,22,0,70,108,61,0,10,63,66,0,33,115,100,58,16,6,84,138,64,16,11,55,0,0,2,0,2,4,4,71,70,30,2,17,23,58,29,54,50,7,39,50,43,1,7,52,48,31,7,0,20,0,0,0,45,9,82,13,4,17,0,0,21,2,154,23,101,104,196,92,78,116,41,47,123,14,23,10,89,20,83,2,178,67,3,13,0,1,8,7,31,3,23,0,1,23,58,16,41,16,0,6,27,29,110,12,4,153,104,65,8,0,7,0,29,0,22,76,10,51,114,98,13,45,86,116

B-factor: mean 21.08, std 10.04, range [7.7, 86.45]